Protein AF-A0A957Q6T0-F1 (afdb_monomer)

Solvent-accessible surface area (backbone atoms only — not comparable to full-atom values): 37838 Å² total; per-residue (Å²): 145,84,76,79,82,65,56,66,64,53,52,45,52,48,58,69,71,44,94,64,75,72,87,67,74,42,80,73,71,63,48,45,61,66,48,85,41,65,72,59,92,64,85,48,26,36,54,36,38,39,38,40,36,40,40,43,67,51,65,96,83,53,96,71,73,36,28,30,44,35,38,45,32,39,40,33,36,33,31,83,42,92,54,64,48,78,44,50,37,29,34,44,64,51,80,64,89,87,50,63,68,48,80,48,42,22,50,79,82,42,79,54,77,71,48,80,43,93,98,65,28,35,34,36,83,44,80,43,50,42,68,32,74,49,47,38,35,42,37,36,37,37,41,58,57,80,54,68,59,46,34,42,42,43,63,56,42,65,55,68,71,37,39,75,77,36,35,39,36,43,35,42,39,36,37,87,81,48,44,78,88,41,52,74,46,74,37,60,86,76,64,39,85,39,62,40,89,88,75,66,33,44,30,41,36,35,76,44,88,53,80,75,51,81,64,44,36,35,45,28,30,50,29,52,67,63,48,48,52,50,52,57,41,61,74,46,30,92,79,38,60,72,38,19,48,53,50,16,51,52,28,43,52,51,37,55,52,48,53,85,51,87,88,38,51,69,59,43,50,50,27,49,49,51,17,48,50,25,28,52,51,27,49,50,54,37,54,75,69,69,58,82,33,54,72,58,11,47,37,24,42,55,47,14,54,58,26,48,62,51,23,47,47,99,86,56,50,73,35,64,70,31,28,53,52,16,29,52,27,26,51,55,10,60,72,28,41,62,93,85,48,77,62,51,62,57,38,50,50,49,36,51,54,29,45,53,51,52,32,55,49,24,57,75,68,68,36,55,72,60,27,51,53,43,48,52,56,55,65,72,46,63,69,93,81,40,63,61,69,59,46,54,53,49,50,53,51,48,44,44,50,50,20,52,50,28,47,74,71,67,38,50,72,62,16,43,73,66,29,36,74,72,73,62,35,71,90,42,45,67,59,70,92,75,47,70,35,53,48,28,44,41,34,40,35,41,41,36,85,66,36,32,39,39,38,40,36,46,21,12,34,64,95,29,37,71,59,32,42,54,54,49,53,53,46,52,58,32,37,70,72,41,47,52,95,69,45,47,77,50,78,46,71,45,80,73,82,74,82,72,74,78,74,84,92,69,88,73,89,62,80,83,62,86,77,60,62,37,72,48,29,42,39,37,40,38,30,46,31,88,51,78,43,63,49,42,56,72,48,50,74,98,49,77,83,45,37,62,62,43,49,46,48,74,43,63,59,53,49,69,47,76,47,78,55,96,61,36,38,37,38,35,43,36,38,57,51,69,32,54,68,41,39,52,49,36,50,46,54,17,51,53,30,40,55,51,17,52,54,31,39,54,60,23,67,72,42,54,74,86,42,72,69,38,35,50,51,23,49,50,27,45,50,26,18,52,40,21,40,51,42,16,49,46,36,50,41,30,45,78,58,20,40,34,39,40,31,45,40,32,61,32,55,96,48,72,48,69,52,75,48,81,44,39,34,79,41,72,73,42,77,50,72,50,76,18,51,28,62,44,64,67,59,54,49,50,49,51,52,52,50,51,53,49,50,52,49,49,51,51,54,51,60,73,74,105

Nearest PDB structures (foldseek):
  4g2a-assembly1_A  TM=6.061E-01  e=4.536E-10  Legionella pneumophila subsp. pneumophila str. Philadelphia 1
  8yzi-assembly1_D  TM=2.760E-01  e=2.007E-05  Canis lupus familiaris
  7vpq-assembly3_E  TM=2.753E-01  e=5.739E-05  Homo sapiens
  6sgw-assembly1_E  TM=2.897E-01  e=4.725E+00  Mycolicibacterium smegmatis MC2 155

Foldseek 3Di:
DPQPPPLVVVLLVLLVVAPFDDQDFADPDAFEDKDKFFPDQDPKAWAAKEKEKEWDFPDPPDPQRKIKIKIKMKTKIWDQAQAKDKTKIFIADTPDDPWDKDKWKAKVNHTFDWDQDPPGGTIGIDIAGHGGIIMMIIIMMTMRPPQQKHKYWAQQLSVVSGDDWYWYKYKYFYDPPFDPVFWQDWDDPAWDWDQDPVPRTTMIMHTDDGHTDRGITITIGGSNVLVVVLVVLVVCCVPDLLSLQVNLVSLVVVLSSDGQDPVRPVVNVVSLVRSLCSLVVSLVVCVVVVDAADSNLVSLLSQLVSLSNVQAHNVRDGDLVSLVSSLVSLVSSLVRYDPPDPCNVVSLSSNLSSLVSVLSVCVSVLVLVSNLVSLVVLVVGDCVNDPVVVSVVVNLLSLLVVLLVCLVVVNNLVSCVRNVVLLPPPVLAPDPLLFQQFLAWEWEWEDEQWKIKIKIKTWGQPVSLVVVLVLVVLLLVLCVVQPDPQKDKDWFFDDDDDPPPPDDDDPPPPRPDSPPTHIGTMIMMMGTLQDQCPSSLVSHDPGLNCLVVNQCSHQSRWDWDWDDDDQKTKTKTKGKHALLVSVVSLLVSLVVLQVQLVVLQVVLVPFDCVDPVSVVSSSSSSSSSSNSNVSSVSSVSHQVRYKYKYKYWYDAAVDIDIDIDIDGSPRHIDMDMDMHMYGDPVVVVVVVVVVVVVVVVVVVVVVVVD

Secondary structure (DSSP, 8-state):
---SSSHHHHHHHHHHHS-PPPPP------EEPP-EEESS--S-EEEEEEEEEEEEEPPTT-TT--EEEEEEEEEEEEE-SSS-EEEEEEEPPPS-SSS-EEEEEEETTEEE--EEETTTEEEEEEEE-TTEEEEEEEEEEE-----SS-EEEE-GGGGGGSSS--EEEEEEE--TT--GGGEEEEESS--EEEE-TTT--EEEEEEESSSPPSSPEEEEE--HHHHHHHHHHHHHGGG-THHHHHHHHHHHHHHHHS-SSGGGHHHHHHHHHHHHHHHHHHHHHHHHTT--SHHHHHHHHHHHHHHHTTSB-TT--B-HHHHHHHHHHHHHHHHHS-TT-THHHHHHHHHHHHHHHHHHHHHHTT-HHHHHHHHHHHHTS-TTTS-HHHHHHHHHHHHHHHHHHHHHTT-HHHHHHHHHHHHT-GGGSPPGGG--SEEEEEEEEEE-SSEEEEEEEEEE-GGGHHHHHHHHHHHHHHHHHH--TT-EEEEEEPPP-------TT--------TT--EE-EEEEEEEETT---HHHHHTS-SSGGGHHHHHHHHH---EEEEEEETTEEEEEEEEEE--HHHHHHHHHHHHHHHHHHHHHHHHHHTS-TTSHHHHHHHHHHHHHHHHHHHHHHHHHHHHHH-EEEEEEEEEETTEEEEEEEEE-TTSPPEEEEEEEEEE-HHHHHHHHHHHHHHHHHHHHHHHHH-

Structure (mmCIF, N/CA/C/O backbone):
data_AF-A0A957Q6T0-F1
#
_entry.id   AF-A0A957Q6T0-F1
#
loop_
_atom_site.group_PDB
_atom_site.id
_atom_site.type_symbol
_atom_site.label_atom_id
_atom_site.label_alt_id
_atom_site.label_comp_id
_atom_site.label_asym_id
_atom_site.label_entity_id
_atom_site.label_seq_id
_atom_site.pdbx_PDB_ins_code
_atom_site.Cartn_x
_atom_site.Cartn_y
_atom_site.Cartn_z
_atom_site.occupancy
_atom_site.B_iso_or_equiv
_atom_site.auth_seq_id
_atom_site.auth_comp_id
_atom_site.auth_asym_id
_atom_site.auth_atom_id
_atom_site.pdbx_PDB_model_num
ATOM 1 N N . MET A 1 1 ? 5.491 -5.184 17.466 1.00 26.38 1 MET A N 1
ATOM 2 C CA . MET A 1 1 ? 6.507 -4.845 16.439 1.00 26.38 1 MET A CA 1
ATOM 3 C C . MET A 1 1 ? 6.734 -6.014 15.455 1.00 26.38 1 MET A C 1
ATOM 5 O O . MET A 1 1 ? 7.866 -6.348 15.142 1.00 26.38 1 MET A O 1
ATOM 9 N N . ALA A 1 2 ? 5.658 -6.638 14.948 1.00 25.42 2 ALA A N 1
ATOM 10 C CA . ALA A 1 2 ? 5.712 -7.833 14.086 1.00 25.42 2 ALA A CA 1
ATOM 11 C C . ALA A 1 2 ? 4.666 -7.784 12.947 1.00 25.42 2 ALA A C 1
ATOM 13 O O . ALA A 1 2 ? 4.073 -8.793 12.589 1.00 25.42 2 ALA A O 1
ATOM 14 N N . THR A 1 3 ? 4.401 -6.597 12.393 1.00 27.42 3 THR A N 1
ATOM 15 C CA . THR A 1 3 ? 3.358 -6.372 11.370 1.00 27.42 3 THR A CA 1
ATOM 16 C C . THR A 1 3 ? 3.897 -6.200 9.944 1.00 27.42 3 THR A C 1
ATOM 18 O O . THR A 1 3 ? 3.119 -6.149 9.001 1.00 27.42 3 THR A O 1
ATOM 21 N N . LEU A 1 4 ? 5.220 -6.178 9.743 1.00 26.17 4 LEU A N 1
ATOM 22 C CA . LEU A 1 4 ? 5.822 -5.851 8.439 1.00 26.17 4 LEU A CA 1
ATOM 23 C C . LEU A 1 4 ? 6.010 -7.042 7.476 1.00 26.17 4 LEU A C 1
ATOM 25 O O . LEU A 1 4 ? 6.301 -6.820 6.306 1.00 26.17 4 LEU A O 1
ATOM 29 N N . SER A 1 5 ? 5.821 -8.296 7.909 1.00 27.41 5 SER A N 1
ATOM 30 C CA . SER A 1 5 ? 6.189 -9.471 7.088 1.00 27.41 5 SER A CA 1
ATOM 31 C C . SER A 1 5 ? 5.044 -10.097 6.272 1.00 27.41 5 SER A C 1
ATOM 33 O O . SER A 1 5 ? 5.291 -11.018 5.495 1.00 27.41 5 SER A O 1
ATOM 35 N N . VAL A 1 6 ? 3.800 -9.624 6.427 1.00 34.00 6 VAL A N 1
ATOM 36 C CA . VAL A 1 6 ? 2.600 -10.212 5.781 1.00 34.00 6 VAL A CA 1
ATOM 37 C C . VAL A 1 6 ? 2.084 -9.362 4.604 1.00 34.00 6 VAL A C 1
ATOM 39 O O . VAL A 1 6 ? 1.320 -9.842 3.769 1.00 34.00 6 VAL A O 1
ATOM 42 N N . VAL A 1 7 ? 2.561 -8.121 4.466 1.00 38.53 7 VAL A N 1
ATOM 43 C CA . VAL A 1 7 ? 2.068 -7.147 3.470 1.00 38.53 7 VAL A CA 1
ATOM 44 C C . VAL A 1 7 ? 2.551 -7.467 2.045 1.00 38.53 7 VAL A C 1
ATOM 46 O O . VAL A 1 7 ? 1.807 -7.328 1.074 1.00 38.53 7 VAL A O 1
ATOM 49 N N . THR A 1 8 ? 3.777 -7.971 1.895 1.00 33.62 8 THR A N 1
ATOM 50 C CA . THR A 1 8 ? 4.396 -8.269 0.591 1.00 33.62 8 THR A CA 1
ATOM 51 C C . THR A 1 8 ? 3.697 -9.383 -0.214 1.00 33.62 8 THR A C 1
ATOM 53 O O . THR A 1 8 ? 3.491 -9.191 -1.416 1.00 33.62 8 THR A O 1
ATOM 56 N N . PRO A 1 9 ? 3.292 -10.533 0.372 1.00 39.09 9 PRO A N 1
ATOM 57 C CA . PRO A 1 9 ? 2.599 -11.578 -0.386 1.00 39.09 9 PRO A CA 1
ATOM 58 C C . PRO A 1 9 ? 1.158 -11.208 -0.776 1.00 39.09 9 PRO A C 1
ATOM 60 O O . PRO A 1 9 ? 0.706 -11.639 -1.834 1.00 39.09 9 PRO A O 1
ATOM 63 N N . TYR A 1 10 ? 0.451 -10.388 0.017 1.00 38.31 10 TYR A N 1
ATOM 64 C CA . TYR A 1 10 ? -0.908 -9.931 -0.316 1.00 38.31 10 TYR A CA 1
ATOM 65 C C . TYR A 1 10 ? -0.905 -8.943 -1.493 1.00 38.31 10 TYR A C 1
ATOM 67 O O . TYR A 1 10 ? -1.691 -9.103 -2.424 1.00 38.31 10 TYR A O 1
ATOM 75 N N . ARG A 1 11 ? 0.061 -8.010 -1.537 1.00 45.19 11 ARG A N 1
ATOM 76 C CA . ARG A 1 11 ? 0.265 -7.104 -2.686 1.00 45.19 11 ARG A CA 1
ATOM 77 C C . ARG A 1 11 ? 0.539 -7.869 -3.986 1.00 45.19 11 ARG A C 1
ATOM 79 O O . ARG A 1 11 ? -0.074 -7.573 -5.004 1.00 45.19 11 ARG A O 1
ATOM 86 N N . ARG A 1 12 ? 1.385 -8.906 -3.956 1.00 42.25 12 ARG A N 1
ATOM 87 C CA . ARG A 1 12 ? 1.643 -9.753 -5.140 1.00 42.25 12 ARG A CA 1
ATOM 88 C C . ARG A 1 12 ? 0.428 -10.576 -5.581 1.00 42.25 12 ARG A C 1
ATOM 90 O O . ARG A 1 12 ? 0.246 -10.780 -6.776 1.00 42.25 12 ARG A O 1
ATOM 97 N N . ALA A 1 13 ? -0.399 -11.052 -4.648 1.00 45.25 13 ALA A N 1
ATOM 98 C CA . ALA A 1 13 ? -1.620 -11.795 -4.973 1.00 45.25 13 ALA A CA 1
ATOM 99 C C . ALA A 1 13 ? -2.712 -10.892 -5.585 1.00 45.25 13 ALA A C 1
ATOM 101 O O . ALA A 1 13 ? -3.365 -11.295 -6.548 1.00 45.25 13 ALA A O 1
ATOM 102 N N . LEU A 1 14 ? -2.852 -9.654 -5.095 1.00 45.88 14 LEU A N 1
ATOM 103 C CA . LEU A 1 14 ? -3.718 -8.625 -5.688 1.00 45.88 14 LEU A CA 1
ATOM 104 C C . LEU A 1 14 ? -3.220 -8.188 -7.070 1.00 45.88 14 LEU A C 1
ATOM 106 O O . LEU A 1 14 ? -3.989 -8.201 -8.022 1.00 45.88 14 LEU A O 1
ATOM 110 N N . ALA A 1 15 ? -1.922 -7.922 -7.237 1.00 43.06 15 ALA A N 1
ATOM 111 C CA . ALA A 1 15 ? -1.352 -7.592 -8.549 1.00 43.06 15 ALA A CA 1
ATOM 112 C C . ALA A 1 15 ? -1.537 -8.704 -9.602 1.00 43.06 15 ALA A C 1
ATOM 114 O O . ALA A 1 15 ? -1.620 -8.408 -10.788 1.00 43.06 15 ALA A O 1
ATOM 115 N N . ASN A 1 16 ? -1.608 -9.973 -9.178 1.00 43.94 16 ASN A N 1
ATOM 116 C CA . ASN A 1 16 ? -1.847 -11.117 -10.066 1.00 43.94 16 ASN A CA 1
ATOM 117 C C . ASN A 1 16 ? -3.335 -11.382 -10.364 1.00 43.94 16 ASN A C 1
ATOM 119 O O . ASN A 1 16 ? -3.624 -12.098 -11.321 1.00 43.94 16 ASN A O 1
ATOM 123 N N . SER A 1 17 ? -4.259 -10.871 -9.543 1.00 44.78 17 SER A N 1
ATOM 124 C CA . SER A 1 17 ? -5.715 -10.998 -9.746 1.00 44.78 17 SER A CA 1
ATOM 125 C C . SER A 1 17 ? -6.317 -9.786 -10.463 1.00 44.78 17 SER A C 1
ATOM 127 O O . SER A 1 17 ? -7.320 -9.922 -11.162 1.00 44.78 17 SER A O 1
ATOM 129 N N . LEU A 1 18 ? -5.670 -8.624 -10.358 1.00 52.06 18 LEU A N 1
ATOM 130 C CA . LEU A 1 18 ? -5.961 -7.430 -11.146 1.00 52.06 18 LEU A CA 1
ATOM 131 C C . LEU A 1 18 ? -5.399 -7.592 -12.569 1.00 52.06 18 LEU A C 1
ATOM 133 O O . LEU A 1 18 ? -4.298 -8.111 -12.755 1.00 52.06 18 LEU A O 1
ATOM 137 N N . HIS A 1 19 ? -6.135 -7.136 -13.588 1.00 54.34 19 HIS A N 1
ATOM 138 C CA . HIS A 1 19 ? -5.729 -7.212 -15.003 1.00 54.34 19 HIS A CA 1
ATOM 139 C C . HIS A 1 19 ? -4.649 -6.164 -15.344 1.00 54.34 19 HIS A C 1
ATOM 141 O O . HIS A 1 19 ? -4.793 -5.377 -16.283 1.00 54.34 19 HIS A O 1
ATOM 147 N N . LEU A 1 20 ? -3.578 -6.088 -14.553 1.00 52.91 20 LEU A N 1
ATOM 148 C CA . LEU A 1 20 ? -2.481 -5.158 -14.797 1.00 52.91 20 LEU A CA 1
ATOM 149 C C . LEU A 1 20 ? -1.663 -5.624 -16.013 1.00 52.91 20 LEU A C 1
ATOM 151 O O . LEU A 1 20 ? -1.334 -6.812 -16.116 1.00 52.91 20 LEU A O 1
ATOM 155 N N . PRO A 1 21 ? -1.326 -4.716 -16.946 1.00 49.69 21 PRO A N 1
ATOM 156 C CA . PRO A 1 21 ? -0.501 -5.061 -18.090 1.00 49.69 21 PRO A CA 1
ATOM 157 C C . PRO A 1 21 ? 0.880 -5.489 -17.594 1.00 49.69 21 PRO A C 1
ATOM 159 O O . PRO A 1 21 ? 1.574 -4.739 -16.909 1.00 49.69 21 PRO A O 1
ATOM 162 N N . LYS A 1 22 ? 1.286 -6.713 -17.931 1.00 46.41 22 LYS A N 1
ATOM 163 C CA . LYS A 1 22 ? 2.673 -7.139 -17.738 1.00 46.41 22 LYS A CA 1
ATOM 164 C C . LYS A 1 22 ? 3.521 -6.490 -18.830 1.00 46.41 22 LYS A C 1
ATOM 166 O O . LYS A 1 22 ? 3.089 -6.513 -19.985 1.00 46.41 22 LYS A O 1
ATOM 171 N N . PRO A 1 23 ? 4.706 -5.950 -18.505 1.00 43.44 23 PRO A N 1
ATOM 172 C CA . PRO A 1 23 ? 5.589 -5.416 -19.525 1.00 43.44 23 PRO A CA 1
ATOM 173 C C . PRO A 1 23 ? 5.949 -6.537 -20.506 1.00 43.44 23 PRO A C 1
ATOM 175 O O . PRO A 1 23 ? 6.522 -7.556 -20.116 1.00 43.44 23 PRO A O 1
ATOM 178 N N . GLN A 1 24 ? 5.549 -6.377 -21.766 1.00 39.06 24 GLN A N 1
ATOM 179 C CA . GLN A 1 24 ? 5.911 -7.307 -22.826 1.00 39.06 24 GLN A CA 1
ATOM 180 C C . GLN A 1 24 ? 7.368 -7.053 -23.203 1.00 39.06 24 GLN A C 1
ATOM 182 O O . GLN A 1 24 ? 7.771 -5.919 -23.440 1.00 39.06 24 GLN A O 1
ATOM 187 N N . SER A 1 25 ? 8.177 -8.109 -23.222 1.00 39.78 25 SER A N 1
ATOM 188 C CA . SER A 1 25 ? 9.538 -8.026 -23.738 1.00 39.78 25 SER A CA 1
ATOM 189 C C . SER A 1 25 ? 9.473 -8.061 -25.263 1.00 39.78 25 SER A C 1
ATOM 191 O O . SER A 1 25 ? 9.275 -9.125 -25.847 1.00 39.78 25 SER A O 1
ATOM 193 N N . SER A 1 26 ? 9.614 -6.907 -25.910 1.00 42.16 26 SER A N 1
ATOM 194 C CA . SER A 1 26 ? 9.964 -6.850 -27.325 1.00 42.16 26 SER A CA 1
ATOM 195 C C . SER A 1 26 ? 11.428 -7.269 -27.479 1.00 42.16 26 SER A C 1
ATOM 197 O O . SER A 1 26 ? 12.322 -6.779 -26.789 1.00 42.16 26 SER A O 1
ATOM 199 N N . THR A 1 27 ? 11.693 -8.217 -28.372 1.00 40.28 27 THR A N 1
ATOM 200 C CA . THR A 1 27 ? 13.053 -8.539 -28.810 1.00 40.28 27 THR A CA 1
ATOM 201 C C . THR A 1 27 ? 13.363 -7.711 -30.048 1.00 40.28 27 THR A C 1
ATOM 203 O O . THR A 1 27 ? 13.109 -8.153 -31.168 1.00 40.28 27 THR A O 1
ATOM 206 N N . THR A 1 28 ? 13.899 -6.504 -29.874 1.00 48.62 28 THR A N 1
ATOM 207 C CA . THR A 1 28 ? 14.660 -5.838 -30.937 1.00 48.62 28 THR A CA 1
ATOM 208 C C . THR A 1 28 ? 15.938 -6.649 -31.151 1.00 48.62 28 THR A C 1
ATOM 210 O O . THR A 1 28 ? 16.835 -6.658 -30.311 1.00 48.62 28 THR A O 1
ATOM 213 N N . GLY A 1 29 ? 15.982 -7.436 -32.228 1.00 55.09 29 GLY A N 1
ATOM 214 C CA . GLY A 1 29 ? 17.166 -8.223 -32.572 1.00 55.09 29 GLY A CA 1
ATOM 215 C C . GLY A 1 29 ? 18.307 -7.308 -33.041 1.00 55.09 29 GLY A C 1
ATOM 216 O O . GLY A 1 29 ? 18.039 -6.386 -33.813 1.00 55.09 29 GLY A O 1
ATOM 217 N N . PRO A 1 30 ? 19.561 -7.526 -32.601 1.00 62.97 30 PRO A N 1
ATOM 218 C CA . PRO A 1 30 ? 20.702 -6.753 -33.080 1.00 62.97 30 PRO A CA 1
ATOM 219 C C . PRO A 1 30 ? 20.925 -6.972 -34.582 1.00 62.97 30 PRO A C 1
ATOM 221 O O . PRO A 1 30 ? 20.772 -8.084 -35.094 1.00 62.97 30 PRO A O 1
ATOM 224 N N . VAL A 1 31 ? 21.333 -5.917 -35.289 1.00 67.56 31 VAL A N 1
ATOM 225 C CA . VAL A 1 31 ? 21.907 -6.041 -36.632 1.00 67.56 31 VAL A CA 1
ATOM 226 C C . VAL A 1 31 ? 23.387 -6.367 -36.458 1.00 67.56 31 VAL A C 1
ATOM 228 O O . VAL A 1 31 ? 24.222 -5.473 -36.302 1.00 67.56 31 VAL A O 1
ATOM 231 N N . ASP A 1 32 ? 23.701 -7.661 -36.451 1.00 72.56 32 ASP A N 1
ATOM 232 C CA . ASP A 1 32 ? 25.082 -8.138 -36.413 1.00 72.56 32 ASP A CA 1
ATOM 233 C C . ASP A 1 32 ? 25.716 -8.012 -37.799 1.00 72.56 32 ASP A C 1
ATOM 235 O O . ASP A 1 32 ? 25.219 -8.551 -38.792 1.00 72.56 32 ASP A O 1
ATOM 239 N N . VAL A 1 33 ? 26.825 -7.278 -37.869 1.00 81.94 33 VAL A N 1
ATOM 240 C CA . VAL A 1 33 ? 27.497 -6.947 -39.128 1.00 81.94 33 VAL A CA 1
ATOM 241 C C . VAL A 1 33 ? 28.689 -7.888 -39.359 1.00 81.94 33 VAL A C 1
ATOM 243 O O . VAL A 1 33 ? 29.427 -8.167 -38.410 1.00 81.94 33 VAL A O 1
ATOM 246 N N . PRO A 1 34 ? 28.914 -8.387 -40.593 1.00 86.81 34 PRO A N 1
ATOM 247 C CA . PRO A 1 34 ? 29.992 -9.331 -40.865 1.00 86.81 34 PRO A CA 1
ATOM 248 C C . PRO A 1 34 ? 31.395 -8.748 -40.643 1.00 86.81 34 PRO A C 1
ATOM 250 O O . PRO A 1 34 ? 31.665 -7.578 -40.917 1.00 86.81 34 PRO A O 1
ATOM 253 N N . LEU A 1 35 ? 32.310 -9.618 -40.216 1.00 89.75 35 LEU A N 1
ATOM 254 C CA . LEU A 1 35 ? 33.732 -9.359 -39.993 1.00 89.75 35 LEU A CA 1
ATOM 255 C C . LEU A 1 35 ? 34.587 -10.312 -40.828 1.00 89.75 35 LEU A C 1
ATOM 257 O O . LEU A 1 35 ? 34.228 -11.475 -41.006 1.00 89.75 35 LEU A O 1
ATOM 261 N N . LEU A 1 36 ? 35.755 -9.840 -41.271 1.00 92.38 36 LEU A N 1
ATOM 262 C CA . LEU A 1 36 ? 36.761 -10.660 -41.945 1.00 92.38 36 LEU A CA 1
ATOM 263 C C . LEU A 1 36 ? 37.788 -11.215 -40.946 1.00 92.38 36 LEU A C 1
ATOM 265 O O . LEU A 1 36 ? 38.521 -10.462 -40.300 1.00 92.38 36 LEU A O 1
ATOM 269 N N . LEU A 1 37 ? 37.876 -12.538 -40.852 1.00 93.31 37 LEU A N 1
ATOM 270 C CA . LEU A 1 37 ? 38.740 -13.263 -39.920 1.00 93.31 37 LEU A CA 1
ATOM 271 C C . LEU A 1 37 ? 39.568 -14.318 -40.665 1.00 93.31 37 LEU A C 1
ATOM 273 O O . LEU A 1 37 ? 39.127 -14.811 -41.705 1.00 93.31 37 LEU A O 1
ATOM 277 N N . PRO A 1 38 ? 40.741 -14.718 -40.149 1.00 93.62 38 PRO A N 1
ATOM 278 C CA . PRO A 1 38 ? 41.417 -15.896 -40.662 1.00 93.62 38 PRO A CA 1
ATOM 279 C C . PRO A 1 38 ? 40.678 -17.145 -40.152 1.00 93.62 38 PRO A C 1
ATOM 281 O O . PRO A 1 38 ? 40.242 -17.192 -38.995 1.00 93.62 38 PRO A O 1
ATOM 284 N N . LEU A 1 39 ? 40.489 -18.145 -41.016 1.00 90.69 39 LEU A N 1
ATOM 285 C CA . LEU A 1 39 ? 39.828 -19.398 -40.631 1.00 90.69 39 LEU A CA 1
ATOM 286 C C . LEU A 1 39 ? 40.712 -20.233 -39.688 1.00 90.69 39 LEU A C 1
ATOM 288 O O . LEU A 1 39 ? 40.212 -20.844 -38.746 1.00 90.69 39 LEU A O 1
ATOM 292 N N . GLU A 1 40 ? 42.023 -20.208 -39.925 1.00 90.12 40 GLU A N 1
ATOM 293 C CA . GLU A 1 40 ? 43.054 -20.888 -39.139 1.00 90.12 40 GLU A CA 1
ATOM 294 C C . GLU A 1 40 ? 44.072 -19.870 -38.594 1.00 90.12 40 GLU A C 1
ATOM 296 O O . GLU A 1 40 ? 44.204 -18.781 -39.161 1.00 90.12 40 GLU A O 1
ATOM 301 N N . PRO A 1 41 ? 44.810 -20.182 -37.510 1.00 90.88 41 PRO A N 1
ATOM 302 C CA . PRO A 1 41 ? 45.891 -19.325 -37.030 1.00 90.88 41 PRO A CA 1
ATOM 303 C C . PRO A 1 41 ? 46.900 -19.014 -38.142 1.00 90.88 41 PRO A C 1
ATOM 305 O O . PRO A 1 41 ? 47.350 -19.910 -38.852 1.00 90.88 41 PRO A O 1
ATOM 308 N N . THR A 1 42 ? 47.273 -17.743 -38.280 1.00 92.31 42 THR A N 1
ATOM 309 C CA . THR A 1 42 ? 48.159 -17.250 -39.344 1.00 92.31 42 THR A CA 1
ATOM 310 C C . THR A 1 42 ? 49.296 -16.414 -38.762 1.00 92.31 42 THR A C 1
ATOM 312 O O . THR A 1 42 ? 49.200 -15.940 -37.634 1.00 92.31 42 THR A O 1
ATOM 315 N N . THR A 1 43 ? 50.375 -16.237 -39.525 1.00 91.50 43 THR A N 1
ATOM 316 C CA . THR A 1 43 ? 51.474 -15.301 -39.222 1.00 91.50 43 THR A CA 1
ATOM 317 C C . THR A 1 43 ? 51.271 -13.924 -39.855 1.00 91.50 43 THR A C 1
ATOM 319 O O . THR A 1 43 ? 52.093 -13.038 -39.654 1.00 91.50 43 THR A O 1
ATOM 322 N N . VAL A 1 44 ? 50.213 -13.745 -40.651 1.00 94.44 44 VAL A N 1
ATOM 323 C CA . VAL A 1 44 ? 49.878 -12.469 -41.296 1.00 94.44 44 VAL A CA 1
ATOM 324 C C . VAL A 1 44 ? 49.307 -11.509 -40.257 1.00 94.44 44 VAL A C 1
ATOM 326 O O . VAL A 1 44 ? 48.301 -11.823 -39.625 1.00 94.44 44 VAL A O 1
ATOM 329 N N . GLU A 1 45 ? 49.924 -10.341 -40.099 1.00 94.50 45 GLU A N 1
ATOM 330 C CA . GLU A 1 45 ? 49.530 -9.344 -39.101 1.00 94.50 45 GLU A CA 1
ATOM 331 C C . GLU A 1 45 ? 48.492 -8.359 -39.660 1.00 94.50 45 GLU A C 1
ATOM 333 O O . GLU A 1 45 ? 48.550 -7.965 -40.828 1.00 94.50 45 GLU A O 1
ATOM 338 N N . LEU A 1 46 ? 47.552 -7.920 -38.818 1.00 94.25 46 LEU A N 1
ATOM 339 C CA . LEU A 1 46 ? 46.636 -6.820 -39.126 1.00 94.25 46 LEU A CA 1
ATOM 340 C C . LEU A 1 46 ? 47.249 -5.506 -38.627 1.00 94.25 46 LEU A C 1
ATOM 342 O O . LEU A 1 46 ? 47.388 -5.289 -37.425 1.00 94.25 46 LEU A O 1
ATOM 346 N N . LEU A 1 47 ? 47.586 -4.611 -39.558 1.00 92.44 47 LEU A N 1
ATOM 347 C CA . LEU A 1 47 ? 48.216 -3.322 -39.249 1.00 92.44 47 LEU A CA 1
ATOM 348 C C . LEU A 1 47 ? 47.200 -2.222 -38.956 1.00 92.44 47 LEU A C 1
ATOM 350 O O . LEU A 1 47 ? 47.362 -1.430 -38.030 1.00 92.44 47 LEU A O 1
ATOM 354 N N . THR A 1 48 ? 46.166 -2.129 -39.788 1.00 92.62 48 THR A N 1
ATOM 355 C CA . THR A 1 48 ? 45.136 -1.096 -39.661 1.00 92.62 48 THR A CA 1
ATOM 356 C C . THR A 1 48 ? 43.784 -1.654 -40.037 1.00 92.62 48 THR A C 1
ATOM 358 O O . THR A 1 48 ? 43.667 -2.387 -41.024 1.00 92.62 48 THR A O 1
ATOM 361 N N . HIS A 1 49 ? 42.765 -1.230 -39.303 1.00 93.50 49 HIS A N 1
ATOM 362 C CA . HIS A 1 49 ? 41.389 -1.585 -39.580 1.00 93.50 49 HIS A CA 1
ATOM 363 C C . HIS A 1 49 ? 40.482 -0.351 -39.553 1.00 93.50 49 HIS A C 1
ATOM 365 O O . HIS A 1 49 ? 40.490 0.427 -38.597 1.00 93.50 49 HIS A O 1
ATOM 371 N N . THR A 1 50 ? 39.689 -0.166 -40.606 1.00 93.69 50 THR A N 1
ATOM 372 C CA . THR A 1 50 ? 38.650 0.869 -40.639 1.00 93.69 50 THR A CA 1
ATOM 373 C C . THR A 1 50 ? 37.297 0.235 -40.900 1.00 93.69 50 THR A C 1
ATOM 375 O O . THR A 1 50 ? 37.194 -0.607 -41.784 1.00 93.69 50 THR A O 1
ATOM 378 N N . ALA A 1 51 ? 36.268 0.651 -40.171 1.00 93.56 51 ALA A N 1
ATOM 379 C CA . ALA A 1 51 ? 34.880 0.277 -40.414 1.00 93.56 51 ALA A CA 1
ATOM 380 C C . ALA A 1 51 ? 34.050 1.551 -40.570 1.00 93.56 51 ALA A C 1
ATOM 382 O O . ALA A 1 51 ? 33.882 2.309 -39.615 1.00 93.56 51 ALA A O 1
ATOM 383 N N . ASP A 1 52 ? 33.572 1.803 -41.784 1.00 92.81 52 ASP A N 1
ATOM 384 C CA . ASP A 1 52 ? 32.770 2.976 -42.104 1.00 92.81 52 ASP A CA 1
ATOM 385 C C . ASP A 1 52 ? 31.333 2.530 -42.405 1.00 92.81 52 ASP A C 1
ATOM 387 O O . ASP A 1 52 ? 31.062 1.860 -43.405 1.00 92.81 52 ASP A O 1
ATOM 391 N N . PHE A 1 53 ? 30.422 2.878 -41.500 1.00 91.31 53 PHE A N 1
ATOM 392 C CA . PHE A 1 53 ? 28.994 2.614 -41.595 1.00 91.31 53 PHE A CA 1
ATOM 393 C C . PHE A 1 53 ? 28.292 3.828 -42.202 1.00 91.31 53 PHE A C 1
ATOM 395 O O . PHE A 1 53 ? 28.464 4.956 -41.741 1.00 91.31 53 PHE A O 1
ATOM 402 N N . SER A 1 54 ? 27.488 3.600 -43.231 1.00 89.12 54 SER A N 1
ATOM 403 C CA . SER A 1 54 ? 26.625 4.601 -43.853 1.00 89.12 54 SER A CA 1
ATOM 404 C C . SER A 1 54 ? 25.189 4.114 -43.787 1.00 89.12 54 SER A C 1
ATOM 406 O O . SER A 1 54 ? 24.858 3.053 -44.317 1.00 89.12 54 SER A O 1
ATOM 408 N N . LEU A 1 55 ? 24.355 4.877 -43.095 1.00 87.38 55 LEU A N 1
ATOM 409 C CA . LEU A 1 55 ? 22.927 4.638 -42.995 1.00 87.38 55 LEU A CA 1
ATOM 410 C C . LEU A 1 55 ? 22.203 5.472 -44.052 1.00 87.38 55 LEU A C 1
ATOM 412 O O . LEU A 1 55 ? 22.475 6.665 -44.199 1.00 87.38 55 LEU A O 1
ATOM 416 N N . PHE A 1 56 ? 21.262 4.857 -44.759 1.00 82.50 56 PHE A N 1
ATOM 417 C CA . PHE A 1 56 ? 20.440 5.532 -45.757 1.00 82.50 56 PHE A CA 1
ATOM 418 C C . PHE A 1 56 ? 18.968 5.362 -45.415 1.00 82.50 56 PHE A C 1
ATOM 420 O O . PHE A 1 56 ? 18.504 4.253 -45.152 1.00 82.50 56 PHE A O 1
ATOM 427 N N . ALA A 1 57 ? 18.238 6.471 -45.463 1.00 72.69 57 ALA A N 1
ATOM 428 C CA . ALA A 1 57 ? 16.788 6.458 -45.530 1.00 72.69 57 ALA A CA 1
ATOM 429 C C . ALA A 1 57 ? 16.383 6.533 -47.009 1.00 72.69 57 ALA A C 1
ATOM 431 O O . ALA A 1 57 ? 16.953 7.326 -47.762 1.00 72.69 57 ALA A O 1
ATOM 432 N N . GLY A 1 58 ? 15.448 5.686 -47.433 1.00 64.12 58 GLY A N 1
ATOM 433 C CA . GLY A 1 58 ? 14.835 5.753 -48.757 1.00 64.12 58 GLY A CA 1
ATOM 434 C C . GLY A 1 58 ? 14.136 7.094 -48.989 1.00 64.12 58 GLY A C 1
ATOM 435 O O . GLY A 1 58 ? 13.870 7.846 -48.050 1.00 64.12 58 GLY A O 1
ATOM 436 N N . GLU A 1 59 ? 13.849 7.410 -50.253 1.00 56.44 59 GLU A N 1
ATOM 437 C CA . GLU A 1 59 ? 13.144 8.648 -50.592 1.00 56.44 59 GLU A CA 1
ATOM 438 C C . GLU A 1 59 ? 11.766 8.716 -49.903 1.00 56.44 59 GLU A C 1
ATOM 440 O O . GLU A 1 59 ? 11.057 7.706 -49.863 1.00 56.44 59 GLU A O 1
ATOM 445 N N . PRO A 1 60 ? 11.331 9.902 -49.433 1.00 48.41 60 PRO A N 1
ATOM 446 C CA . PRO A 1 60 ? 10.089 10.082 -48.668 1.00 48.41 60 PRO A CA 1
ATOM 447 C C . PRO A 1 60 ? 8.799 9.731 -49.435 1.00 48.41 60 PRO A C 1
ATOM 449 O O . PRO A 1 60 ? 7.720 9.736 -48.853 1.00 48.41 60 PRO A O 1
ATOM 452 N N . LEU A 1 61 ? 8.892 9.439 -50.738 1.00 43.19 61 LEU A N 1
ATOM 453 C CA . LEU A 1 61 ? 7.773 9.082 -51.619 1.00 43.19 61 LEU A CA 1
ATOM 454 C C . LEU A 1 61 ? 7.696 7.581 -51.950 1.00 43.19 61 LEU A C 1
ATOM 456 O O . LEU A 1 61 ? 6.769 7.167 -52.645 1.00 43.19 61 LEU A O 1
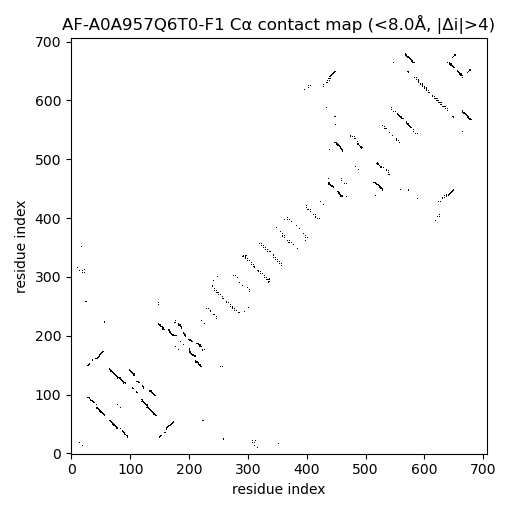ATOM 460 N N . ALA A 1 62 ? 8.648 6.760 -51.498 1.00 46.88 62 ALA A N 1
ATOM 461 C CA . ALA A 1 62 ? 8.576 5.312 -51.668 1.00 46.88 62 ALA A CA 1
ATOM 462 C C . ALA A 1 62 ? 7.752 4.701 -50.523 1.00 46.88 62 ALA A C 1
ATOM 464 O O . ALA A 1 62 ? 8.119 4.833 -49.359 1.00 46.88 62 ALA A O 1
ATOM 465 N N . GLU A 1 63 ? 6.668 3.991 -50.849 1.00 43.88 63 GLU A N 1
ATOM 466 C CA . GLU A 1 63 ? 5.728 3.372 -49.890 1.00 43.88 63 GLU A CA 1
ATOM 467 C C . GLU A 1 63 ? 6.371 2.365 -48.906 1.00 43.88 63 GLU A C 1
ATOM 469 O O . GLU A 1 63 ? 5.716 1.908 -47.974 1.00 43.88 63 GLU A O 1
ATOM 474 N N . ASN A 1 64 ? 7.659 2.042 -49.069 1.00 51.72 64 ASN A N 1
ATOM 475 C CA . ASN A 1 64 ? 8.298 0.886 -48.441 1.00 51.72 64 ASN A CA 1
ATOM 476 C C . ASN A 1 64 ? 9.209 1.208 -47.241 1.00 51.72 64 ASN A C 1
ATOM 478 O O . ASN A 1 64 ? 9.890 0.305 -46.774 1.00 51.72 64 ASN A O 1
ATOM 482 N N . ASN A 1 65 ? 9.256 2.452 -46.740 1.00 56.12 65 ASN A N 1
ATOM 483 C CA . ASN A 1 65 ? 10.003 2.825 -45.521 1.00 56.12 65 ASN A CA 1
ATOM 484 C C . ASN A 1 65 ? 11.429 2.217 -45.447 1.00 56.12 65 ASN A C 1
ATOM 486 O O . ASN A 1 65 ? 11.843 1.670 -44.426 1.00 56.12 65 ASN A O 1
ATOM 490 N N . GLN A 1 66 ? 12.163 2.256 -46.565 1.00 69.81 66 GLN A N 1
ATOM 491 C CA . GLN A 1 66 ? 13.404 1.495 -46.711 1.00 69.81 66 GLN A CA 1
ATOM 492 C C . GLN A 1 66 ? 14.540 2.153 -45.927 1.00 69.81 66 GLN A C 1
ATOM 494 O O . GLN A 1 66 ? 15.091 3.170 -46.347 1.00 69.81 66 GLN A O 1
ATOM 499 N N . PHE A 1 67 ? 14.916 1.570 -44.796 1.00 79.38 67 PHE A N 1
ATOM 500 C CA . PHE A 1 67 ? 16.133 1.924 -44.077 1.00 79.38 67 PHE A CA 1
ATOM 501 C C . PHE A 1 67 ? 17.210 0.888 -44.383 1.00 79.38 67 PHE A C 1
ATOM 503 O O . PHE A 1 67 ? 16.994 -0.310 -44.218 1.00 79.38 67 PHE A O 1
ATOM 510 N N . SER A 1 68 ? 18.363 1.341 -44.871 1.00 85.12 68 SER A N 1
ATOM 511 C CA . SER A 1 68 ? 19.465 0.457 -45.253 1.00 85.12 68 SER A CA 1
ATOM 512 C C . SER A 1 68 ? 20.764 0.851 -44.565 1.00 85.12 68 SER A C 1
ATOM 514 O O . SER A 1 68 ? 21.025 2.022 -44.280 1.00 85.12 68 SER A O 1
ATOM 516 N N . LEU A 1 69 ? 21.588 -0.156 -44.299 1.00 87.75 69 LEU A N 1
ATOM 517 C CA . LEU A 1 69 ? 22.916 -0.022 -43.721 1.00 87.75 69 LEU A CA 1
ATOM 518 C C . LEU A 1 69 ? 23.938 -0.528 -44.731 1.00 87.75 69 LEU A C 1
ATOM 520 O O . LEU A 1 69 ? 23.874 -1.672 -45.178 1.00 87.75 69 LEU A O 1
ATOM 524 N N . GLN A 1 70 ? 24.931 0.302 -45.021 1.00 90.50 70 GLN A N 1
ATOM 525 C CA . GLN A 1 70 ? 26.122 -0.080 -45.763 1.00 90.50 70 GLN A CA 1
ATOM 526 C C . GLN A 1 70 ? 27.340 -0.025 -44.843 1.00 90.50 70 GLN A C 1
ATOM 528 O O . GLN A 1 70 ? 27.628 1.007 -44.244 1.00 90.50 70 GLN A O 1
ATOM 533 N N . LEU A 1 71 ? 28.089 -1.119 -44.766 1.00 92.00 71 LEU A N 1
ATOM 534 C CA . LEU A 1 71 ? 29.415 -1.175 -44.165 1.00 92.00 71 LEU A CA 1
ATOM 535 C C . LEU A 1 71 ? 30.463 -1.242 -45.277 1.00 92.00 71 LEU A C 1
ATOM 537 O O . LEU A 1 71 ? 30.390 -2.082 -46.174 1.00 92.00 71 LEU A O 1
ATOM 541 N N . THR A 1 72 ? 31.492 -0.409 -45.153 1.00 95.19 72 THR A N 1
ATOM 542 C CA . THR A 1 72 ? 32.777 -0.604 -45.826 1.00 95.19 72 THR A CA 1
ATOM 543 C C . THR A 1 72 ? 33.855 -0.814 -44.769 1.00 95.19 72 THR A C 1
ATOM 545 O O . THR A 1 72 ? 34.242 0.120 -44.068 1.00 95.19 72 THR A O 1
ATOM 548 N N . ALA A 1 73 ? 34.332 -2.050 -44.640 1.00 95.38 73 ALA A N 1
ATOM 549 C CA . ALA A 1 73 ? 35.410 -2.418 -43.733 1.00 95.38 73 ALA A CA 1
ATOM 550 C C . ALA A 1 73 ? 36.710 -2.658 -44.512 1.00 95.38 73 ALA A C 1
ATOM 552 O O . ALA A 1 73 ? 36.734 -3.461 -45.438 1.00 95.38 73 ALA A O 1
ATOM 553 N N . SER A 1 74 ? 37.800 -1.991 -44.137 1.00 96.38 74 SER A N 1
ATOM 554 C CA . SER A 1 74 ? 39.125 -2.160 -44.742 1.00 96.38 74 SER A CA 1
ATOM 555 C C . SER A 1 74 ? 40.092 -2.808 -43.755 1.00 96.38 74 SER A C 1
ATOM 557 O O . SER A 1 74 ? 40.144 -2.437 -42.579 1.00 96.38 74 SER A O 1
ATOM 559 N N . TYR A 1 75 ? 40.857 -3.779 -44.240 1.00 96.19 75 TYR A N 1
ATOM 560 C CA . TYR A 1 75 ? 41.837 -4.564 -43.500 1.00 96.19 75 TYR A CA 1
ATOM 561 C C . TYR A 1 75 ? 43.177 -4.455 -44.217 1.00 96.19 75 TYR A C 1
ATOM 563 O O . TYR A 1 75 ? 43.324 -4.929 -45.344 1.00 96.19 75 TYR A O 1
ATOM 571 N N . ARG A 1 76 ? 44.166 -3.833 -43.572 1.00 95.69 76 ARG A N 1
ATOM 572 C CA . ARG A 1 76 ? 45.535 -3.787 -44.093 1.00 95.69 76 ARG A CA 1
ATOM 573 C C . ARG A 1 76 ? 46.352 -4.896 -43.455 1.00 95.69 76 ARG A C 1
ATOM 575 O O . ARG A 1 76 ? 46.671 -4.816 -42.270 1.00 95.69 76 ARG A O 1
ATOM 582 N N . LEU A 1 77 ? 46.672 -5.902 -44.252 1.00 96.06 77 LEU A N 1
ATOM 583 C CA . LEU A 1 77 ? 47.377 -7.108 -43.842 1.00 96.06 77 LEU A CA 1
ATOM 584 C C . LEU A 1 77 ? 48.849 -7.032 -44.266 1.00 96.06 77 LEU A C 1
ATOM 586 O O . LEU A 1 77 ? 49.155 -6.515 -45.343 1.00 96.06 77 LEU A O 1
ATOM 590 N N . GLU A 1 78 ? 49.752 -7.550 -43.438 1.00 95.75 78 GLU A N 1
ATOM 591 C CA . GLU A 1 78 ? 51.187 -7.655 -43.726 1.00 95.75 78 GLU A CA 1
ATOM 592 C C . GLU A 1 78 ? 51.669 -9.094 -43.543 1.00 95.75 78 GLU A C 1
ATOM 594 O O . GLU A 1 78 ? 51.480 -9.707 -42.493 1.00 95.75 78 GLU A O 1
ATOM 599 N N . ASN A 1 79 ? 52.314 -9.633 -44.576 1.00 95.38 79 ASN A N 1
ATOM 600 C CA . ASN A 1 79 ? 53.103 -10.849 -44.457 1.00 95.38 79 ASN A CA 1
ATOM 601 C C . ASN A 1 79 ? 54.559 -10.455 -44.198 1.00 95.38 79 ASN A C 1
ATOM 603 O O . ASN A 1 79 ? 55.267 -10.114 -45.139 1.00 95.38 79 ASN A O 1
ATOM 607 N N . GLY A 1 80 ? 55.001 -10.518 -42.941 1.00 90.44 80 GLY A N 1
ATOM 608 C CA . GLY A 1 80 ? 56.392 -10.242 -42.556 1.00 90.44 80 GLY A CA 1
ATOM 609 C C . GLY A 1 80 ? 57.359 -11.412 -42.768 1.00 90.44 80 GLY A C 1
ATOM 610 O O . GLY A 1 80 ? 58.465 -11.391 -42.230 1.00 90.44 80 GLY A O 1
ATOM 611 N N . SER A 1 81 ? 56.932 -12.476 -43.457 1.00 90.50 81 SER A N 1
ATOM 612 C CA . SER A 1 81 ? 57.793 -13.614 -43.772 1.00 90.50 81 SER A CA 1
ATOM 613 C C . SER A 1 81 ? 58.421 -13.482 -45.161 1.00 90.50 81 SER A C 1
ATOM 615 O O . SER A 1 81 ? 57.821 -12.946 -46.095 1.00 90.50 81 SER A O 1
ATOM 617 N N . ALA A 1 82 ? 59.617 -14.058 -45.306 1.00 90.25 82 ALA A N 1
ATOM 618 C CA . ALA A 1 82 ? 60.361 -14.098 -46.564 1.00 90.25 82 ALA A CA 1
ATOM 619 C C . ALA A 1 82 ? 59.770 -15.073 -47.608 1.00 90.25 82 ALA A C 1
ATOM 621 O O . ALA A 1 82 ? 60.308 -15.196 -48.709 1.00 90.25 82 ALA A O 1
ATOM 622 N N . GLU A 1 83 ? 58.676 -15.768 -47.284 1.00 93.12 83 GLU A N 1
ATOM 623 C CA . GLU A 1 83 ? 57.978 -16.701 -48.170 1.00 93.12 83 GLU A CA 1
ATOM 624 C C . GLU A 1 83 ? 56.532 -16.236 -48.417 1.00 93.12 83 GLU A C 1
ATOM 626 O O . GLU A 1 83 ? 55.927 -15.577 -47.569 1.00 93.12 83 GLU A O 1
ATOM 631 N N . PRO A 1 84 ? 55.941 -16.538 -49.585 1.00 92.69 84 PRO A N 1
ATOM 632 C CA . PRO A 1 84 ? 54.537 -16.241 -49.833 1.00 92.69 84 PRO A CA 1
ATOM 633 C C . PRO A 1 84 ? 53.622 -17.113 -48.956 1.00 92.69 84 PRO A C 1
ATOM 635 O O . PRO A 1 84 ? 53.837 -18.316 -48.828 1.00 92.69 84 PRO A O 1
ATOM 638 N N . VAL A 1 85 ? 52.556 -16.523 -48.410 1.00 94.75 85 VAL A N 1
ATOM 639 C CA . VAL A 1 85 ? 51.608 -17.195 -47.503 1.00 94.75 85 VAL A CA 1
ATOM 640 C C . VAL A 1 85 ? 50.212 -17.223 -48.122 1.00 94.75 85 VAL A C 1
ATOM 642 O O . VAL A 1 85 ? 49.720 -16.208 -48.617 1.00 94.75 85 VAL A O 1
ATOM 645 N N . ALA A 1 86 ? 49.566 -18.389 -48.079 1.00 93.12 86 ALA A N 1
ATOM 646 C CA . ALA A 1 86 ? 48.156 -18.550 -48.418 1.00 93.12 86 ALA A CA 1
ATOM 647 C C . ALA A 1 86 ? 47.319 -18.537 -47.131 1.00 93.12 86 ALA A C 1
ATOM 649 O O . ALA A 1 86 ? 47.562 -19.342 -46.235 1.00 93.12 86 ALA A O 1
ATOM 650 N N . VAL A 1 87 ? 46.327 -17.652 -47.042 1.00 93.31 87 VAL A N 1
ATOM 651 C CA . VAL A 1 87 ? 45.399 -17.567 -45.905 1.00 93.31 87 VAL A CA 1
ATOM 652 C C . VAL A 1 87 ? 43.980 -17.808 -46.398 1.00 93.31 87 VAL A C 1
ATOM 654 O O . VAL A 1 87 ? 43.546 -17.205 -47.378 1.00 93.31 87 VAL A O 1
ATOM 657 N N . ILE A 1 88 ? 43.237 -18.666 -45.702 1.00 93.19 88 ILE A N 1
ATOM 658 C CA . ILE A 1 88 ? 41.798 -18.806 -45.923 1.00 93.19 88 ILE A CA 1
ATOM 659 C C . ILE A 1 88 ? 41.096 -17.756 -45.065 1.00 93.19 88 ILE A C 1
ATOM 661 O O . ILE A 1 88 ? 41.135 -17.802 -43.834 1.00 93.19 88 ILE A O 1
ATOM 665 N N . LEU A 1 89 ? 40.475 -16.796 -45.735 1.00 93.44 89 LEU A N 1
ATOM 666 C CA . LEU A 1 89 ? 39.644 -15.774 -45.127 1.00 93.44 89 LEU A CA 1
ATOM 667 C C . LEU A 1 89 ? 38.241 -16.323 -44.899 1.00 93.44 89 LEU A C 1
ATOM 669 O O . LEU A 1 89 ? 37.702 -17.047 -45.735 1.00 93.44 89 LEU A O 1
ATOM 673 N N . HIS A 1 90 ? 37.649 -15.930 -43.784 1.00 91.50 90 HIS A N 1
ATOM 674 C CA . HIS A 1 90 ? 36.302 -16.269 -43.370 1.00 91.50 90 HIS A CA 1
ATOM 675 C C . HIS A 1 90 ? 35.547 -14.979 -43.026 1.00 91.50 90 HIS A C 1
ATOM 677 O O . HIS A 1 90 ? 36.000 -14.182 -42.204 1.00 91.50 90 HIS A O 1
ATOM 683 N N . VAL A 1 91 ? 34.403 -14.776 -43.675 1.00 89.31 91 VAL A N 1
ATOM 684 C CA . VAL A 1 91 ? 33.449 -13.709 -43.376 1.00 89.31 91 VAL A CA 1
ATOM 685 C C . VAL A 1 91 ? 32.337 -14.296 -42.516 1.00 89.31 91 VAL A C 1
ATOM 687 O O . VAL A 1 91 ? 31.623 -15.196 -42.967 1.00 89.31 91 VAL A O 1
ATOM 690 N N . THR A 1 92 ? 32.193 -13.777 -41.297 1.00 83.19 92 THR A N 1
ATOM 691 C CA . THR A 1 92 ? 31.181 -14.244 -40.338 1.00 83.19 92 THR A CA 1
ATOM 692 C C . THR A 1 92 ? 29.772 -14.074 -40.903 1.00 83.19 92 THR A C 1
ATOM 694 O O . THR A 1 92 ? 29.468 -13.026 -41.475 1.00 83.19 92 THR A O 1
ATOM 697 N N . GLU A 1 93 ? 28.894 -15.065 -40.725 1.00 71.75 93 GLU A N 1
ATOM 698 C CA . GLU A 1 93 ? 27.487 -14.905 -41.113 1.00 71.75 93 GLU A CA 1
ATOM 699 C C . GLU A 1 93 ? 26.806 -13.831 -40.244 1.00 71.75 93 GLU A C 1
ATOM 701 O O . GLU A 1 93 ? 26.953 -13.863 -39.019 1.00 71.75 93 GLU A O 1
ATOM 706 N N . PRO A 1 94 ? 26.069 -12.878 -40.843 1.00 65.62 94 PRO A N 1
ATOM 707 C CA . PRO A 1 94 ? 25.203 -11.987 -40.079 1.00 65.62 94 PRO A CA 1
ATOM 708 C C . PRO A 1 94 ? 24.074 -12.801 -39.427 1.00 65.62 94 PRO A C 1
ATOM 710 O O . PRO A 1 94 ? 23.539 -13.731 -40.032 1.00 65.62 94 PRO A O 1
ATOM 713 N N . ALA A 1 95 ? 23.703 -12.462 -38.192 1.00 56.84 95 ALA A N 1
ATOM 714 C CA . ALA A 1 95 ? 22.728 -13.228 -37.408 1.00 56.84 95 ALA A CA 1
ATOM 715 C C . ALA A 1 95 ? 21.264 -13.065 -37.876 1.00 56.84 95 ALA A C 1
ATOM 717 O O . ALA A 1 95 ? 20.386 -13.807 -37.429 1.00 56.84 95 ALA A O 1
ATOM 718 N N . THR A 1 96 ? 20.968 -12.106 -38.759 1.00 55.91 96 THR A N 1
ATOM 719 C CA . THR A 1 96 ? 19.595 -11.748 -39.144 1.00 55.91 96 THR A CA 1
ATOM 720 C C . THR A 1 96 ? 19.106 -12.491 -40.393 1.00 55.91 96 THR A C 1
ATOM 722 O O . THR A 1 96 ? 19.790 -12.582 -41.407 1.00 55.91 96 THR A O 1
ATOM 725 N N . THR A 1 97 ? 17.881 -13.025 -40.314 1.00 49.12 97 THR A N 1
ATOM 726 C CA . THR A 1 97 ? 17.260 -13.908 -41.324 1.00 49.12 97 THR A CA 1
ATOM 727 C C . THR A 1 97 ? 16.128 -13.256 -42.130 1.00 49.12 97 THR A C 1
ATOM 729 O O . THR A 1 97 ? 15.599 -13.897 -43.035 1.00 49.12 97 THR A O 1
ATOM 732 N N . SER A 1 98 ? 15.775 -11.994 -41.849 1.00 49.84 98 SER A N 1
ATOM 733 C CA . SER A 1 98 ? 14.612 -11.322 -42.463 1.00 49.84 98 SER A CA 1
ATOM 734 C C . SER A 1 98 ? 14.949 -10.270 -43.529 1.00 49.84 98 SER A C 1
ATOM 736 O O . SER A 1 98 ? 14.052 -9.863 -44.256 1.00 49.84 98 SER A O 1
ATOM 738 N N . ALA A 1 99 ? 16.208 -9.833 -43.637 1.00 60.78 99 ALA A N 1
ATOM 739 C CA . ALA A 1 99 ? 16.612 -8.722 -44.503 1.00 60.78 99 ALA A CA 1
ATOM 740 C C . ALA A 1 99 ? 17.445 -9.192 -45.706 1.00 60.78 99 ALA A C 1
ATOM 742 O O . ALA A 1 99 ? 18.246 -10.127 -45.603 1.00 60.78 99 ALA A O 1
ATOM 743 N N . THR A 1 100 ? 17.289 -8.527 -46.852 1.00 67.94 100 THR A N 1
ATOM 744 C CA . THR A 1 100 ? 18.098 -8.789 -48.049 1.00 67.94 100 THR A CA 1
ATOM 745 C C . THR A 1 100 ? 19.499 -8.222 -47.849 1.00 67.94 100 THR A C 1
ATOM 747 O O . THR A 1 100 ? 19.689 -7.008 -47.797 1.00 67.94 100 THR A O 1
ATOM 750 N N . ALA A 1 101 ? 20.489 -9.107 -47.725 1.00 77.88 101 ALA A N 1
ATOM 751 C CA . ALA A 1 101 ? 21.873 -8.729 -47.478 1.00 77.88 101 ALA A CA 1
ATOM 752 C C . ALA A 1 101 ? 22.787 -9.088 -48.658 1.00 77.88 101 ALA A C 1
ATOM 754 O O . ALA A 1 101 ? 22.724 -10.190 -49.204 1.00 77.88 101 ALA A O 1
ATOM 755 N N . THR A 1 102 ? 23.677 -8.168 -49.024 1.00 85.06 102 THR A N 1
ATOM 756 C CA . THR A 1 102 ? 24.715 -8.353 -50.045 1.00 85.06 102 THR A CA 1
ATOM 757 C C . THR A 1 102 ? 26.091 -8.244 -49.400 1.00 85.06 102 THR A C 1
ATOM 759 O O . THR A 1 102 ? 26.364 -7.286 -48.679 1.00 85.06 102 THR A O 1
ATOM 762 N N . VAL A 1 103 ? 26.972 -9.206 -49.681 1.00 88.12 103 VAL A N 1
ATOM 763 C CA . VAL A 1 103 ? 28.363 -9.241 -49.202 1.00 88.12 103 VAL A CA 1
ATOM 764 C C . VAL A 1 103 ? 29.295 -9.291 -50.413 1.00 88.12 103 VAL A C 1
ATOM 766 O O . VAL A 1 103 ? 29.096 -10.110 -51.309 1.00 88.12 103 VAL A O 1
ATOM 769 N N . GLN A 1 104 ? 30.318 -8.441 -50.442 1.00 91.81 104 GLN A N 1
ATOM 770 C CA . GLN A 1 104 ? 31.372 -8.445 -51.457 1.00 91.81 104 GLN A CA 1
ATOM 771 C C . GLN A 1 104 ? 32.743 -8.289 -50.801 1.00 91.81 104 GLN A C 1
ATOM 773 O O . GLN A 1 104 ? 32.911 -7.511 -49.862 1.00 91.81 104 GLN A O 1
ATOM 778 N N . LEU A 1 105 ? 33.734 -9.014 -51.315 1.00 93.50 105 LEU A N 1
ATOM 779 C CA . LEU A 1 105 ? 35.120 -8.933 -50.867 1.00 93.50 105 LEU A CA 1
ATOM 780 C C . LEU A 1 105 ? 35.988 -8.429 -52.018 1.00 93.50 105 LEU A C 1
ATOM 782 O O . LEU A 1 105 ? 35.920 -8.963 -53.122 1.00 93.50 105 LEU A O 1
ATOM 786 N N . LEU A 1 106 ? 36.809 -7.417 -51.761 1.00 95.06 106 LEU A N 1
ATOM 787 C CA . LEU A 1 106 ? 37.751 -6.861 -52.723 1.00 95.06 106 LEU A CA 1
ATOM 788 C C . LEU A 1 106 ? 39.171 -6.967 -52.172 1.00 95.06 106 LEU A C 1
ATOM 790 O O . LEU A 1 106 ? 39.418 -6.618 -51.022 1.00 95.06 106 LEU A O 1
ATOM 794 N N . VAL A 1 107 ? 40.115 -7.399 -52.998 1.00 94.38 107 VAL A N 1
ATOM 795 C CA . VAL A 1 107 ? 41.549 -7.423 -52.676 1.00 94.38 107 VAL A CA 1
ATOM 796 C C . VAL A 1 107 ? 42.240 -6.462 -53.628 1.00 94.38 107 VAL A C 1
ATOM 798 O O . VAL A 1 107 ? 42.130 -6.626 -54.840 1.00 94.38 107 VAL A O 1
ATOM 801 N N . GLU A 1 108 ? 42.877 -5.418 -53.095 1.00 92.38 108 GLU A N 1
ATOM 802 C CA . GLU A 1 108 ? 43.438 -4.311 -53.894 1.00 92.38 108 GLU A CA 1
ATOM 803 C C . GLU A 1 108 ? 42.422 -3.716 -54.896 1.00 92.38 108 GLU A C 1
ATOM 805 O O . GLU A 1 108 ? 42.751 -3.350 -56.022 1.00 92.38 108 GLU A O 1
ATOM 810 N N . GLY A 1 109 ? 41.146 -3.659 -54.493 1.00 90.31 109 GLY A N 1
ATOM 811 C CA . GLY A 1 109 ? 40.042 -3.161 -55.322 1.00 90.31 109 GLY A CA 1
ATOM 812 C C . GLY A 1 109 ? 39.495 -4.155 -56.355 1.00 90.31 109 GLY A C 1
ATOM 813 O O . GLY A 1 109 ? 38.565 -3.811 -57.081 1.00 90.31 109 GLY A O 1
ATOM 814 N N . ILE A 1 110 ? 40.017 -5.383 -56.415 1.00 93.25 110 ILE A N 1
ATOM 815 C CA . ILE A 1 110 ? 39.561 -6.428 -57.341 1.00 93.25 110 ILE A CA 1
ATOM 816 C C . ILE A 1 110 ? 38.596 -7.378 -56.611 1.00 93.25 110 ILE A C 1
ATOM 818 O O . ILE A 1 110 ? 39.006 -7.975 -55.608 1.00 93.25 110 ILE A O 1
ATOM 822 N N . PRO A 1 111 ? 37.347 -7.557 -57.092 1.00 92.94 111 PRO A N 1
ATOM 823 C CA . PRO A 1 111 ? 36.392 -8.494 -56.502 1.00 92.94 111 PRO A CA 1
ATOM 824 C C . PRO A 1 111 ? 36.943 -9.922 -56.432 1.00 92.94 111 PRO A C 1
ATOM 826 O O . PRO A 1 111 ? 37.521 -10.415 -57.400 1.00 92.94 111 PRO A O 1
ATOM 829 N N . GLN A 1 112 ? 36.743 -10.581 -55.294 1.00 92.81 112 GLN A N 1
ATOM 830 C CA . GLN A 1 112 ? 37.088 -11.982 -55.065 1.00 92.81 112 GLN A CA 1
ATOM 831 C C . GLN A 1 112 ? 35.830 -12.846 -54.997 1.00 92.81 112 GLN A C 1
ATOM 833 O O . GLN A 1 112 ? 34.778 -12.394 -54.539 1.00 92.81 112 GLN A O 1
ATOM 838 N N . GLU A 1 113 ? 35.943 -14.103 -55.427 1.00 89.94 113 GLU A N 1
ATOM 839 C CA . GLU A 1 113 ? 34.871 -15.080 -55.241 1.00 89.94 113 GLU A CA 1
ATOM 840 C C . GLU A 1 113 ? 34.726 -15.456 -53.764 1.00 89.94 113 GLU A C 1
ATOM 842 O O . GLU A 1 113 ? 35.697 -15.765 -53.074 1.00 89.94 113 GLU A O 1
ATOM 847 N N . LEU A 1 114 ? 33.479 -15.452 -53.294 1.00 88.81 114 LEU A N 1
ATOM 848 C CA . LEU A 1 114 ? 33.101 -15.905 -51.963 1.00 88.81 114 LEU A CA 1
ATOM 849 C C . LEU A 1 114 ? 32.418 -17.268 -52.070 1.00 88.81 114 LEU A C 1
ATOM 851 O O . LEU A 1 114 ? 31.373 -17.407 -52.707 1.00 88.81 114 LEU A O 1
ATOM 855 N N . PHE A 1 115 ? 32.978 -18.270 -51.399 1.00 88.06 115 PHE A N 1
ATOM 856 C CA . PHE A 1 115 ? 32.425 -19.618 -51.336 1.00 88.06 115 PHE A CA 1
ATOM 857 C C . PHE A 1 115 ? 31.600 -19.780 -50.066 1.00 88.06 115 PHE A C 1
ATOM 859 O O . PHE A 1 115 ? 32.104 -19.637 -48.953 1.00 88.06 115 PHE A O 1
ATOM 866 N N . ARG A 1 116 ? 30.312 -20.096 -50.209 1.00 84.31 116 ARG A N 1
ATOM 867 C CA . ARG A 1 116 ? 29.449 -20.346 -49.053 1.00 84.31 116 ARG A CA 1
ATOM 868 C C . ARG A 1 116 ? 29.700 -21.748 -48.492 1.00 84.31 116 ARG A C 1
ATOM 870 O O . ARG A 1 116 ? 29.522 -22.738 -49.196 1.00 84.31 116 ARG A O 1
ATOM 877 N N . THR A 1 117 ? 30.060 -21.826 -47.215 1.00 79.69 117 THR A N 1
ATOM 878 C CA . THR A 1 117 ? 30.329 -23.064 -46.472 1.00 79.69 117 THR A CA 1
ATOM 879 C C . THR A 1 117 ? 29.349 -23.186 -45.305 1.00 79.69 117 THR A C 1
ATOM 881 O O . THR A 1 117 ? 29.278 -22.303 -44.452 1.00 79.69 117 THR A O 1
ATOM 884 N N . ALA A 1 118 ? 28.585 -24.281 -45.249 1.00 74.62 118 ALA A N 1
ATOM 885 C CA . ALA A 1 118 ? 27.553 -24.482 -44.229 1.00 74.62 118 ALA A CA 1
ATOM 886 C C . ALA A 1 118 ? 28.131 -24.448 -42.800 1.00 74.62 118 ALA A C 1
ATOM 888 O O . ALA A 1 118 ? 29.081 -25.168 -42.498 1.00 74.62 118 ALA A O 1
ATOM 889 N N . GLY A 1 119 ? 27.547 -23.620 -41.926 1.00 69.19 119 GLY A N 1
ATOM 890 C CA . GLY A 1 119 ? 27.948 -23.483 -40.519 1.00 69.19 119 GLY A CA 1
ATOM 891 C C . GLY A 1 119 ? 29.233 -22.682 -40.278 1.00 69.19 119 GLY A C 1
ATOM 892 O O . GLY A 1 119 ? 29.618 -22.504 -39.126 1.00 69.19 119 GLY A O 1
ATOM 893 N N . VAL A 1 120 ? 29.887 -22.205 -41.342 1.00 70.94 120 VAL A N 1
ATOM 894 C CA . VAL A 1 120 ? 31.067 -21.334 -41.266 1.00 70.94 120 VAL A CA 1
ATOM 895 C C . VAL A 1 120 ? 30.724 -19.959 -41.829 1.00 70.94 120 VAL A C 1
ATOM 897 O O . VAL A 1 120 ? 30.981 -18.977 -41.163 1.00 70.94 120 VAL A O 1
ATOM 900 N N . GLY A 1 121 ? 30.072 -19.867 -42.988 1.00 80.88 121 GLY A N 1
ATOM 901 C CA . GLY A 1 121 ? 29.740 -18.596 -43.635 1.00 80.88 121 GLY A CA 1
ATOM 902 C C . GLY A 1 121 ? 30.370 -18.488 -45.009 1.00 80.88 121 GLY A C 1
ATOM 903 O O . GLY A 1 121 ? 30.358 -19.464 -45.761 1.00 80.88 121 GLY A O 1
ATOM 904 N N . TYR A 1 122 ? 30.913 -17.325 -45.365 1.00 88.31 122 TYR A N 1
ATOM 905 C CA . TYR A 1 122 ? 31.610 -17.157 -46.644 1.00 88.31 122 TYR A CA 1
ATOM 906 C C . TYR A 1 122 ? 33.118 -17.298 -46.459 1.00 88.31 122 TYR A C 1
ATOM 908 O O . TYR A 1 122 ? 33.683 -16.745 -45.518 1.00 88.31 122 TYR A O 1
ATOM 916 N N . THR A 1 123 ? 33.784 -18.006 -47.365 1.00 91.38 123 THR A N 1
ATOM 917 C CA . THR A 1 123 ? 35.240 -18.165 -47.368 1.00 91.38 123 THR A CA 1
ATOM 918 C C . THR A 1 123 ? 35.855 -17.708 -48.687 1.00 91.38 123 THR A C 1
ATOM 920 O O . THR A 1 123 ? 35.213 -17.745 -49.735 1.00 91.38 123 THR A O 1
ATOM 923 N N . SER A 1 124 ? 37.105 -17.250 -48.641 1.00 93.12 124 SER A N 1
ATOM 924 C CA . SER A 1 124 ? 37.902 -16.877 -49.817 1.00 93.12 124 SER A CA 1
ATOM 925 C C . SER A 1 124 ? 39.371 -17.168 -49.545 1.00 93.12 124 SER A C 1
ATOM 927 O O . SER A 1 124 ? 39.848 -16.954 -48.434 1.00 93.12 124 SER A O 1
ATOM 929 N N . GLN A 1 125 ? 40.118 -17.618 -50.550 1.00 92.81 125 GLN A N 1
ATOM 930 C CA . GLN A 1 125 ? 41.564 -17.797 -50.424 1.00 92.81 125 GLN A CA 1
ATOM 931 C C . GLN A 1 125 ? 42.288 -16.496 -50.791 1.00 92.81 125 GLN A C 1
ATOM 933 O O . GLN A 1 125 ? 41.996 -15.892 -51.819 1.00 92.81 125 GLN A O 1
ATOM 938 N N . LEU A 1 126 ? 43.239 -16.072 -49.960 1.00 93.62 126 LEU A N 1
ATOM 939 C CA . LEU A 1 126 ? 44.104 -14.921 -50.200 1.00 93.62 126 LEU A CA 1
ATOM 940 C C . LEU A 1 126 ? 45.559 -15.382 -50.282 1.00 93.62 126 LEU A C 1
ATOM 942 O O . LEU A 1 126 ? 46.056 -16.031 -49.364 1.00 93.62 126 LEU A O 1
ATOM 946 N N . GLN A 1 127 ? 46.250 -15.008 -51.356 1.00 92.69 127 GLN A N 1
ATOM 947 C CA . GLN A 1 127 ? 47.687 -15.222 -51.497 1.00 92.69 127 GLN A CA 1
ATOM 948 C C . GLN A 1 127 ? 48.425 -13.906 -51.242 1.00 92.69 127 GLN A C 1
ATOM 950 O O . GLN A 1 127 ? 48.222 -12.937 -51.971 1.00 92.69 127 GLN A O 1
ATOM 955 N N . LEU A 1 128 ? 49.302 -13.880 -50.240 1.00 92.75 128 LEU A N 1
ATOM 956 C CA . LEU A 1 128 ? 50.195 -12.755 -49.972 1.00 92.75 128 LEU A CA 1
ATOM 957 C C . LEU A 1 128 ? 51.614 -13.113 -50.422 1.00 92.75 128 LEU A C 1
ATOM 959 O O . LEU A 1 128 ? 52.089 -14.227 -50.193 1.00 92.75 128 LEU A O 1
ATOM 963 N N . GLY A 1 129 ? 52.299 -12.172 -51.069 1.00 92.50 129 GLY A N 1
ATOM 964 C CA . GLY A 1 129 ? 53.718 -12.312 -51.403 1.00 92.50 129 GLY A CA 1
ATOM 965 C C . GLY A 1 129 ? 54.610 -12.231 -50.160 1.00 92.50 129 GLY A C 1
ATOM 966 O O . GLY A 1 129 ? 54.161 -11.790 -49.098 1.00 92.50 129 GLY A O 1
ATOM 967 N N . ALA A 1 130 ? 55.871 -12.635 -50.299 1.00 92.00 130 ALA A N 1
ATOM 968 C CA . ALA A 1 130 ? 56.895 -12.407 -49.278 1.00 92.00 130 ALA A CA 1
ATOM 969 C C . ALA A 1 130 ? 57.068 -10.902 -49.009 1.00 92.00 130 ALA A C 1
ATOM 971 O O . ALA A 1 130 ? 57.055 -10.118 -49.962 1.00 92.00 130 ALA A O 1
ATOM 972 N N . ASP A 1 131 ? 57.200 -10.516 -47.738 1.00 91.88 131 ASP A N 1
ATOM 973 C CA . ASP A 1 131 ? 57.379 -9.126 -47.282 1.00 91.88 131 ASP A CA 1
ATOM 974 C C . ASP A 1 131 ? 56.391 -8.126 -47.918 1.00 91.88 131 ASP A C 1
ATOM 976 O O . ASP A 1 131 ? 56.735 -6.992 -48.267 1.00 91.88 131 ASP A O 1
ATOM 980 N N . SER A 1 132 ? 55.144 -8.562 -48.126 1.00 93.94 132 SER A N 1
ATOM 981 C CA . SER A 1 132 ? 54.133 -7.790 -48.849 1.00 93.94 132 SER A CA 1
ATOM 982 C C . SER A 1 132 ? 53.018 -7.283 -47.941 1.00 93.94 132 SER A C 1
ATOM 984 O O . SER A 1 132 ? 52.688 -7.873 -46.909 1.00 93.94 132 SER A O 1
ATOM 986 N N . ARG A 1 133 ? 52.419 -6.166 -48.360 1.00 95.38 133 ARG A N 1
ATOM 987 C CA . ARG A 1 133 ? 51.241 -5.573 -47.728 1.00 95.38 133 ARG A CA 1
ATOM 988 C C . ARG A 1 133 ? 50.080 -5.618 -48.698 1.00 95.38 133 ARG A C 1
ATOM 990 O O . ARG A 1 133 ? 50.252 -5.278 -49.866 1.00 95.38 133 ARG A O 1
ATOM 997 N N . THR A 1 134 ? 48.912 -5.982 -48.193 1.00 95.19 134 THR A N 1
ATOM 998 C CA . THR A 1 134 ? 47.697 -6.102 -48.995 1.00 95.19 134 THR A CA 1
ATOM 999 C C . THR A 1 134 ? 46.514 -5.487 -48.261 1.00 95.19 134 THR A C 1
ATOM 1001 O O . THR A 1 134 ? 46.358 -5.650 -47.052 1.00 95.19 134 THR A O 1
ATOM 1004 N N . THR A 1 135 ? 45.675 -4.771 -48.995 1.00 96.44 135 THR A N 1
ATOM 1005 C CA . THR A 1 135 ? 44.435 -4.174 -48.514 1.00 96.44 135 THR A CA 1
ATOM 1006 C C . THR A 1 135 ? 43.264 -5.029 -48.968 1.00 96.44 135 THR A C 1
ATOM 1008 O O . THR A 1 135 ? 43.034 -5.216 -50.165 1.00 96.44 135 THR A O 1
ATOM 1011 N N . VAL A 1 136 ? 42.500 -5.524 -48.002 1.00 96.69 136 VAL A N 1
ATOM 1012 C CA . VAL A 1 136 ? 41.274 -6.285 -48.231 1.00 96.69 136 VAL A CA 1
ATOM 1013 C C . VAL A 1 136 ? 40.097 -5.440 -47.771 1.00 96.69 136 VAL A C 1
ATOM 1015 O O . VAL A 1 136 ? 40.084 -4.947 -46.649 1.00 96.69 136 VAL A O 1
ATOM 1018 N N . THR A 1 137 ? 39.112 -5.238 -48.637 1.00 96.94 137 THR A N 1
ATOM 1019 C CA . THR A 1 137 ? 37.902 -4.470 -48.338 1.00 96.94 137 THR A CA 1
ATOM 1020 C C . THR A 1 137 ? 36.694 -5.395 -48.342 1.00 96.94 137 THR A C 1
ATOM 1022 O O . THR A 1 137 ? 36.417 -6.055 -49.338 1.00 96.94 137 THR A O 1
ATOM 1025 N N . LEU A 1 138 ? 35.970 -5.427 -47.230 1.00 94.81 138 LEU A N 1
ATOM 1026 C CA . LEU A 1 138 ? 34.677 -6.076 -47.088 1.00 94.81 138 LEU A CA 1
ATOM 1027 C C . LEU A 1 138 ? 33.588 -5.015 -47.247 1.00 94.81 138 LEU A C 1
ATOM 1029 O O . LEU A 1 138 ? 33.515 -4.064 -46.468 1.00 94.81 138 LEU A O 1
ATOM 1033 N N . GLN A 1 139 ? 32.745 -5.182 -48.256 1.00 93.75 139 GLN A N 1
ATOM 1034 C CA . GLN A 1 139 ? 31.550 -4.377 -48.450 1.00 93.75 139 GLN A CA 1
ATOM 1035 C C . GLN A 1 139 ? 30.332 -5.209 -48.079 1.00 93.75 139 GLN A C 1
ATOM 1037 O O . GLN A 1 139 ? 30.156 -6.330 -48.557 1.00 93.75 139 GLN A O 1
ATOM 1042 N N . TYR A 1 140 ? 29.492 -4.650 -47.223 1.00 90.50 140 TYR A N 1
ATOM 1043 C CA . TYR A 1 140 ? 28.252 -5.270 -46.792 1.00 90.50 140 TYR A CA 1
ATOM 1044 C C . TYR A 1 140 ? 27.120 -4.263 -46.902 1.00 90.50 140 TYR A C 1
ATOM 1046 O O . TYR A 1 140 ? 27.279 -3.107 -46.516 1.00 90.50 140 TYR A O 1
ATOM 1054 N N . ARG A 1 141 ? 25.981 -4.696 -47.425 1.00 88.25 141 ARG A N 1
ATOM 1055 C CA . ARG A 1 141 ? 24.763 -3.897 -47.485 1.00 88.25 141 ARG A CA 1
ATOM 1056 C C . ARG A 1 141 ? 23.598 -4.738 -47.005 1.00 88.25 141 ARG A C 1
ATOM 1058 O O . ARG A 1 141 ? 23.437 -5.858 -47.478 1.00 88.25 141 ARG A O 1
ATOM 1065 N N . VAL A 1 142 ? 22.801 -4.189 -46.103 1.00 85.75 142 VAL A N 1
ATOM 1066 C CA . VAL A 1 142 ? 21.518 -4.750 -45.689 1.00 85.75 142 VAL A CA 1
ATOM 1067 C C . VAL A 1 142 ? 20.437 -3.709 -45.935 1.00 85.75 142 VAL A C 1
ATOM 1069 O O . VAL A 1 142 ? 20.574 -2.559 -45.517 1.00 85.75 142 VAL A O 1
ATOM 1072 N N . ASP A 1 143 ? 19.402 -4.114 -46.657 1.00 82.69 143 ASP A N 1
ATOM 1073 C CA . ASP A 1 143 ? 18.239 -3.289 -46.972 1.00 82.69 143 ASP A CA 1
ATOM 1074 C C . ASP A 1 143 ? 17.037 -3.694 -46.095 1.00 82.69 143 ASP A C 1
ATOM 1076 O O . ASP A 1 143 ? 17.022 -4.785 -45.526 1.00 82.69 143 ASP A O 1
ATOM 1080 N N . ASP A 1 144 ? 16.041 -2.809 -45.993 1.00 75.56 144 ASP A N 1
ATOM 1081 C CA . ASP A 1 144 ? 14.752 -3.035 -45.316 1.00 75.56 144 ASP A CA 1
ATOM 1082 C C . ASP A 1 144 ? 14.853 -3.366 -43.807 1.00 75.56 144 ASP A C 1
ATOM 1084 O O . ASP A 1 144 ? 14.283 -4.328 -43.292 1.00 75.56 144 ASP A O 1
ATOM 1088 N N . LEU A 1 145 ? 15.589 -2.540 -43.059 1.00 77.56 145 LEU A N 1
ATOM 1089 C CA . LEU A 1 145 ? 15.668 -2.608 -41.597 1.00 77.56 145 LEU A CA 1
ATOM 1090 C C . LEU A 1 145 ? 14.385 -2.057 -40.936 1.00 77.56 145 LEU A C 1
ATOM 1092 O O . LEU A 1 145 ? 14.303 -0.875 -40.615 1.00 77.56 145 LEU A O 1
ATOM 1096 N N . GLU A 1 146 ? 13.398 -2.920 -40.681 1.00 73.06 146 GLU A N 1
ATOM 1097 C CA . GLU A 1 146 ? 12.063 -2.528 -40.172 1.00 73.06 146 GLU A CA 1
ATOM 1098 C C . GLU A 1 146 ? 11.977 -2.246 -38.656 1.00 73.06 146 GLU A C 1
ATOM 1100 O O . GLU A 1 146 ? 10.932 -1.837 -38.146 1.00 73.06 146 GLU A O 1
ATOM 1105 N N . THR A 1 147 ? 13.046 -2.472 -37.890 1.00 76.94 147 THR A N 1
ATOM 1106 C CA . THR A 1 147 ? 13.006 -2.296 -36.429 1.00 76.94 147 THR A CA 1
ATOM 1107 C C . THR A 1 147 ? 12.845 -0.818 -36.045 1.00 76.94 147 THR A C 1
ATOM 1109 O O . THR A 1 147 ? 13.606 0.006 -36.552 1.00 76.94 147 THR A O 1
ATOM 1112 N N . PRO A 1 148 ? 11.952 -0.457 -35.099 1.00 79.62 148 PRO A N 1
ATOM 1113 C CA . PRO A 1 148 ? 11.746 0.938 -34.683 1.00 79.62 148 PRO A CA 1
ATOM 1114 C C . PRO A 1 148 ? 12.965 1.548 -33.974 1.00 79.62 148 PRO A C 1
ATOM 1116 O O . PRO A 1 148 ? 13.169 2.762 -34.032 1.00 79.62 148 PRO A O 1
ATOM 1119 N N . LEU A 1 149 ? 13.774 0.702 -33.328 1.00 86.56 149 LEU A N 1
ATOM 1120 C CA . LEU A 1 149 ? 15.008 1.057 -32.626 1.00 86.56 149 LEU A CA 1
ATOM 1121 C C . LEU A 1 149 ? 16.156 0.200 -33.192 1.00 86.56 149 LEU A C 1
ATOM 1123 O O . LEU A 1 149 ? 16.490 -0.840 -32.616 1.00 86.56 149 LEU A O 1
ATOM 1127 N N . PRO A 1 150 ? 16.693 0.531 -34.380 1.00 84.69 150 PRO A N 1
ATOM 1128 C CA . PRO A 1 150 ? 17.782 -0.235 -34.973 1.00 84.69 150 PRO A CA 1
ATOM 1129 C C . PRO A 1 150 ? 19.037 -0.190 -34.091 1.00 84.69 150 PRO A C 1
ATOM 1131 O O . PRO A 1 150 ? 19.548 0.881 -33.759 1.00 84.69 150 PRO A O 1
ATOM 1134 N N . LEU A 1 151 ? 19.550 -1.377 -33.756 1.00 86.06 151 LEU A N 1
ATOM 1135 C CA . LEU A 1 151 ? 20.751 -1.579 -32.947 1.00 86.06 151 LEU A CA 1
ATOM 1136 C C . LEU A 1 151 ? 21.891 -2.105 -33.822 1.00 86.06 151 LEU A C 1
ATOM 1138 O O . LEU A 1 151 ? 21.883 -3.264 -34.241 1.00 86.06 151 LEU A O 1
ATOM 1142 N N . LEU A 1 152 ? 22.892 -1.265 -34.069 1.00 87.25 152 LEU A N 1
ATOM 1143 C CA . LEU A 1 152 ? 24.107 -1.632 -34.789 1.00 87.25 152 LEU A CA 1
ATOM 1144 C C . LEU A 1 152 ? 25.139 -2.171 -33.803 1.00 87.25 152 LEU A C 1
ATOM 1146 O O . LEU A 1 152 ? 25.530 -1.455 -32.878 1.00 87.25 152 LEU A O 1
ATOM 1150 N N . THR A 1 153 ? 25.614 -3.396 -34.027 1.00 88.38 153 THR A N 1
ATOM 1151 C CA . THR A 1 153 ? 26.660 -4.010 -33.199 1.00 88.38 153 THR A CA 1
ATOM 1152 C C . THR A 1 153 ? 27.871 -4.385 -34.048 1.00 88.38 153 THR A C 1
ATOM 1154 O O . THR A 1 153 ? 27.753 -5.077 -35.059 1.00 88.38 153 THR A O 1
ATOM 1157 N N . TYR A 1 154 ? 29.059 -3.944 -33.625 1.00 89.44 154 TYR A N 1
ATOM 1158 C CA . TYR A 1 154 ? 30.330 -4.283 -34.260 1.00 89.44 154 TYR A CA 1
ATOM 1159 C C . TYR A 1 154 ? 31.332 -4.843 -33.232 1.00 89.44 154 TYR A C 1
ATOM 1161 O O . TYR A 1 154 ? 31.970 -4.079 -32.494 1.00 89.44 154 TYR A O 1
ATOM 1169 N N . PRO A 1 155 ? 31.474 -6.181 -33.139 1.00 88.75 155 PRO A N 1
ATOM 1170 C CA . PRO A 1 155 ? 32.282 -6.837 -32.113 1.00 88.75 155 PRO A CA 1
ATOM 1171 C C . PRO A 1 155 ? 33.771 -6.849 -32.485 1.00 88.75 155 PRO A C 1
ATOM 1173 O O . PRO A 1 155 ? 34.349 -7.872 -32.854 1.00 88.75 155 PRO A O 1
ATOM 1176 N N . ALA A 1 156 ? 34.414 -5.686 -32.359 1.00 87.50 156 ALA A N 1
ATOM 1177 C CA . ALA A 1 156 ? 35.814 -5.498 -32.731 1.00 87.50 156 ALA A CA 1
ATOM 1178 C C . ALA A 1 156 ? 36.787 -6.413 -31.972 1.00 87.50 156 ALA A C 1
ATOM 1180 O O . ALA A 1 156 ? 37.816 -6.779 -32.531 1.00 87.50 156 ALA A O 1
ATOM 1181 N N . SER A 1 157 ? 36.463 -6.843 -30.747 1.00 88.38 157 SER A N 1
ATOM 1182 C CA . SER A 1 157 ? 37.305 -7.744 -29.946 1.00 88.38 157 SER A CA 1
ATOM 1183 C C . SER A 1 157 ? 37.651 -9.056 -30.661 1.00 88.38 157 SER A C 1
ATOM 1185 O O . SER A 1 157 ? 38.722 -9.619 -30.432 1.00 88.38 157 SER A O 1
ATOM 1187 N N . ILE A 1 158 ? 36.812 -9.513 -31.597 1.00 88.75 158 ILE A N 1
ATOM 1188 C CA . ILE A 1 158 ? 37.053 -10.723 -32.397 1.00 88.75 158 ILE A CA 1
ATOM 1189 C C . ILE A 1 158 ? 38.228 -10.535 -33.379 1.00 88.75 158 ILE A C 1
ATOM 1191 O O . ILE A 1 158 ? 38.876 -11.512 -33.758 1.00 88.75 158 ILE A O 1
ATOM 1195 N N . LEU A 1 159 ? 38.582 -9.293 -33.733 1.00 89.94 159 LEU A N 1
ATOM 1196 C CA . LEU A 1 159 ? 39.731 -8.986 -34.595 1.00 89.94 159 LEU A CA 1
ATOM 1197 C C . LEU A 1 159 ? 41.077 -9.366 -33.967 1.00 89.94 159 LEU A C 1
ATOM 1199 O O . LEU A 1 159 ? 42.051 -9.497 -34.696 1.00 89.94 159 LEU A O 1
ATOM 1203 N N . THR A 1 160 ? 41.127 -9.634 -32.658 1.00 89.00 160 THR A N 1
ATOM 1204 C CA . THR A 1 160 ? 42.312 -10.195 -31.975 1.00 89.00 160 THR A CA 1
ATOM 1205 C C . THR A 1 160 ? 42.714 -11.590 -32.472 1.00 89.00 160 THR A C 1
ATOM 1207 O O . THR A 1 160 ? 43.790 -12.074 -32.133 1.00 89.00 160 THR A O 1
ATOM 1210 N N . ARG A 1 161 ? 41.879 -12.246 -33.295 1.00 90.69 161 ARG A N 1
ATOM 1211 C CA . ARG A 1 161 ? 42.267 -13.456 -34.039 1.00 90.69 161 ARG A CA 1
ATOM 1212 C C . ARG A 1 161 ? 43.338 -13.186 -35.095 1.00 90.69 161 ARG A C 1
ATOM 1214 O O . ARG A 1 161 ? 44.052 -14.114 -35.465 1.00 90.69 161 ARG A O 1
ATOM 1221 N N . TRP A 1 162 ? 43.436 -11.952 -35.584 1.00 92.50 162 TRP A N 1
ATOM 1222 C CA . TRP A 1 162 ? 44.582 -11.519 -36.367 1.00 92.50 162 TRP A CA 1
ATOM 1223 C C . TRP A 1 162 ? 45.751 -11.198 -35.424 1.00 92.50 162 TRP A C 1
ATOM 1225 O O . TRP A 1 162 ? 45.557 -10.471 -34.447 1.00 92.50 162 TRP A O 1
ATOM 1235 N N . PRO A 1 163 ? 46.964 -11.696 -35.707 1.00 90.81 163 PRO A N 1
ATOM 1236 C CA . PRO A 1 163 ? 48.176 -11.229 -35.045 1.00 90.81 163 PRO A CA 1
ATOM 1237 C C . PRO A 1 163 ? 48.378 -9.710 -35.193 1.00 90.81 163 PRO A C 1
ATOM 1239 O O . PRO A 1 163 ? 47.996 -9.118 -36.204 1.00 90.81 163 PRO A O 1
ATOM 1242 N N . GLY A 1 164 ? 49.029 -9.095 -34.202 1.00 85.88 164 GLY A N 1
ATOM 1243 C CA . GLY A 1 164 ? 49.397 -7.674 -34.209 1.00 85.88 164 GLY A CA 1
ATOM 1244 C C . GLY A 1 164 ? 48.552 -6.790 -33.282 1.00 85.88 164 GLY A C 1
ATOM 1245 O O . GLY A 1 164 ? 47.713 -7.263 -32.514 1.00 85.88 164 GLY A O 1
ATOM 1246 N N . ALA A 1 165 ? 48.809 -5.481 -33.333 1.00 85.06 165 ALA A N 1
ATOM 1247 C CA . ALA A 1 165 ? 48.093 -4.454 -32.573 1.00 85.06 165 ALA A CA 1
ATOM 1248 C C . ALA A 1 165 ? 47.603 -3.356 -33.535 1.00 85.06 165 ALA A C 1
ATOM 1250 O O . ALA A 1 165 ? 48.280 -2.336 -33.694 1.00 85.06 165 ALA A O 1
ATOM 1251 N N . PRO A 1 166 ? 46.469 -3.570 -34.225 1.00 87.75 166 PRO A N 1
ATOM 1252 C CA . PRO A 1 166 ? 46.050 -2.680 -35.295 1.00 87.75 166 PRO A CA 1
ATOM 1253 C C . PRO A 1 166 ? 45.580 -1.324 -34.780 1.00 87.75 166 PRO A C 1
ATOM 1255 O O . PRO A 1 166 ? 44.833 -1.246 -33.804 1.00 87.75 166 PRO A O 1
ATOM 1258 N N . SER A 1 167 ? 45.915 -0.257 -35.507 1.00 89.06 167 SER A N 1
ATOM 1259 C CA . SER A 1 167 ? 45.221 1.026 -35.348 1.00 89.06 167 SER A CA 1
ATOM 1260 C C . SER A 1 167 ? 43.804 0.912 -35.906 1.00 89.06 167 SER A C 1
ATOM 1262 O O . SER A 1 167 ? 43.611 0.366 -37.001 1.00 89.06 167 SER A O 1
ATOM 1264 N N . MET A 1 168 ? 42.813 1.441 -35.183 1.00 89.56 168 MET A N 1
ATOM 1265 C CA . MET A 1 168 ? 41.406 1.251 -35.530 1.00 89.56 168 MET A CA 1
ATOM 1266 C C . MET A 1 168 ? 40.633 2.563 -35.650 1.00 89.56 168 MET A C 1
ATOM 1268 O O . MET A 1 168 ? 40.728 3.460 -34.808 1.00 89.56 168 MET A O 1
ATOM 1272 N N . ARG A 1 169 ? 39.804 2.641 -36.694 1.00 90.88 169 ARG A N 1
ATOM 1273 C CA . ARG A 1 169 ? 38.810 3.699 -36.886 1.00 90.88 169 ARG A CA 1
ATOM 1274 C C . ARG A 1 169 ? 37.440 3.088 -37.117 1.00 90.88 169 ARG A C 1
ATOM 1276 O O . ARG A 1 169 ? 37.278 2.290 -38.033 1.00 90.88 169 ARG A O 1
ATOM 1283 N N . VAL A 1 170 ? 36.451 3.546 -36.366 1.00 91.00 170 VAL A N 1
ATOM 1284 C CA . VAL A 1 170 ? 35.044 3.245 -36.632 1.00 91.00 170 VAL A CA 1
ATOM 1285 C C . VAL A 1 170 ? 34.319 4.557 -36.893 1.00 91.00 170 VAL A C 1
ATOM 1287 O O . VAL A 1 170 ? 34.489 5.513 -36.137 1.00 91.00 170 VAL A O 1
ATOM 1290 N N . SER A 1 171 ? 33.550 4.641 -37.972 1.00 91.31 171 SER A N 1
ATOM 1291 C CA . SER A 1 171 ? 32.727 5.811 -38.271 1.00 91.31 171 SER A CA 1
ATOM 1292 C C . SER A 1 171 ? 31.299 5.408 -38.610 1.00 91.31 171 SER A C 1
ATOM 1294 O O . SER A 1 171 ? 31.079 4.378 -39.237 1.00 91.31 171 SER A O 1
ATOM 1296 N N . VAL A 1 172 ? 30.328 6.206 -38.175 1.00 90.12 172 VAL A N 1
ATOM 1297 C CA . VAL A 1 172 ? 28.909 6.043 -38.507 1.00 90.12 172 VAL A CA 1
ATOM 1298 C C . VAL A 1 172 ? 28.420 7.358 -39.092 1.00 90.12 172 VAL A C 1
ATOM 1300 O O . VAL A 1 172 ? 28.505 8.392 -38.432 1.00 90.12 172 VAL A O 1
ATOM 1303 N N . THR A 1 173 ? 27.928 7.319 -40.326 1.00 88.56 173 THR A N 1
ATOM 1304 C CA . THR A 1 173 ? 27.305 8.450 -41.023 1.00 88.56 173 THR A CA 1
ATOM 1305 C C . THR A 1 173 ? 25.807 8.204 -41.127 1.00 88.56 173 THR A C 1
ATOM 1307 O O . THR A 1 173 ? 25.381 7.110 -41.500 1.00 88.56 173 THR A O 1
ATOM 1310 N N . LEU A 1 174 ? 25.015 9.217 -40.788 1.00 85.19 174 LEU A N 1
ATOM 1311 C CA . LEU A 1 174 ? 23.565 9.121 -40.641 1.00 85.19 174 LEU A CA 1
ATOM 1312 C C . LEU A 1 174 ? 22.832 9.929 -41.717 1.00 85.19 174 LEU A C 1
ATOM 1314 O O . LEU A 1 174 ? 23.324 10.983 -42.123 1.00 85.19 174 LEU A O 1
ATOM 1318 N N . PRO A 1 175 ? 21.633 9.503 -42.149 1.00 82.25 175 PRO A N 1
ATOM 1319 C CA . PRO A 1 175 ? 20.811 10.295 -43.049 1.00 82.25 175 PRO A CA 1
ATOM 1320 C C . PRO A 1 175 ? 20.154 11.451 -42.281 1.00 82.25 175 PRO A C 1
ATOM 1322 O O . PRO A 1 175 ? 19.788 11.301 -41.112 1.00 82.25 175 PRO A O 1
ATOM 1325 N N . ALA A 1 176 ? 19.944 12.597 -42.934 1.00 70.81 176 ALA A N 1
ATOM 1326 C CA . ALA A 1 176 ? 19.053 13.626 -42.396 1.00 70.81 176 ALA A CA 1
ATOM 1327 C C . ALA A 1 176 ? 17.614 13.064 -42.320 1.00 70.81 176 ALA A C 1
ATOM 1329 O O . ALA A 1 176 ? 17.217 12.369 -43.258 1.00 70.81 176 ALA A O 1
ATOM 1330 N N . PRO A 1 177 ? 16.844 13.307 -41.240 1.00 68.88 177 PRO A N 1
ATOM 1331 C CA . PRO A 1 177 ? 17.063 14.257 -40.133 1.00 68.88 177 PRO A CA 1
ATOM 1332 C C . PRO A 1 177 ? 17.708 13.668 -38.850 1.00 68.88 177 PRO A C 1
ATOM 1334 O O . PRO A 1 177 ? 17.514 14.213 -37.767 1.00 68.88 177 PRO A O 1
ATOM 1337 N N . SER A 1 178 ? 18.430 12.546 -38.914 1.00 75.06 178 SER A N 1
ATOM 1338 C CA . SER A 1 178 ? 18.849 11.758 -37.731 1.00 75.06 178 SER A CA 1
ATOM 1339 C C . SER A 1 178 ? 20.006 12.397 -36.932 1.00 75.06 178 SER A C 1
ATOM 1341 O O . SER A 1 178 ? 21.134 11.891 -36.911 1.00 75.06 178 SER A O 1
ATOM 1343 N N . GLY A 1 179 ? 19.749 13.538 -36.289 1.00 74.56 179 GLY A N 1
ATOM 1344 C CA . GLY A 1 179 ? 20.695 14.258 -35.434 1.00 74.56 179 GLY A CA 1
ATOM 1345 C C . GLY A 1 179 ? 20.894 13.615 -34.052 1.00 74.56 179 GLY A C 1
ATOM 1346 O O . GLY A 1 179 ? 20.240 12.615 -33.738 1.00 74.56 179 GLY A O 1
ATOM 1347 N N . PRO A 1 180 ? 21.796 14.166 -33.212 1.00 78.31 180 PRO A N 1
ATOM 1348 C CA . PRO A 1 180 ? 22.141 13.625 -31.891 1.00 78.31 180 PRO A CA 1
ATOM 1349 C C . PRO A 1 180 ? 20.954 13.332 -30.971 1.00 78.31 180 PRO A C 1
ATOM 1351 O O . PRO A 1 180 ? 20.989 12.402 -30.171 1.00 78.31 180 PRO A O 1
ATOM 1354 N N . GLU A 1 181 ? 19.885 14.106 -31.095 1.00 80.94 181 GLU A N 1
ATOM 1355 C CA . GLU A 1 181 ? 18.635 13.949 -30.360 1.00 80.94 181 GLU A CA 1
ATOM 1356 C C . GLU A 1 181 ? 17.898 12.631 -30.656 1.00 80.94 181 GLU A C 1
ATOM 1358 O O . GLU A 1 181 ? 17.190 12.128 -29.781 1.00 80.94 181 GLU A O 1
ATOM 1363 N N . SER A 1 182 ? 18.112 12.037 -31.833 1.00 84.25 182 SER A N 1
ATOM 1364 C CA . SER A 1 182 ? 17.563 10.728 -32.218 1.00 84.25 182 SER A CA 1
ATOM 1365 C C . SER A 1 182 ? 18.394 9.543 -31.708 1.00 84.25 182 SER A C 1
ATOM 1367 O O . SER A 1 182 ? 17.967 8.394 -31.829 1.00 84.25 182 SER A O 1
ATOM 1369 N N . TRP A 1 183 ? 19.582 9.794 -31.147 1.00 87.69 183 TRP A N 1
ATOM 1370 C CA . TRP A 1 183 ? 20.497 8.747 -30.693 1.00 87.69 183 TRP A CA 1
ATOM 1371 C C . TRP A 1 183 ? 20.118 8.284 -29.288 1.00 87.69 183 TRP A C 1
ATOM 1373 O O . TRP A 1 183 ? 19.795 9.088 -28.409 1.00 87.69 183 TRP A O 1
ATOM 1383 N N . LEU A 1 184 ? 20.165 6.972 -29.076 1.00 87.25 184 LEU A N 1
ATOM 1384 C CA . LEU A 1 184 ? 19.751 6.330 -27.828 1.00 87.25 184 LEU A CA 1
ATOM 1385 C C . LEU A 1 184 ? 20.951 5.806 -27.060 1.00 87.25 184 LEU A C 1
ATOM 1387 O O . LEU A 1 184 ? 21.055 6.013 -25.851 1.00 87.25 184 LEU A O 1
ATOM 1391 N N . ARG A 1 185 ? 21.885 5.166 -27.766 1.00 86.25 185 ARG A N 1
ATOM 1392 C CA . ARG A 1 185 ? 23.056 4.559 -27.147 1.00 86.25 185 ARG A CA 1
ATOM 1393 C C . ARG A 1 185 ? 24.252 4.579 -28.079 1.00 86.25 185 ARG A C 1
ATOM 1395 O O . ARG A 1 185 ? 24.149 4.252 -29.256 1.00 86.25 185 ARG A O 1
ATOM 1402 N N . ILE A 1 186 ? 25.404 4.925 -27.511 1.00 86.06 186 ILE A N 1
ATOM 1403 C CA . ILE A 1 186 ? 26.693 4.908 -28.196 1.00 86.06 186 ILE A CA 1
ATOM 1404 C C . ILE A 1 186 ? 27.728 4.316 -27.241 1.00 86.06 186 ILE A C 1
ATOM 1406 O O . ILE A 1 186 ? 27.953 4.850 -26.154 1.00 86.06 186 ILE A O 1
ATOM 1410 N N . ALA A 1 187 ? 28.349 3.209 -27.634 1.00 86.06 187 ALA A N 1
ATOM 1411 C CA . ALA A 1 187 ? 29.395 2.536 -26.868 1.00 86.06 187 ALA A CA 1
ATOM 1412 C C . ALA A 1 187 ? 30.505 2.006 -27.796 1.00 86.06 187 ALA A C 1
ATOM 1414 O O . ALA A 1 187 ? 30.259 1.839 -28.993 1.00 86.06 187 ALA A O 1
ATOM 1415 N N . PRO A 1 188 ? 31.728 1.754 -27.291 1.00 84.56 188 PRO A N 1
ATOM 1416 C CA . PRO A 1 188 ? 32.255 2.179 -25.989 1.00 84.56 188 PRO A CA 1
ATOM 1417 C C . PRO A 1 188 ? 32.393 3.710 -25.918 1.00 84.56 188 PRO A C 1
ATOM 1419 O O . PRO A 1 188 ? 32.072 4.410 -26.872 1.00 84.56 188 PRO A O 1
ATOM 1422 N N . SER A 1 189 ? 32.847 4.270 -24.798 1.00 79.69 189 SER A N 1
ATOM 1423 C CA . SER A 1 189 ? 33.066 5.719 -24.689 1.00 79.69 189 SER A CA 1
ATOM 1424 C C . SER A 1 189 ? 34.208 6.212 -25.604 1.00 79.69 189 SER A C 1
ATOM 1426 O O . SER A 1 189 ? 35.039 5.438 -26.083 1.00 79.69 189 SER A O 1
ATOM 1428 N N . GLY A 1 190 ? 34.254 7.523 -25.873 1.00 78.69 190 GLY A N 1
ATOM 1429 C CA . GLY A 1 190 ? 35.332 8.153 -26.657 1.00 78.69 190 GLY A CA 1
ATOM 1430 C C . GLY A 1 190 ? 34.990 8.505 -28.109 1.00 78.69 190 GLY A C 1
ATOM 1431 O O . GLY A 1 190 ? 35.864 8.971 -28.841 1.00 78.69 190 GLY A O 1
ATOM 1432 N N . TRP A 1 191 ? 33.734 8.333 -28.530 1.00 82.81 191 TRP A N 1
ATOM 1433 C CA . TRP A 1 191 ? 33.264 8.823 -29.828 1.00 82.81 191 TRP A CA 1
ATOM 1434 C C . TRP A 1 191 ? 33.305 10.350 -29.893 1.00 82.81 191 TRP A C 1
ATOM 1436 O O . TRP A 1 191 ? 33.046 11.045 -28.909 1.00 82.81 191 TRP A O 1
ATOM 1446 N N . ARG A 1 192 ? 33.610 10.878 -31.076 1.00 82.81 192 ARG A N 1
ATOM 1447 C CA . ARG A 1 192 ? 33.581 12.308 -31.382 1.00 82.81 192 ARG A CA 1
ATOM 1448 C C . ARG A 1 192 ? 32.513 12.576 -32.428 1.00 82.81 192 ARG A C 1
ATOM 1450 O O . ARG A 1 192 ? 32.438 11.856 -33.422 1.00 82.81 192 ARG A O 1
ATOM 1457 N N . TYR A 1 193 ? 31.723 13.623 -32.207 1.00 77.50 193 TYR A N 1
ATOM 1458 C CA . TYR A 1 193 ? 30.800 14.127 -33.216 1.00 77.50 193 TYR A CA 1
ATOM 1459 C C . TYR A 1 193 ? 31.588 14.614 -34.437 1.00 77.50 193 TYR A C 1
ATOM 1461 O O . TYR A 1 193 ? 32.584 15.327 -34.293 1.00 77.50 193 TYR A O 1
ATOM 1469 N N . GLN A 1 194 ? 31.145 14.228 -35.626 1.00 73.50 194 GLN A N 1
ATOM 1470 C CA . GLN A 1 194 ? 31.717 14.662 -36.890 1.00 73.50 194 GLN A CA 1
ATOM 1471 C C . GLN A 1 194 ? 30.583 14.931 -37.880 1.00 73.50 194 GLN A C 1
ATOM 1473 O O . GLN A 1 194 ? 29.697 14.101 -38.043 1.00 73.50 194 GLN A O 1
ATOM 1478 N N . SER A 1 195 ? 30.623 16.063 -38.581 1.00 67.62 195 SER A N 1
ATOM 1479 C CA . SER A 1 195 ? 29.874 16.207 -39.829 1.00 67.62 195 SER A CA 1
ATOM 1480 C C . SER A 1 195 ? 30.717 15.646 -40.973 1.00 67.62 195 SER A C 1
ATOM 1482 O O . SER A 1 195 ? 31.922 15.899 -41.056 1.00 67.62 195 SER A O 1
ATOM 1484 N N . SER A 1 196 ? 30.107 14.853 -41.851 1.00 63.47 196 SER A N 1
ATOM 1485 C CA . SER A 1 196 ? 30.768 14.379 -43.065 1.00 63.47 196 SER A CA 1
ATOM 1486 C C . SER A 1 196 ? 31.228 15.585 -43.885 1.00 63.47 196 SER A C 1
ATOM 1488 O O . SER A 1 196 ? 30.411 16.406 -44.293 1.00 63.47 196 SER A O 1
ATOM 1490 N N . GLU A 1 197 ? 32.531 15.703 -44.145 1.00 60.09 197 GLU A N 1
ATOM 1491 C CA . GLU A 1 197 ? 33.104 16.843 -44.880 1.00 60.09 197 GLU A CA 1
ATOM 1492 C C . GLU A 1 197 ? 32.572 16.941 -46.319 1.00 60.09 197 GLU A C 1
ATOM 1494 O O . GLU A 1 197 ? 32.560 18.015 -46.913 1.00 60.09 197 GLU A O 1
ATOM 1499 N N . THR A 1 198 ? 32.114 15.816 -46.876 1.00 58.16 198 THR A N 1
ATOM 1500 C CA . THR A 1 198 ? 31.650 15.703 -48.265 1.00 58.16 198 THR A CA 1
ATOM 1501 C C . THR A 1 198 ? 30.142 15.896 -48.407 1.00 58.16 198 THR A C 1
ATOM 1503 O O . THR A 1 198 ? 29.690 16.416 -49.421 1.00 58.16 198 THR A O 1
ATOM 1506 N N . THR A 1 199 ? 29.355 15.475 -47.411 1.00 61.06 199 THR A N 1
ATOM 1507 C CA . THR A 1 199 ? 27.879 15.475 -47.490 1.00 61.06 199 THR A CA 1
ATOM 1508 C C . THR A 1 199 ? 27.208 16.402 -46.476 1.00 61.06 199 THR A C 1
ATOM 1510 O O . THR A 1 199 ? 26.010 16.639 -46.567 1.00 61.06 199 THR A O 1
ATOM 1513 N N . GLY A 1 200 ? 27.952 16.929 -45.498 1.00 68.56 200 GLY A N 1
ATOM 1514 C CA . GLY A 1 200 ? 27.417 17.721 -44.387 1.00 68.56 200 GLY A CA 1
ATOM 1515 C C . GLY A 1 200 ? 26.591 16.918 -43.375 1.00 68.56 200 GLY A C 1
ATOM 1516 O O . GLY A 1 200 ? 26.128 17.491 -42.392 1.00 68.56 200 GLY A O 1
ATOM 1517 N N . LEU A 1 201 ? 26.414 15.611 -43.592 1.00 76.38 201 LEU A N 1
ATOM 1518 C CA . LEU A 1 201 ? 25.565 14.749 -42.773 1.00 76.38 201 LEU A CA 1
ATOM 1519 C C . LEU A 1 201 ? 26.139 14.524 -41.365 1.00 76.38 201 LEU A C 1
ATOM 1521 O O . LEU A 1 201 ? 27.365 14.465 -41.215 1.00 76.38 201 LEU A O 1
ATOM 1525 N N . PRO A 1 202 ? 25.282 14.379 -40.337 1.00 78.25 202 PRO A N 1
ATOM 1526 C CA . PRO A 1 202 ? 25.724 14.081 -38.983 1.00 78.25 202 PRO A CA 1
ATOM 1527 C C . PRO A 1 202 ? 26.348 12.683 -38.900 1.00 78.25 202 PRO A C 1
ATOM 1529 O O . PRO A 1 202 ? 25.968 11.750 -39.611 1.00 78.25 202 PRO A O 1
ATOM 1532 N N . GLY A 1 203 ? 27.305 12.531 -37.995 1.00 81.50 203 GLY A N 1
ATOM 1533 C CA . GLY A 1 203 ? 27.978 11.266 -37.775 1.00 81.50 203 GLY A CA 1
ATOM 1534 C C . GLY A 1 203 ? 28.819 11.252 -36.510 1.00 81.50 203 GLY A C 1
ATOM 1535 O O . GLY A 1 203 ? 29.034 12.265 -35.835 1.00 81.50 203 GLY A O 1
ATOM 1536 N N . VAL A 1 204 ? 29.307 10.064 -36.185 1.00 85.25 204 VAL A N 1
ATOM 1537 C CA . VAL A 1 204 ? 30.221 9.841 -35.071 1.00 85.25 204 VAL A CA 1
ATOM 1538 C C . VAL A 1 204 ? 31.441 9.084 -35.548 1.00 85.25 204 VAL A C 1
ATOM 1540 O O . VAL A 1 204 ? 31.362 8.192 -36.390 1.00 85.25 204 VAL A O 1
ATOM 1543 N N . LYS A 1 205 ? 32.592 9.442 -34.990 1.00 87.94 205 LYS A N 1
ATOM 1544 C CA . LYS A 1 205 ? 33.862 8.789 -35.272 1.00 87.94 205 LYS A CA 1
ATOM 1545 C C . LYS A 1 205 ? 34.550 8.404 -33.980 1.00 87.94 205 LYS A C 1
ATOM 1547 O O . LYS A 1 205 ? 34.745 9.231 -33.089 1.00 87.94 205 LYS A O 1
ATOM 1552 N N . TRP A 1 206 ? 34.975 7.158 -33.923 1.00 87.94 206 TRP A N 1
ATOM 1553 C CA . TRP A 1 206 ? 35.854 6.636 -32.900 1.00 87.94 206 TRP A CA 1
ATOM 1554 C C . TRP A 1 206 ? 37.216 6.342 -33.528 1.00 87.94 206 TRP A C 1
ATOM 1556 O O . TRP A 1 206 ? 37.310 5.715 -34.586 1.00 87.94 206 TRP A O 1
ATOM 1566 N N . LEU A 1 207 ? 38.275 6.856 -32.909 1.00 84.38 207 LEU A N 1
ATOM 1567 C CA . LEU A 1 207 ? 39.653 6.677 -33.356 1.00 84.38 207 LEU A CA 1
ATOM 1568 C C . LEU A 1 207 ? 40.483 6.233 -32.163 1.00 84.38 207 LEU A C 1
ATOM 1570 O O . LEU A 1 207 ? 40.436 6.883 -31.115 1.00 84.38 207 LEU A O 1
ATOM 1574 N N . TYR A 1 208 ? 41.259 5.172 -32.341 1.00 74.19 208 TYR A N 1
ATOM 1575 C CA . TYR A 1 208 ? 42.138 4.683 -31.296 1.00 74.19 208 TYR A CA 1
ATOM 1576 C C . TYR A 1 208 ? 43.415 4.096 -31.874 1.00 74.19 208 TYR A C 1
ATOM 1578 O O . TYR A 1 208 ? 43.394 3.282 -32.800 1.00 74.19 208 TYR A O 1
ATOM 1586 N N . ASP A 1 209 ? 44.522 4.514 -31.271 1.00 64.12 209 ASP A N 1
ATOM 1587 C CA . ASP A 1 209 ? 45.878 4.193 -31.710 1.00 64.12 209 ASP A CA 1
ATOM 1588 C C . ASP A 1 209 ? 46.530 3.098 -30.831 1.00 64.12 209 ASP A C 1
ATOM 1590 O O . ASP A 1 209 ? 47.748 2.940 -30.848 1.00 64.12 209 ASP A O 1
ATOM 1594 N N . ALA A 1 210 ? 45.746 2.342 -30.047 1.00 65.44 210 ALA A N 1
ATOM 1595 C CA . ALA A 1 210 ? 46.225 1.252 -29.180 1.00 65.44 210 ALA A CA 1
ATOM 1596 C C . ALA A 1 210 ? 45.256 0.035 -29.147 1.00 65.44 210 ALA A C 1
ATOM 1598 O O . ALA A 1 210 ? 44.437 -0.130 -30.044 1.00 65.44 210 ALA A O 1
ATOM 1599 N N . GLN A 1 211 ? 45.361 -0.840 -28.133 1.00 71.69 211 GLN A N 1
ATOM 1600 C CA . GLN A 1 211 ? 44.657 -2.133 -28.001 1.00 71.69 211 GLN A CA 1
ATOM 1601 C C . GLN A 1 211 ? 43.141 -2.106 -28.313 1.00 71.69 211 GLN A C 1
ATOM 1603 O O . GLN A 1 211 ? 42.402 -1.249 -27.835 1.00 71.69 211 GLN A O 1
ATOM 1608 N N . ILE A 1 212 ? 42.671 -3.096 -29.080 1.00 80.75 212 ILE A N 1
ATOM 1609 C CA . ILE A 1 212 ? 41.260 -3.266 -29.464 1.00 80.75 212 ILE A CA 1
ATOM 1610 C C . ILE A 1 212 ? 40.361 -3.326 -28.204 1.00 80.75 212 ILE A C 1
ATOM 1612 O O . ILE A 1 212 ? 40.671 -4.103 -27.295 1.00 80.75 212 ILE A O 1
ATOM 1616 N N . PRO A 1 213 ? 39.247 -2.566 -28.134 1.00 82.06 213 PRO A N 1
ATOM 1617 C CA . PRO A 1 213 ? 38.300 -2.641 -27.022 1.00 82.06 213 PRO A CA 1
ATOM 1618 C C . PRO A 1 213 ? 37.737 -4.052 -26.822 1.00 82.06 213 PRO A C 1
ATOM 1620 O O . PRO A 1 213 ? 37.444 -4.760 -27.787 1.00 82.06 213 PRO A O 1
ATOM 1623 N N . SER A 1 214 ? 37.553 -4.449 -25.560 1.00 83.12 214 SER A N 1
ATOM 1624 C CA . SER A 1 214 ? 36.889 -5.711 -25.209 1.00 83.12 214 SER A CA 1
ATOM 1625 C C . SER A 1 214 ? 35.394 -5.679 -25.519 1.00 83.12 214 SER A C 1
ATOM 1627 O O . SER A 1 214 ? 34.833 -6.690 -25.942 1.00 83.12 214 SER A O 1
ATOM 1629 N N . ASP A 1 215 ? 34.775 -4.514 -25.324 1.00 85.06 215 ASP A N 1
ATOM 1630 C CA . ASP A 1 215 ? 33.348 -4.301 -25.533 1.00 85.06 215 ASP A CA 1
ATOM 1631 C C . ASP A 1 215 ? 33.054 -4.021 -27.015 1.00 85.06 215 ASP A C 1
ATOM 1633 O O . ASP A 1 215 ? 33.848 -3.349 -27.686 1.00 85.06 215 ASP A O 1
ATOM 1637 N N . PRO A 1 216 ? 31.922 -4.508 -27.553 1.00 87.81 216 PRO A N 1
ATOM 1638 C CA . PRO A 1 216 ? 31.531 -4.215 -28.923 1.00 87.81 216 PRO A CA 1
ATOM 1639 C C . PRO A 1 216 ? 31.220 -2.726 -29.098 1.00 87.81 216 PRO A C 1
ATOM 1641 O O . PRO A 1 216 ? 30.720 -2.059 -28.187 1.00 87.81 216 PRO A O 1
ATOM 1644 N N . PHE A 1 217 ? 31.451 -2.216 -30.306 1.00 88.75 217 PHE A N 1
ATOM 1645 C CA . PHE A 1 217 ? 30.878 -0.934 -30.693 1.00 88.75 217 PHE A CA 1
ATOM 1646 C C . PHE A 1 217 ? 29.377 -1.109 -30.851 1.00 88.75 217 PHE A C 1
ATOM 1648 O O . PHE A 1 217 ? 28.926 -2.025 -31.540 1.00 88.75 217 PHE A O 1
ATOM 1655 N N . VAL A 1 218 ? 28.621 -0.231 -30.209 1.00 89.25 218 VAL A N 1
ATOM 1656 C CA . VAL A 1 218 ? 27.164 -0.235 -30.249 1.00 89.25 218 VAL A CA 1
ATOM 1657 C C . VAL A 1 218 ? 26.698 1.153 -30.637 1.00 89.25 218 VAL A C 1
ATOM 1659 O O . VAL A 1 218 ? 27.125 2.136 -30.028 1.00 89.25 218 VAL A O 1
ATOM 1662 N N . PHE A 1 219 ? 25.823 1.223 -31.632 1.00 88.44 219 PHE A N 1
ATOM 1663 C CA . PHE A 1 219 ? 25.146 2.450 -32.019 1.00 88.44 219 PHE A CA 1
ATOM 1664 C C . PHE A 1 219 ? 23.657 2.172 -32.196 1.00 88.44 219 PHE A C 1
ATOM 1666 O O . PHE A 1 219 ? 23.266 1.346 -33.017 1.00 88.44 219 PHE A O 1
ATOM 1673 N N . GLU A 1 220 ? 22.835 2.859 -31.415 1.00 88.31 220 GLU A N 1
ATOM 1674 C CA . GLU A 1 220 ? 21.388 2.689 -31.401 1.00 88.31 220 GLU A CA 1
ATOM 1675 C C . GLU A 1 220 ? 20.698 4.039 -31.540 1.00 88.31 220 GLU A C 1
ATOM 1677 O O . GLU A 1 220 ? 21.101 5.031 -30.921 1.00 88.31 220 GLU A O 1
ATOM 1682 N N . LEU A 1 221 ? 19.646 4.068 -32.347 1.00 89.38 221 LEU A N 1
ATOM 1683 C CA . LEU A 1 221 ? 18.919 5.276 -32.705 1.00 89.38 221 LEU A CA 1
ATOM 1684 C C . LEU A 1 221 ? 17.429 4.990 -32.879 1.00 89.38 221 LEU A C 1
ATOM 1686 O O . LEU A 1 221 ? 17.022 3.842 -33.028 1.00 89.38 221 LEU A O 1
ATOM 1690 N N . ILE A 1 222 ? 16.626 6.048 -32.912 1.00 88.50 222 ILE A N 1
ATOM 1691 C CA . ILE A 1 222 ? 15.247 5.992 -33.403 1.00 88.50 222 ILE A CA 1
ATOM 1692 C C . ILE A 1 222 ? 15.292 5.863 -34.928 1.00 88.50 222 ILE A C 1
ATOM 1694 O O . ILE A 1 222 ? 16.057 6.570 -35.588 1.00 88.50 222 ILE A O 1
ATOM 1698 N N . HIS A 1 223 ? 14.467 4.985 -35.498 1.00 85.81 223 HIS A N 1
ATOM 1699 C CA . HIS A 1 223 ? 14.353 4.837 -36.947 1.00 85.81 223 HIS A CA 1
ATOM 1700 C C . HIS A 1 223 ? 14.127 6.209 -37.632 1.00 85.81 223 HIS A C 1
ATOM 1702 O O . HIS A 1 223 ? 13.201 6.923 -37.235 1.00 85.81 223 HIS A O 1
ATOM 1708 N N . PRO A 1 224 ? 14.895 6.590 -38.679 1.00 84.00 224 PRO A N 1
ATOM 1709 C CA . PRO A 1 224 ? 14.869 7.950 -39.240 1.00 84.00 224 PRO A CA 1
ATOM 1710 C C . PRO A 1 224 ? 13.484 8.445 -39.660 1.00 84.00 224 PRO A C 1
ATOM 1712 O O . PRO A 1 224 ? 13.128 9.588 -39.395 1.00 84.00 224 PRO A O 1
ATOM 1715 N N . HIS A 1 225 ? 12.672 7.575 -40.265 1.00 82.38 225 HIS A N 1
ATOM 1716 C CA . HIS A 1 225 ? 11.296 7.914 -40.631 1.00 82.38 225 HIS A CA 1
ATOM 1717 C C . HIS A 1 225 ? 10.402 8.180 -39.409 1.00 82.38 225 HIS A C 1
ATOM 1719 O O . HIS A 1 225 ? 9.645 9.145 -39.405 1.00 82.38 225 HIS A O 1
ATOM 1725 N N . ALA A 1 226 ? 10.521 7.376 -38.345 1.00 85.00 226 ALA A N 1
ATOM 1726 C CA . ALA A 1 226 ? 9.767 7.598 -37.112 1.00 85.00 226 ALA A CA 1
ATOM 1727 C C . ALA A 1 226 ? 10.200 8.904 -36.427 1.00 85.00 226 ALA A C 1
ATOM 1729 O O . ALA A 1 226 ? 9.369 9.629 -35.885 1.00 85.00 226 ALA A O 1
ATOM 1730 N N . TRP A 1 227 ? 11.494 9.230 -36.500 1.00 87.56 227 TRP A N 1
ATOM 1731 C CA . TRP A 1 227 ? 12.028 10.494 -36.006 1.00 87.56 227 TRP A CA 1
ATOM 1732 C C . TRP A 1 227 ? 11.523 11.701 -36.811 1.00 87.56 227 TRP A C 1
ATOM 1734 O O . TRP A 1 227 ? 11.059 12.668 -36.213 1.00 87.56 227 TRP A O 1
ATOM 1744 N N . GLN A 1 228 ? 11.526 11.632 -38.147 1.00 86.25 228 GLN A N 1
ATOM 1745 C CA . GLN A 1 228 ? 10.971 12.686 -39.007 1.00 86.25 228 GLN A CA 1
ATOM 1746 C C . GLN A 1 228 ? 9.485 12.922 -38.711 1.00 86.25 228 GLN A C 1
ATOM 1748 O O . GLN A 1 228 ? 9.075 14.062 -38.523 1.00 86.25 228 GLN A O 1
ATOM 1753 N N . GLN A 1 229 ? 8.691 11.852 -38.597 1.00 86.88 229 GLN A N 1
ATOM 1754 C CA . GLN A 1 229 ? 7.272 11.957 -38.246 1.00 86.88 229 GLN A CA 1
ATOM 1755 C C . GLN A 1 229 ? 7.062 12.655 -36.898 1.00 86.88 229 GLN A C 1
ATOM 1757 O O . GLN A 1 229 ? 6.195 13.517 -36.786 1.00 86.88 229 GLN A O 1
ATOM 1762 N N . LEU A 1 230 ? 7.864 12.321 -35.883 1.00 89.19 230 LEU A N 1
ATOM 1763 C CA . LEU A 1 230 ? 7.818 12.998 -34.585 1.00 89.19 230 LEU A CA 1
ATOM 1764 C C . LEU A 1 230 ? 8.140 14.492 -34.708 1.00 89.19 230 LEU A C 1
ATOM 1766 O O . LEU A 1 230 ? 7.402 15.310 -34.167 1.00 89.19 230 LEU A O 1
ATOM 1770 N N . GLN A 1 231 ? 9.187 14.856 -35.451 1.00 88.38 231 GLN A N 1
ATOM 1771 C CA . GLN A 1 231 ? 9.554 16.258 -35.671 1.00 88.38 231 GLN A CA 1
ATOM 1772 C C . GLN A 1 231 ? 8.460 17.037 -36.413 1.00 88.38 231 GLN A C 1
ATOM 1774 O O . GLN A 1 231 ? 8.153 18.174 -36.046 1.00 88.38 231 GLN A O 1
ATOM 1779 N N . ASP A 1 232 ? 7.844 16.427 -37.427 1.00 87.69 232 ASP A N 1
ATOM 1780 C CA . ASP A 1 232 ? 6.765 17.044 -38.200 1.00 87.69 232 ASP A CA 1
ATOM 1781 C C . ASP A 1 232 ? 5.519 17.278 -37.338 1.00 87.69 232 ASP A C 1
ATOM 1783 O O . ASP A 1 232 ? 4.897 18.342 -37.431 1.00 87.69 232 ASP A O 1
ATOM 1787 N N . LEU A 1 233 ? 5.174 16.314 -36.476 1.00 89.25 233 LEU A N 1
ATOM 1788 C CA . LEU A 1 233 ? 4.074 16.433 -35.519 1.00 89.25 233 LEU A CA 1
ATOM 1789 C C . LEU A 1 233 ? 4.364 17.512 -34.468 1.00 89.25 233 LEU A C 1
ATOM 1791 O O . LEU A 1 233 ? 3.521 18.377 -34.232 1.00 89.25 233 LEU A O 1
ATOM 1795 N N . GLU A 1 234 ? 5.559 17.515 -33.873 1.00 86.56 234 GLU A N 1
ATOM 1796 C CA . GLU A 1 234 ? 5.973 18.513 -32.877 1.00 86.56 234 GLU A CA 1
ATOM 1797 C C . GLU A 1 234 ? 5.977 19.935 -33.458 1.00 86.56 234 GLU A C 1
ATOM 1799 O O . GLU A 1 234 ? 5.507 20.872 -32.806 1.00 86.56 234 GLU A O 1
ATOM 1804 N N . GLY A 1 235 ? 6.420 20.102 -34.708 1.00 84.38 235 GLY A N 1
ATOM 1805 C CA . GLY A 1 235 ? 6.391 21.385 -35.412 1.00 84.38 235 GLY A CA 1
ATOM 1806 C C . GLY A 1 235 ? 4.976 21.930 -35.642 1.00 84.38 235 GLY A C 1
ATOM 1807 O O . GLY A 1 235 ? 4.783 23.146 -35.710 1.00 84.38 235 GLY A O 1
ATOM 1808 N N . GLN A 1 236 ? 3.974 21.051 -35.718 1.00 84.00 236 GLN A N 1
ATOM 1809 C CA . GLN A 1 236 ? 2.575 21.400 -35.983 1.00 84.00 236 GLN A CA 1
ATOM 1810 C C . GLN A 1 236 ? 1.697 21.413 -34.723 1.00 84.00 236 GLN A C 1
ATOM 1812 O O . GLN A 1 236 ? 0.612 22.001 -34.748 1.00 84.00 236 GLN A O 1
ATOM 1817 N N . ALA A 1 237 ? 2.161 20.837 -33.610 1.00 75.94 237 ALA A N 1
ATOM 1818 C CA . ALA A 1 237 ? 1.385 20.622 -32.385 1.00 75.94 237 ALA A CA 1
ATOM 1819 C C . ALA A 1 237 ? 0.714 21.891 -31.839 1.00 75.94 237 ALA A C 1
ATOM 1821 O O . ALA A 1 237 ? -0.427 21.855 -31.386 1.00 75.94 237 ALA A O 1
ATOM 1822 N N . SER A 1 238 ? 1.381 23.043 -31.965 1.00 69.88 238 SER A N 1
ATOM 1823 C CA . SER A 1 238 ? 0.852 24.342 -31.521 1.00 69.88 238 SER A CA 1
ATOM 1824 C C . SER A 1 238 ? -0.427 24.800 -32.243 1.00 69.88 238 SER A C 1
ATOM 1826 O O . SER A 1 238 ? -1.083 25.736 -31.786 1.00 69.88 238 SER A O 1
ATOM 1828 N N . THR A 1 239 ? -0.792 24.163 -33.361 1.00 70.75 239 THR A N 1
ATOM 1829 C CA . THR A 1 239 ? -1.929 24.563 -34.204 1.00 70.75 239 THR A CA 1
ATOM 1830 C C . THR A 1 239 ? -3.168 23.689 -34.032 1.00 70.75 239 THR A C 1
ATOM 1832 O O . THR A 1 239 ? -4.274 24.170 -34.268 1.00 70.75 239 THR A O 1
ATOM 1835 N N . THR A 1 240 ? -3.005 22.428 -33.619 1.00 78.50 240 THR A N 1
ATOM 1836 C CA . THR A 1 240 ? -4.098 21.447 -33.562 1.00 78.50 240 THR A CA 1
ATOM 1837 C C . THR A 1 240 ? -3.938 20.543 -32.334 1.00 78.50 240 THR A C 1
ATOM 1839 O O . THR A 1 240 ? -3.013 19.731 -32.308 1.00 78.50 240 THR A O 1
ATOM 1842 N N . PRO A 1 241 ? -4.840 20.619 -31.334 1.00 73.94 241 PRO A N 1
ATOM 1843 C CA . PRO A 1 241 ? -4.733 19.837 -30.100 1.00 73.94 241 PRO A CA 1
ATOM 1844 C C . PRO A 1 241 ? -4.669 18.313 -30.293 1.00 73.94 241 PRO A C 1
ATOM 1846 O O . PRO A 1 241 ? -3.959 17.639 -29.550 1.00 73.94 241 PRO A O 1
ATOM 1849 N N . ALA A 1 242 ? -5.330 17.774 -31.325 1.00 79.88 242 ALA A N 1
ATOM 1850 C CA . ALA A 1 242 ? -5.294 16.345 -31.664 1.00 79.88 242 ALA A CA 1
ATOM 1851 C C . ALA A 1 242 ? -3.873 15.813 -31.952 1.00 79.88 242 ALA A C 1
ATOM 1853 O O . ALA A 1 242 ? -3.598 14.632 -31.754 1.00 79.88 242 ALA A O 1
ATOM 1854 N N . LEU A 1 243 ? -2.940 16.680 -32.359 1.00 87.38 243 LEU A N 1
ATOM 1855 C CA . LEU A 1 243 ? -1.553 16.286 -32.620 1.00 87.38 243 LEU A CA 1
ATOM 1856 C C . LEU A 1 243 ? -0.788 15.951 -31.334 1.00 87.38 243 LEU A C 1
ATOM 1858 O O . LEU A 1 243 ? 0.131 15.140 -31.377 1.00 87.38 243 LEU A O 1
ATOM 1862 N N . TYR A 1 244 ? -1.173 16.506 -30.179 1.00 90.25 244 TYR A N 1
ATOM 1863 C CA . TYR A 1 244 ? -0.552 16.144 -28.899 1.00 90.25 244 TYR A CA 1
ATOM 1864 C C . TYR A 1 244 ? -0.834 14.693 -28.511 1.00 90.25 244 TYR A C 1
ATOM 1866 O O . TYR A 1 244 ? 0.042 14.027 -27.959 1.00 90.25 244 TYR A O 1
ATOM 1874 N N . GLN A 1 245 ? -2.033 14.195 -28.828 1.00 91.00 245 GLN A N 1
ATOM 1875 C CA . GLN A 1 245 ? -2.365 12.785 -28.648 1.00 91.00 245 GLN A CA 1
ATOM 1876 C C . GLN A 1 245 ? -1.479 11.914 -29.538 1.00 91.00 245 GLN A C 1
ATOM 1878 O O . GLN A 1 245 ? -0.852 10.986 -29.034 1.00 91.00 245 GLN A O 1
ATOM 1883 N N . GLU A 1 246 ? -1.349 12.259 -30.825 1.00 91.50 246 GLU A N 1
ATOM 1884 C CA . GLU A 1 246 ? -0.504 11.493 -31.744 1.00 91.50 246 GLU A CA 1
ATOM 1885 C C . GLU A 1 246 ? 0.969 11.493 -31.304 1.00 91.50 246 GLU A C 1
ATOM 1887 O O . GLU A 1 246 ? 1.600 10.439 -31.287 1.00 91.50 246 GLU A O 1
ATOM 1892 N N . ILE A 1 247 ? 1.515 12.631 -30.863 1.00 92.88 247 ILE A N 1
ATOM 1893 C CA . ILE A 1 247 ? 2.884 12.708 -30.323 1.00 92.88 247 ILE A CA 1
ATOM 1894 C C . ILE A 1 247 ? 3.041 11.780 -29.112 1.00 92.88 247 ILE A C 1
ATOM 1896 O O . ILE A 1 247 ? 4.007 11.014 -29.035 1.00 92.88 247 ILE A O 1
ATOM 1900 N N . GLY A 1 248 ? 2.087 11.812 -28.179 1.00 92.62 248 GLY A N 1
ATOM 1901 C CA . GLY A 1 248 ? 2.095 10.941 -27.007 1.00 92.62 248 GLY A CA 1
ATOM 1902 C C . GLY A 1 248 ? 2.048 9.455 -27.373 1.00 92.62 248 GLY A C 1
ATOM 1903 O O . GLY A 1 248 ? 2.803 8.659 -26.805 1.00 92.62 248 GLY A O 1
ATOM 1904 N N . ASP A 1 249 ? 1.230 9.083 -28.358 1.00 92.44 249 ASP A N 1
ATOM 1905 C CA . ASP A 1 249 ? 1.102 7.707 -28.844 1.00 92.44 249 ASP A CA 1
ATOM 1906 C C . ASP A 1 249 ? 2.382 7.217 -29.527 1.00 92.44 249 ASP A C 1
ATOM 1908 O O . ASP A 1 249 ? 2.804 6.079 -29.313 1.00 92.44 249 ASP A O 1
ATOM 1912 N N . ARG A 1 250 ? 3.061 8.079 -30.293 1.00 91.88 250 ARG A N 1
ATOM 1913 C CA . ARG A 1 250 ? 4.353 7.758 -30.923 1.00 91.88 250 ARG A CA 1
ATOM 1914 C C . ARG A 1 250 ? 5.445 7.536 -29.878 1.00 91.88 250 ARG A C 1
ATOM 1916 O O . ARG A 1 250 ? 6.160 6.538 -29.958 1.00 91.88 250 ARG A O 1
ATOM 1923 N N . TYR A 1 251 ? 5.552 8.400 -28.865 1.00 93.31 251 TYR A N 1
ATOM 1924 C CA . TYR A 1 251 ? 6.508 8.199 -27.768 1.00 93.31 251 TYR A CA 1
ATOM 1925 C C . TYR A 1 251 ? 6.191 6.959 -26.931 1.00 93.31 251 TYR A C 1
ATOM 1927 O O . TYR A 1 251 ? 7.105 6.251 -26.506 1.00 93.31 251 TYR A O 1
ATOM 1935 N N . ARG A 1 252 ? 4.909 6.641 -26.736 1.00 91.44 252 ARG A N 1
ATOM 1936 C CA . ARG A 1 252 ? 4.490 5.395 -26.091 1.00 91.44 252 ARG A CA 1
ATOM 1937 C C . ARG A 1 252 ? 4.867 4.166 -26.921 1.00 91.44 252 ARG A C 1
ATOM 1939 O O . ARG A 1 252 ? 5.402 3.218 -26.362 1.00 91.44 252 ARG A O 1
ATOM 1946 N N . ALA A 1 253 ? 4.670 4.190 -28.237 1.00 90.19 253 ALA A N 1
ATOM 1947 C CA . ALA A 1 253 ? 5.094 3.097 -29.112 1.00 90.19 253 ALA A CA 1
ATOM 1948 C C . ALA A 1 253 ? 6.617 2.880 -29.063 1.00 90.19 253 ALA A C 1
ATOM 1950 O O . ALA A 1 253 ? 7.078 1.740 -29.046 1.00 90.19 253 ALA A O 1
ATOM 1951 N N . LEU A 1 254 ? 7.405 3.959 -28.970 1.00 90.06 254 LEU A N 1
ATOM 1952 C CA . LEU A 1 254 ? 8.848 3.861 -28.734 1.00 90.06 254 LEU A CA 1
ATOM 1953 C C . LEU A 1 254 ? 9.157 3.265 -27.354 1.00 90.06 254 LEU A C 1
ATOM 1955 O O . LEU A 1 254 ? 10.004 2.385 -27.259 1.00 90.06 254 LEU A O 1
ATOM 1959 N N . LEU A 1 255 ? 8.453 3.676 -26.294 1.00 89.75 255 LEU A N 1
ATOM 1960 C CA . LEU A 1 255 ? 8.591 3.093 -24.953 1.00 89.75 255 LEU A CA 1
ATOM 1961 C C . LEU A 1 255 ? 8.296 1.583 -24.932 1.00 89.75 255 LEU A C 1
ATOM 1963 O O . LEU A 1 255 ? 8.994 0.834 -24.243 1.00 89.75 255 LEU A O 1
ATOM 1967 N N . ASP A 1 256 ? 7.281 1.143 -25.672 1.00 86.50 256 ASP A N 1
ATOM 1968 C CA . ASP A 1 256 ? 6.900 -0.267 -25.799 1.00 86.50 256 ASP A CA 1
ATOM 1969 C C . ASP A 1 256 ? 7.908 -1.056 -26.652 1.00 86.50 256 ASP A C 1
ATOM 1971 O O . ASP A 1 256 ? 8.103 -2.250 -26.433 1.00 86.50 256 ASP A O 1
ATOM 1975 N N . ALA A 1 257 ? 8.599 -0.393 -27.585 1.00 84.75 257 ALA A N 1
ATOM 1976 C CA . ALA A 1 257 ? 9.666 -0.993 -28.378 1.00 84.75 257 ALA A CA 1
ATOM 1977 C C . ALA A 1 257 ? 10.978 -1.183 -27.597 1.00 84.75 257 ALA A C 1
ATOM 1979 O O . ALA A 1 257 ? 11.750 -2.078 -27.946 1.00 84.75 257 ALA A O 1
ATOM 1980 N N . VAL A 1 258 ? 11.235 -0.380 -26.556 1.00 85.06 258 VAL A N 1
ATOM 1981 C CA . VAL A 1 258 ? 12.458 -0.475 -25.741 1.00 85.06 258 VAL A CA 1
ATOM 1982 C C . VAL A 1 258 ? 12.433 -1.730 -24.856 1.00 85.06 258 VAL A C 1
ATOM 1984 O O . VAL A 1 258 ? 11.497 -1.888 -24.062 1.00 85.06 258 VAL A O 1
ATOM 1987 N N . PRO A 1 259 ? 13.488 -2.568 -24.883 1.00 80.00 259 PRO A N 1
ATOM 1988 C CA . PRO A 1 259 ? 13.606 -3.729 -24.010 1.00 80.00 259 PRO A CA 1
ATOM 1989 C C . PRO A 1 259 ? 13.424 -3.410 -22.519 1.00 80.00 259 PRO A C 1
ATOM 1991 O O . PRO A 1 259 ? 13.753 -2.335 -22.013 1.00 80.00 259 PRO A O 1
ATOM 1994 N N . VAL A 1 260 ? 12.868 -4.376 -21.785 1.00 75.44 260 VAL A N 1
ATOM 1995 C CA . VAL A 1 260 ? 12.545 -4.248 -20.354 1.00 75.44 260 VAL A CA 1
ATOM 1996 C C . VAL A 1 260 ? 13.655 -4.879 -19.500 1.00 75.44 260 VAL A C 1
ATOM 1998 O O . VAL A 1 260 ? 13.403 -5.638 -18.569 1.00 75.44 260 VAL A O 1
ATOM 2001 N N . ASP A 1 261 ? 14.906 -4.562 -19.808 1.00 71.88 261 ASP A N 1
ATOM 2002 C CA . ASP A 1 261 ? 16.104 -4.881 -19.028 1.00 71.88 261 ASP A CA 1
ATOM 2003 C C . ASP A 1 261 ? 16.680 -3.594 -18.407 1.00 71.88 261 ASP A C 1
ATOM 2005 O O . ASP A 1 261 ? 16.406 -2.481 -18.857 1.00 71.88 261 ASP A O 1
ATOM 2009 N N . GLY A 1 262 ? 17.418 -3.714 -17.298 1.00 71.31 262 GLY A N 1
ATOM 2010 C CA . GLY A 1 262 ? 17.938 -2.555 -16.544 1.00 71.31 262 GLY A CA 1
ATOM 2011 C C . GLY A 1 262 ? 18.900 -1.660 -17.336 1.00 71.31 262 GLY A C 1
ATOM 2012 O O . GLY A 1 262 ? 19.238 -0.568 -16.897 1.00 71.31 262 GLY A O 1
ATOM 2013 N N . THR A 1 263 ? 19.337 -2.108 -18.512 1.00 76.44 263 THR A N 1
ATOM 2014 C CA . THR A 1 263 ? 20.252 -1.390 -19.403 1.00 76.44 263 THR A CA 1
ATOM 2015 C C . THR A 1 263 ? 19.612 -0.163 -20.063 1.00 76.44 263 THR A C 1
ATOM 2017 O O . THR A 1 263 ? 20.337 0.759 -20.428 1.00 76.44 263 THR A O 1
ATOM 2020 N N . TYR A 1 264 ? 18.280 -0.114 -20.178 1.00 81.69 264 TYR A N 1
ATOM 2021 C CA . TYR A 1 264 ? 17.558 0.939 -20.907 1.00 81.69 264 TYR A CA 1
ATOM 2022 C C . TYR A 1 264 ? 16.712 1.850 -20.009 1.00 81.69 264 TYR A C 1
ATOM 2024 O O . TYR A 1 264 ? 15.833 2.556 -20.503 1.00 81.69 264 TYR A O 1
ATOM 2032 N N . ASP A 1 265 ? 16.946 1.861 -18.696 1.00 83.56 265 ASP A N 1
ATOM 2033 C CA . ASP A 1 265 ? 16.105 2.611 -17.751 1.00 83.56 265 ASP A CA 1
ATOM 2034 C C . ASP A 1 265 ? 16.062 4.117 -18.057 1.00 83.56 265 ASP A C 1
ATOM 2036 O O . ASP A 1 265 ? 14.986 4.720 -18.015 1.00 83.56 265 ASP A O 1
ATOM 2040 N N . ASP A 1 266 ? 17.184 4.706 -18.479 1.00 84.69 266 ASP A N 1
ATOM 2041 C CA . ASP A 1 266 ? 17.251 6.116 -18.883 1.00 84.69 266 ASP A CA 1
ATOM 2042 C C . ASP A 1 266 ? 16.432 6.391 -20.156 1.00 84.69 266 ASP A C 1
ATOM 2044 O O . ASP A 1 266 ? 15.683 7.367 -20.224 1.00 84.69 266 ASP A O 1
ATOM 2048 N N . VAL A 1 267 ? 16.513 5.500 -21.153 1.00 86.94 267 VAL A N 1
ATOM 2049 C CA . VAL A 1 267 ? 15.773 5.620 -22.423 1.00 86.94 267 VAL A CA 1
ATOM 2050 C C . VAL A 1 267 ? 14.270 5.456 -22.189 1.00 86.94 267 VAL A C 1
ATOM 2052 O O . VAL A 1 267 ? 13.472 6.258 -22.676 1.00 86.94 267 VAL A O 1
ATOM 2055 N N . ARG A 1 268 ? 13.869 4.469 -21.380 1.00 88.31 268 ARG A N 1
ATOM 2056 C CA . ARG A 1 268 ? 12.465 4.267 -20.990 1.00 88.31 268 ARG A CA 1
ATOM 2057 C C . ARG A 1 268 ? 11.925 5.472 -20.224 1.00 88.31 268 ARG A C 1
ATOM 2059 O O . ARG A 1 268 ? 10.827 5.937 -20.515 1.00 88.31 268 ARG A O 1
ATOM 2066 N N . THR A 1 269 ? 12.699 6.014 -19.285 1.00 90.06 269 THR A N 1
ATOM 2067 C CA . THR A 1 269 ? 12.321 7.216 -18.522 1.00 90.06 269 THR A CA 1
ATOM 2068 C C . THR A 1 269 ? 12.161 8.428 -19.437 1.00 90.06 269 THR A C 1
ATOM 2070 O O . THR A 1 269 ? 11.205 9.197 -19.297 1.00 90.06 269 THR A O 1
ATOM 2073 N N . ARG A 1 270 ? 13.047 8.579 -20.428 1.00 89.06 270 ARG A N 1
ATOM 2074 C CA . ARG A 1 270 ? 12.949 9.628 -21.445 1.00 89.06 270 ARG A CA 1
ATOM 2075 C C . ARG A 1 270 ? 11.659 9.500 -22.257 1.00 89.06 270 ARG A C 1
ATOM 2077 O O . ARG A 1 270 ? 10.874 10.441 -22.254 1.00 89.06 270 ARG A O 1
ATOM 2084 N N . PHE A 1 271 ? 11.389 8.356 -22.885 1.00 92.06 271 PHE A N 1
ATOM 2085 C CA . PHE A 1 271 ? 10.180 8.193 -23.706 1.00 92.06 271 PHE A CA 1
ATOM 2086 C C . PHE A 1 271 ? 8.891 8.290 -22.891 1.00 92.06 271 PHE A C 1
ATOM 2088 O O . PHE A 1 271 ? 7.930 8.913 -23.335 1.00 92.06 271 PHE A O 1
ATOM 2095 N N . TYR A 1 272 ? 8.884 7.764 -21.664 1.00 93.00 272 TYR A N 1
ATOM 2096 C CA . TYR A 1 272 ? 7.760 7.935 -20.749 1.00 93.00 272 TYR A CA 1
ATOM 2097 C C . TYR A 1 272 ? 7.503 9.412 -20.424 1.00 93.00 272 TYR A C 1
ATOM 2099 O O . TYR A 1 272 ? 6.361 9.864 -20.479 1.00 93.00 272 TYR A O 1
ATOM 2107 N N . SER A 1 273 ? 8.552 10.180 -20.110 1.00 92.19 273 SER A N 1
ATOM 2108 C CA . SER A 1 273 ? 8.401 11.603 -19.785 1.00 92.19 273 SER A CA 1
ATOM 2109 C C . SER A 1 273 ? 7.974 12.440 -20.992 1.00 92.19 273 SER A C 1
ATOM 2111 O O . SER A 1 273 ? 7.166 13.350 -20.830 1.00 92.19 273 SER A O 1
ATOM 2113 N N . GLN A 1 274 ? 8.430 12.097 -22.200 1.00 93.56 274 GLN A N 1
ATOM 2114 C CA . GLN A 1 274 ? 7.988 12.736 -23.442 1.00 93.56 274 GLN A CA 1
ATOM 2115 C C . GLN A 1 274 ? 6.522 12.417 -23.770 1.00 93.56 274 GLN A C 1
ATOM 2117 O O . GLN A 1 274 ? 5.762 13.334 -24.077 1.00 93.56 274 GLN A O 1
ATOM 2122 N N . ALA A 1 275 ? 6.090 11.159 -23.622 1.00 95.19 275 ALA A N 1
ATOM 2123 C CA . ALA A 1 275 ? 4.684 10.785 -23.785 1.00 95.19 275 ALA A CA 1
ATOM 2124 C C . ALA A 1 275 ? 3.788 11.504 -22.765 1.00 95.19 275 ALA A C 1
ATOM 2126 O O . ALA A 1 275 ? 2.762 12.078 -23.127 1.00 95.19 275 ALA A O 1
ATOM 2127 N N . LEU A 1 276 ? 4.208 11.531 -21.495 1.00 96.06 276 LEU A N 1
ATOM 2128 C CA . LEU A 1 276 ? 3.506 12.245 -20.432 1.00 96.06 276 LEU A CA 1
ATOM 2129 C C . LEU A 1 276 ? 3.376 13.736 -20.761 1.00 96.06 276 LEU A C 1
ATOM 2131 O O . LEU A 1 276 ? 2.271 14.267 -20.707 1.00 96.06 276 LEU A O 1
ATOM 2135 N N . ALA A 1 277 ? 4.481 14.384 -21.138 1.00 93.69 277 ALA A N 1
ATOM 2136 C CA . ALA A 1 277 ? 4.503 15.801 -21.479 1.00 93.69 277 ALA A CA 1
ATOM 2137 C C . ALA A 1 277 ? 3.589 16.125 -22.667 1.00 93.69 277 ALA A C 1
ATOM 2139 O O . ALA A 1 277 ? 2.916 17.156 -22.643 1.00 93.69 277 ALA A O 1
ATOM 2140 N N . ALA A 1 278 ? 3.530 15.256 -23.680 1.00 93.50 278 ALA A N 1
ATOM 2141 C CA . ALA A 1 278 ? 2.645 15.428 -24.826 1.00 93.50 278 ALA A CA 1
ATOM 2142 C C . ALA A 1 278 ? 1.169 15.404 -24.401 1.00 93.50 278 ALA A C 1
ATOM 2144 O O . ALA A 1 278 ? 0.445 16.363 -24.672 1.00 93.50 278 ALA A O 1
ATOM 2145 N N . TYR A 1 279 ? 0.742 14.380 -23.653 1.00 94.81 279 TYR A N 1
ATOM 2146 C CA . TYR A 1 279 ? -0.643 14.287 -23.182 1.00 94.81 279 TYR A CA 1
ATOM 2147 C C . TYR A 1 279 ? -1.025 15.442 -22.253 1.00 94.81 279 TYR A C 1
ATOM 2149 O O . TYR A 1 279 ? -2.080 16.048 -22.440 1.00 94.81 279 TYR A O 1
ATOM 2157 N N . THR A 1 280 ? -0.177 15.790 -21.278 1.00 94.19 280 THR A N 1
ATOM 2158 C CA . THR A 1 280 ? -0.474 16.890 -20.347 1.00 94.19 280 THR A CA 1
ATOM 2159 C C . THR A 1 280 ? -0.506 18.238 -21.055 1.00 94.19 280 THR A C 1
ATOM 2161 O O . THR A 1 280 ? -1.395 19.034 -20.780 1.00 94.19 280 THR A O 1
ATOM 2164 N N . SER A 1 281 ? 0.390 18.477 -22.019 1.00 91.75 281 SER A N 1
ATOM 2165 C CA . SER A 1 281 ? 0.370 19.715 -22.810 1.00 91.75 281 SER A CA 1
ATOM 2166 C C . SER A 1 281 ? -0.901 19.826 -23.654 1.00 91.75 281 SER A C 1
ATOM 2168 O O . SER A 1 281 ? -1.504 20.894 -23.701 1.00 91.75 281 SER A O 1
ATOM 2170 N N . GLY A 1 282 ? -1.352 18.729 -24.274 1.00 90.62 282 GLY A N 1
ATOM 2171 C CA . GLY A 1 282 ? -2.623 18.701 -25.004 1.00 90.62 282 GLY A CA 1
ATOM 2172 C C . GLY A 1 282 ? -3.823 19.016 -24.105 1.00 90.62 282 GLY A C 1
ATOM 2173 O O . GLY A 1 282 ? -4.678 19.823 -24.470 1.00 90.62 282 GLY A O 1
ATOM 2174 N N . ILE A 1 283 ? -3.849 18.438 -22.899 1.00 92.38 283 ILE A N 1
ATOM 2175 C CA . ILE A 1 283 ? -4.868 18.709 -21.874 1.00 92.38 283 ILE A CA 1
ATOM 2176 C C . ILE A 1 283 ? -4.847 20.186 -21.462 1.00 92.38 283 ILE A C 1
ATOM 2178 O O . ILE A 1 283 ? -5.899 20.821 -21.419 1.00 92.38 283 ILE A O 1
ATOM 2182 N N . ASP A 1 284 ? -3.669 20.750 -21.195 1.00 91.25 284 ASP A N 1
ATOM 2183 C CA . ASP A 1 284 ? -3.517 22.150 -20.791 1.00 91.25 284 ASP A CA 1
ATOM 2184 C C . ASP A 1 284 ? -3.985 23.113 -21.888 1.00 91.25 284 ASP A C 1
ATOM 2186 O O . ASP A 1 284 ? -4.687 24.084 -21.598 1.00 91.25 284 ASP A O 1
ATOM 2190 N N . VAL A 1 285 ? -3.664 22.826 -23.154 1.00 89.31 285 VAL A N 1
ATOM 2191 C CA . VAL A 1 285 ? -4.112 23.618 -24.310 1.00 89.31 285 VAL A CA 1
ATOM 2192 C C . VAL A 1 285 ? -5.638 23.585 -24.447 1.00 89.31 285 VAL A C 1
ATOM 2194 O O . VAL A 1 285 ? -6.258 24.641 -24.594 1.00 89.31 285 VAL A O 1
ATOM 2197 N N . LEU A 1 286 ? -6.264 22.407 -24.358 1.00 89.38 286 LEU A N 1
ATOM 2198 C CA . LEU A 1 286 ? -7.724 22.277 -24.443 1.00 89.38 286 LEU A CA 1
ATOM 2199 C C . LEU A 1 286 ? -8.440 22.926 -23.252 1.00 89.38 286 LEU A C 1
ATOM 2201 O O . LEU A 1 286 ? -9.435 23.629 -23.443 1.00 89.38 286 LEU A O 1
ATOM 2205 N N . ASN A 1 287 ? -7.907 22.759 -22.039 1.00 89.88 287 ASN A N 1
ATOM 2206 C CA . ASN A 1 287 ? -8.435 23.392 -20.831 1.00 89.88 287 ASN A CA 1
ATOM 2207 C C . ASN A 1 287 ? -8.327 24.921 -20.902 1.00 89.88 287 ASN A C 1
ATOM 2209 O O . ASN A 1 287 ? -9.287 25.618 -20.571 1.00 89.88 287 ASN A O 1
ATOM 2213 N N . ALA A 1 288 ? -7.198 25.458 -21.375 1.00 87.62 288 ALA A N 1
ATOM 2214 C CA . ALA A 1 288 ? -7.014 26.896 -21.572 1.00 87.62 288 ALA A CA 1
ATOM 2215 C C . ALA A 1 288 ? -7.973 27.465 -22.632 1.00 87.62 288 ALA A C 1
ATOM 2217 O O . ALA A 1 288 ? -8.431 28.601 -22.505 1.00 87.62 288 ALA A O 1
ATOM 2218 N N . ALA A 1 289 ? -8.318 26.668 -23.645 1.00 86.50 289 ALA A N 1
ATOM 2219 C CA . ALA A 1 289 ? -9.333 27.002 -24.640 1.00 86.50 289 ALA A CA 1
ATOM 2220 C C . ALA A 1 289 ? -10.781 26.816 -24.135 1.00 86.50 289 ALA A C 1
ATOM 2222 O O . ALA A 1 289 ? -11.722 27.129 -24.865 1.00 86.50 289 ALA A O 1
ATOM 2223 N N . GLY A 1 290 ? -10.978 26.317 -22.907 1.00 83.75 290 GLY A N 1
ATOM 2224 C CA . GLY A 1 290 ? -12.293 26.042 -22.323 1.00 83.75 290 GLY A CA 1
ATOM 2225 C C . GLY A 1 290 ? -13.069 24.936 -23.043 1.00 83.75 290 GLY A C 1
ATOM 2226 O O . GLY A 1 290 ? -14.297 24.898 -22.951 1.00 83.75 290 GLY A O 1
ATOM 2227 N N . GLN A 1 291 ? -12.381 24.071 -23.792 1.00 81.75 291 GLN A N 1
ATOM 2228 C CA . GLN A 1 291 ? -13.020 22.986 -24.525 1.00 81.75 291 GLN A CA 1
ATOM 2229 C C . GLN A 1 291 ? -13.369 21.826 -23.592 1.00 81.75 291 GLN A C 1
ATOM 2231 O O . GLN A 1 291 ? -12.593 21.444 -22.721 1.00 81.75 291 GLN A O 1
ATOM 2236 N N . THR A 1 292 ? -14.553 21.256 -23.795 1.00 81.50 292 THR A N 1
ATOM 2237 C CA . THR A 1 292 ? -15.027 20.045 -23.118 1.00 81.50 292 THR A CA 1
ATOM 2238 C C . THR A 1 292 ? -15.536 19.058 -24.162 1.00 81.50 292 THR A C 1
ATOM 2240 O O . THR A 1 292 ? -15.932 19.457 -25.260 1.00 81.50 292 THR A O 1
ATOM 2243 N N . GLY A 1 293 ? -15.521 17.764 -23.840 1.00 84.06 293 GLY A N 1
ATOM 2244 C CA . GLY A 1 293 ? -16.003 16.709 -24.733 1.00 84.06 293 GLY A CA 1
ATOM 2245 C C . GLY A 1 293 ? -14.947 15.678 -25.128 1.00 84.06 293 GLY A C 1
ATOM 2246 O O . GLY A 1 293 ? -13.963 15.463 -24.422 1.00 84.06 293 GLY A O 1
ATOM 2247 N N . ASN A 1 294 ? -15.191 15.000 -26.253 1.00 85.81 294 ASN A N 1
ATOM 2248 C CA . ASN A 1 294 ? -14.536 13.733 -26.582 1.00 85.81 294 ASN A CA 1
ATOM 2249 C C . ASN A 1 294 ? -13.005 13.834 -26.704 1.00 85.81 294 ASN A C 1
ATOM 2251 O O . ASN A 1 294 ? -12.323 12.989 -26.145 1.00 85.81 294 ASN A O 1
ATOM 2255 N N . GLU A 1 295 ? -12.467 14.880 -27.338 1.00 86.88 295 GLU A N 1
ATOM 2256 C CA . GLU A 1 295 ? -11.011 15.058 -27.518 1.00 86.88 295 GLU A CA 1
ATOM 2257 C C . GLU A 1 295 ? -10.262 15.174 -26.179 1.00 86.88 295 GLU A C 1
ATOM 2259 O O . GLU A 1 295 ? -9.227 14.543 -25.967 1.00 86.88 295 GLU A O 1
ATOM 2264 N N . LEU A 1 296 ? -10.824 15.925 -25.224 1.00 89.94 296 LEU A N 1
ATOM 2265 C CA . LEU A 1 296 ? -10.267 16.022 -23.875 1.00 89.94 296 LEU A CA 1
ATOM 2266 C C . LEU A 1 296 ? -10.391 14.683 -23.127 1.00 89.94 296 LEU A C 1
ATOM 2268 O O . LEU A 1 296 ? -9.476 14.276 -22.411 1.00 89.94 296 LEU A O 1
ATOM 2272 N N . GLY A 1 297 ? -11.512 13.978 -23.313 1.00 90.38 297 GLY A N 1
ATOM 2273 C CA . GLY A 1 297 ? -11.726 12.639 -22.760 1.00 90.38 297 GLY A CA 1
ATOM 2274 C C . GLY A 1 297 ? -10.746 11.592 -23.297 1.00 90.38 297 GLY A C 1
ATOM 2275 O O . GLY A 1 297 ? -10.255 10.767 -22.524 1.00 90.38 297 GLY A O 1
ATOM 2276 N N . GLU A 1 298 ? -10.415 11.642 -24.587 1.00 91.25 298 GLU A N 1
ATOM 2277 C CA . GLU A 1 298 ? -9.425 10.770 -25.226 1.00 91.25 298 GLU A CA 1
ATOM 2278 C C . GLU A 1 298 ? -8.024 11.034 -24.662 1.00 91.25 298 GLU A C 1
ATOM 2280 O O . GLU A 1 298 ? -7.383 10.103 -24.178 1.00 91.25 298 GLU A O 1
ATOM 2285 N N . LEU A 1 299 ? -7.583 12.290 -24.556 1.00 92.31 299 LEU A N 1
ATOM 2286 C CA . LEU A 1 299 ? -6.290 12.608 -23.934 1.00 92.31 299 LEU A CA 1
ATOM 2287 C C . LEU A 1 299 ? -6.175 12.092 -22.490 1.00 92.31 299 LEU A C 1
ATOM 2289 O O . LEU A 1 299 ? -5.162 11.490 -22.126 1.00 92.31 299 LEU A O 1
ATOM 2293 N N . TYR A 1 300 ? -7.221 12.252 -21.672 1.00 95.00 300 TYR A N 1
ATOM 2294 C CA . TYR A 1 300 ? -7.245 11.679 -20.322 1.00 95.00 300 TYR A CA 1
ATOM 2295 C C . TYR A 1 300 ? -7.242 10.142 -20.323 1.00 95.00 300 TYR A C 1
ATOM 2297 O O . TYR A 1 300 ? -6.643 9.534 -19.435 1.00 95.00 300 TYR A O 1
ATOM 2305 N N . THR A 1 301 ? -7.856 9.501 -21.321 1.00 93.94 301 THR A N 1
ATOM 2306 C CA . THR A 1 301 ? -7.843 8.037 -21.494 1.00 93.94 301 THR A CA 1
ATOM 2307 C C . THR A 1 301 ? -6.430 7.536 -21.784 1.00 93.94 301 THR A C 1
ATOM 2309 O O . THR A 1 301 ? -5.952 6.599 -21.136 1.00 93.94 301 THR A O 1
ATOM 2312 N N . HIS A 1 302 ? -5.726 8.190 -22.709 1.00 93.50 302 HIS A N 1
ATOM 2313 C CA . HIS A 1 302 ? -4.346 7.856 -23.053 1.00 93.50 302 HIS A CA 1
ATOM 2314 C C . HIS A 1 302 ? -3.392 8.118 -21.877 1.00 93.50 302 HIS A C 1
ATOM 2316 O O . HIS A 1 302 ? -2.539 7.278 -21.579 1.00 93.50 302 HIS A O 1
ATOM 2322 N N . LEU A 1 303 ? -3.601 9.209 -21.132 1.00 95.44 303 LEU A N 1
ATOM 2323 C CA . LEU A 1 303 ? -2.862 9.506 -19.906 1.00 95.44 303 LEU A CA 1
ATOM 2324 C C . LEU A 1 303 ? -3.092 8.446 -18.813 1.00 95.44 303 LEU A C 1
ATOM 2326 O O . LEU A 1 303 ? -2.133 7.962 -18.212 1.00 95.44 303 LEU A O 1
ATOM 2330 N N . ALA A 1 304 ? -4.342 8.034 -18.581 1.00 94.31 304 ALA A N 1
ATOM 2331 C CA . ALA A 1 304 ? -4.664 6.961 -17.640 1.00 94.31 304 ALA A CA 1
ATOM 2332 C C . ALA A 1 304 ? -3.991 5.644 -18.050 1.00 94.31 304 ALA A C 1
ATOM 2334 O O . ALA A 1 304 ? -3.398 4.958 -17.215 1.00 94.31 304 ALA A O 1
ATOM 2335 N N . SER A 1 305 ? -4.011 5.318 -19.345 1.00 92.75 305 SER A N 1
ATOM 2336 C CA . SER A 1 305 ? -3.328 4.138 -19.868 1.00 92.75 305 SER A CA 1
ATOM 2337 C C . SER A 1 305 ? -1.811 4.211 -19.675 1.00 92.75 305 SER A C 1
ATOM 2339 O O . SER A 1 305 ? -1.215 3.177 -19.383 1.00 92.75 305 SER A O 1
ATOM 2341 N N . LEU A 1 306 ? -1.192 5.388 -19.818 1.00 93.44 306 LEU A N 1
ATOM 2342 C CA . LEU A 1 306 ? 0.238 5.591 -19.575 1.00 93.44 306 LEU A CA 1
ATOM 2343 C C . LEU A 1 306 ? 0.585 5.386 -18.092 1.00 93.44 306 LEU A C 1
ATOM 2345 O O . LEU A 1 306 ? 1.544 4.690 -17.775 1.00 93.44 306 LEU A O 1
ATOM 2349 N N . TYR A 1 307 ? -0.217 5.915 -17.164 1.00 94.00 307 TYR A N 1
ATOM 2350 C CA . TYR A 1 307 ? -0.012 5.656 -15.735 1.00 94.00 307 TYR A CA 1
ATOM 2351 C C . TYR A 1 307 ? -0.192 4.179 -15.379 1.00 94.00 307 TYR A C 1
ATOM 2353 O O . TYR A 1 307 ? 0.583 3.643 -14.585 1.00 94.00 307 TYR A O 1
ATOM 2361 N N . ARG A 1 308 ? -1.153 3.491 -16.012 1.00 90.00 308 ARG A N 1
ATOM 2362 C CA . ARG A 1 308 ? -1.398 2.055 -15.805 1.00 90.00 308 ARG A CA 1
ATOM 2363 C C . ARG A 1 308 ? -0.153 1.207 -16.079 1.00 90.00 308 ARG A C 1
ATOM 2365 O O . ARG A 1 308 ? 0.071 0.240 -15.353 1.00 90.00 308 ARG A O 1
ATOM 2372 N N . THR A 1 309 ? 0.689 1.571 -17.054 1.00 87.88 309 THR A N 1
ATOM 2373 C CA . THR A 1 309 ? 1.930 0.823 -17.346 1.00 87.88 309 THR A CA 1
ATOM 2374 C C . THR A 1 309 ? 2.997 0.958 -16.255 1.00 87.88 309 THR A C 1
ATOM 2376 O O . THR A 1 309 ? 3.961 0.200 -16.271 1.00 87.88 309 THR A O 1
ATOM 2379 N N . GLN A 1 310 ? 2.850 1.906 -15.322 1.00 87.62 310 GLN A N 1
ATOM 2380 C CA . GLN A 1 310 ? 3.783 2.152 -14.213 1.00 87.62 310 GLN A CA 1
ATOM 2381 C C . GLN A 1 310 ? 3.224 1.749 -12.837 1.00 87.62 310 GLN A C 1
ATOM 2383 O O . GLN A 1 310 ? 3.915 1.888 -11.827 1.00 87.62 310 GLN A O 1
ATOM 2388 N N . VAL A 1 311 ? 1.983 1.247 -12.765 1.00 87.19 311 VAL A N 1
ATOM 2389 C CA . VAL A 1 311 ? 1.360 0.818 -11.497 1.00 87.19 311 VAL A CA 1
ATOM 2390 C C . VAL A 1 311 ? 2.122 -0.345 -10.863 1.00 87.19 311 VAL A C 1
ATOM 2392 O O . VAL A 1 311 ? 2.213 -0.414 -9.640 1.00 87.19 311 VAL A O 1
ATOM 2395 N N . ALA A 1 312 ? 2.689 -1.241 -11.669 1.00 82.44 312 ALA A N 1
ATOM 2396 C CA . ALA A 1 312 ? 3.546 -2.323 -11.203 1.00 82.44 312 ALA A CA 1
ATOM 2397 C C . ALA A 1 312 ? 4.924 -2.224 -11.864 1.00 82.44 312 ALA A C 1
ATOM 2399 O O . ALA A 1 312 ? 5.027 -2.134 -13.086 1.00 82.44 312 ALA A O 1
ATOM 2400 N N . ASP A 1 313 ? 5.982 -2.260 -11.055 1.00 73.50 313 ASP A N 1
ATOM 2401 C CA . ASP A 1 313 ? 7.352 -2.327 -11.559 1.00 73.50 313 ASP A CA 1
ATOM 2402 C C . ASP A 1 313 ? 7.705 -3.739 -12.078 1.00 73.50 313 ASP A C 1
ATOM 2404 O O . ASP A 1 313 ? 6.932 -4.697 -11.964 1.00 73.50 313 ASP A O 1
ATOM 2408 N N . ARG A 1 314 ? 8.924 -3.898 -12.614 1.00 68.19 314 ARG A N 1
ATOM 2409 C CA . ARG A 1 314 ? 9.433 -5.194 -13.108 1.00 68.19 314 ARG A CA 1
ATOM 2410 C C . ARG A 1 314 ? 9.442 -6.301 -12.039 1.00 68.19 314 ARG A C 1
ATOM 2412 O O . ARG A 1 314 ? 9.361 -7.477 -12.383 1.00 68.19 314 ARG A O 1
ATOM 2419 N N . ALA A 1 315 ? 9.557 -5.952 -10.758 1.00 68.56 315 ALA A N 1
ATOM 2420 C CA . ALA A 1 315 ? 9.564 -6.889 -9.634 1.00 68.56 315 ALA A CA 1
ATOM 2421 C C . ALA A 1 315 ? 8.146 -7.219 -9.113 1.00 68.56 315 ALA A C 1
ATOM 2423 O O . ALA A 1 315 ? 8.000 -7.992 -8.151 1.00 68.56 315 ALA A O 1
ATOM 2424 N N . GLY A 1 316 ? 7.109 -6.652 -9.743 1.00 68.56 316 GLY A N 1
ATOM 2425 C CA . GLY A 1 316 ? 5.718 -6.728 -9.304 1.00 68.56 316 GLY A CA 1
ATOM 2426 C C . GLY A 1 316 ? 5.446 -5.900 -8.047 1.00 68.56 316 GLY A C 1
ATOM 2427 O O . GLY A 1 316 ? 4.466 -6.156 -7.345 1.00 68.56 316 GLY A O 1
ATOM 2428 N N . THR A 1 317 ? 6.327 -4.955 -7.715 1.00 78.12 317 THR A N 1
ATOM 2429 C CA . THR A 1 317 ? 6.105 -3.970 -6.660 1.00 78.12 317 THR A CA 1
ATOM 2430 C C . THR A 1 317 ? 5.127 -2.933 -7.168 1.00 78.12 317 THR A C 1
ATOM 2432 O O . THR A 1 317 ? 5.279 -2.375 -8.252 1.00 78.12 317 THR A O 1
ATOM 2435 N N . ILE A 1 318 ? 4.120 -2.670 -6.355 1.00 81.06 318 ILE A N 1
ATOM 2436 C CA . ILE A 1 318 ? 3.052 -1.750 -6.701 1.00 81.06 318 ILE A CA 1
ATOM 2437 C C . ILE A 1 318 ? 3.459 -0.328 -6.326 1.00 81.06 318 ILE A C 1
ATOM 2439 O O . ILE A 1 318 ? 3.848 -0.079 -5.182 1.00 81.06 318 ILE A O 1
ATOM 2443 N N . ASN A 1 319 ? 3.311 0.603 -7.265 1.00 86.50 319 ASN A N 1
ATOM 2444 C CA . ASN A 1 319 ? 3.467 2.031 -7.045 1.00 86.50 319 ASN A CA 1
ATOM 2445 C C . ASN A 1 319 ? 2.091 2.707 -6.934 1.00 86.50 319 ASN A C 1
ATOM 2447 O O . ASN A 1 319 ? 1.410 2.965 -7.928 1.00 86.50 319 ASN A O 1
ATOM 2451 N N . ILE A 1 320 ? 1.697 3.008 -5.695 1.00 86.31 320 ILE A N 1
ATOM 2452 C CA . ILE A 1 320 ? 0.389 3.596 -5.375 1.00 86.31 320 ILE A CA 1
ATOM 2453 C C . ILE A 1 320 ? 0.217 4.986 -5.996 1.00 86.31 320 ILE A C 1
ATOM 2455 O O . ILE A 1 320 ? -0.876 5.296 -6.458 1.00 86.31 320 ILE A O 1
ATOM 2459 N N . ALA A 1 321 ? 1.283 5.782 -6.114 1.00 89.31 321 ALA A N 1
ATOM 2460 C CA . ALA A 1 321 ? 1.192 7.117 -6.707 1.00 89.31 321 ALA A CA 1
ATOM 2461 C C . ALA A 1 321 ? 0.758 7.063 -8.183 1.00 89.31 321 ALA A C 1
ATOM 2463 O O . ALA A 1 321 ? -0.059 7.870 -8.623 1.00 89.31 321 ALA A O 1
ATOM 2464 N N . TYR A 1 322 ? 1.244 6.075 -8.943 1.00 90.00 322 TYR A N 1
ATOM 2465 C CA . TYR A 1 322 ? 0.785 5.863 -10.319 1.00 90.00 322 TYR A CA 1
ATOM 2466 C C . TYR A 1 322 ? -0.633 5.293 -10.386 1.00 90.00 322 TYR A C 1
ATOM 2468 O O . TYR A 1 322 ? -1.373 5.638 -11.303 1.00 90.00 322 TYR A O 1
ATOM 2476 N N . SER A 1 323 ? -1.047 4.484 -9.406 1.00 89.94 323 SER A N 1
ATOM 2477 C CA . SER A 1 323 ? -2.439 4.030 -9.294 1.00 89.94 323 SER A CA 1
ATOM 2478 C C . SER A 1 323 ? -3.396 5.200 -9.047 1.00 89.94 323 SER A C 1
ATOM 2480 O O . SER A 1 323 ? -4.426 5.300 -9.707 1.00 89.94 323 SER A O 1
ATOM 2482 N N . GLU A 1 324 ? -3.052 6.121 -8.148 1.00 90.88 324 GLU A N 1
ATOM 2483 C CA . GLU A 1 324 ? -3.841 7.330 -7.879 1.00 90.88 324 GLU A CA 1
ATOM 2484 C C . GLU A 1 324 ? -3.902 8.251 -9.103 1.00 90.88 324 GLU A C 1
ATOM 2486 O O . GLU A 1 324 ? -4.982 8.709 -9.480 1.00 90.88 324 GLU A O 1
ATOM 2491 N N . ALA A 1 325 ? -2.764 8.475 -9.771 1.00 93.12 325 ALA A N 1
ATOM 2492 C CA . ALA A 1 325 ? -2.705 9.263 -11.000 1.00 93.12 325 ALA A CA 1
ATOM 2493 C C . ALA A 1 325 ? -3.547 8.636 -12.128 1.00 93.12 325 ALA A C 1
ATOM 2495 O O . ALA A 1 325 ? -4.282 9.346 -12.816 1.00 93.12 325 ALA A O 1
ATOM 2496 N N . MET A 1 326 ? -3.505 7.304 -12.271 1.00 95.00 326 MET A N 1
ATOM 2497 C CA . MET A 1 326 ? -4.344 6.545 -13.202 1.00 95.00 326 MET A CA 1
ATOM 2498 C C . MET A 1 326 ? -5.833 6.720 -12.887 1.00 95.00 326 MET A C 1
ATOM 2500 O O . MET A 1 326 ? -6.600 7.035 -13.794 1.00 95.00 326 MET A O 1
ATOM 2504 N N . VAL A 1 327 ? -6.250 6.532 -11.628 1.00 93.88 327 VAL A N 1
ATOM 2505 C CA . VAL A 1 327 ? -7.657 6.679 -11.207 1.00 93.88 327 VAL A CA 1
ATOM 2506 C C . VAL A 1 327 ? -8.156 8.092 -11.491 1.00 93.88 327 VAL A C 1
ATOM 2508 O O . VAL A 1 327 ? -9.234 8.252 -12.058 1.00 93.88 327 VAL A O 1
ATOM 2511 N N . ASN A 1 328 ? -7.364 9.112 -11.155 1.00 94.25 328 ASN A N 1
ATOM 2512 C CA . ASN A 1 328 ? -7.740 10.505 -11.375 1.00 94.25 328 ASN A CA 1
ATOM 2513 C C . ASN A 1 328 ? -7.891 10.805 -12.876 1.00 94.25 328 ASN A C 1
ATOM 2515 O O . ASN A 1 328 ? -8.932 11.300 -13.302 1.00 94.25 328 ASN A O 1
ATOM 2519 N N . ALA A 1 329 ? -6.919 10.410 -13.706 1.00 94.56 329 ALA A N 1
ATOM 2520 C CA . ALA A 1 329 ? -7.014 10.562 -15.159 1.00 94.56 329 ALA A CA 1
ATOM 2521 C C . ALA A 1 329 ? -8.215 9.795 -15.751 1.00 94.56 329 ALA A C 1
ATOM 2523 O O . ALA A 1 329 ? -8.952 10.345 -16.566 1.00 94.56 329 ALA A O 1
ATOM 2524 N N . ALA A 1 330 ? -8.482 8.567 -15.297 1.00 94.44 330 ALA A N 1
ATOM 2525 C CA . ALA A 1 330 ? -9.624 7.777 -15.757 1.00 94.44 330 ALA A CA 1
ATOM 2526 C C . ALA A 1 330 ? -10.972 8.408 -15.363 1.00 94.44 330 ALA A C 1
ATOM 2528 O O . ALA A 1 330 ? -11.902 8.421 -16.166 1.00 94.44 330 ALA A O 1
ATOM 2529 N N . GLN A 1 331 ? -11.086 8.984 -14.163 1.00 93.44 331 GLN A N 1
ATOM 2530 C CA . GLN A 1 331 ? -12.280 9.722 -13.740 1.00 93.44 331 GLN A CA 1
ATOM 2531 C C . GLN A 1 331 ? -12.497 10.989 -14.578 1.00 93.44 331 GLN A C 1
ATOM 2533 O O . GLN A 1 331 ? -13.628 11.254 -14.989 1.00 93.44 331 GLN A O 1
ATOM 2538 N N . GLN A 1 332 ? -11.429 11.734 -14.890 1.00 94.19 332 GLN A N 1
ATOM 2539 C CA . GLN A 1 332 ? -11.510 12.887 -15.795 1.00 94.19 332 GLN A CA 1
ATOM 2540 C C . GLN A 1 332 ? -11.950 12.462 -17.203 1.00 94.19 332 GLN A C 1
ATOM 2542 O O . GLN A 1 332 ? -12.843 13.084 -17.776 1.00 94.19 332 GLN A O 1
ATOM 2547 N N . ALA A 1 333 ? -11.420 11.353 -17.732 1.00 92.88 333 ALA A N 1
ATOM 2548 C CA . ALA A 1 333 ? -11.867 10.789 -19.007 1.00 92.88 333 ALA A CA 1
ATOM 2549 C C . ALA A 1 333 ? -13.363 10.424 -18.978 1.00 92.88 333 ALA A C 1
ATOM 2551 O O . ALA A 1 333 ? -14.131 10.829 -19.852 1.00 92.88 333 ALA A O 1
ATOM 2552 N N . LEU A 1 334 ? -13.815 9.718 -17.936 1.00 91.75 334 LEU A N 1
ATOM 2553 C CA . LEU A 1 334 ? -15.218 9.325 -17.760 1.00 91.75 334 LEU A CA 1
ATOM 2554 C C . LEU A 1 334 ? -16.176 10.519 -17.626 1.00 91.75 334 LEU A C 1
ATOM 2556 O O . LEU A 1 334 ? -17.357 10.377 -17.951 1.00 91.75 334 LEU A O 1
ATOM 2560 N N . ALA A 1 335 ? -15.713 11.681 -17.167 1.00 90.81 335 ALA A N 1
ATOM 2561 C CA . ALA A 1 335 ? -16.529 12.892 -17.113 1.00 90.81 335 ALA A CA 1
ATOM 2562 C C . ALA A 1 335 ? -16.747 13.528 -18.499 1.00 90.81 335 ALA A C 1
ATOM 2564 O O . ALA A 1 335 ? -17.769 14.175 -18.715 1.00 90.81 335 ALA A O 1
ATOM 2565 N N . GLN A 1 336 ? -15.811 13.328 -19.433 1.00 90.44 336 GLN A N 1
ATOM 2566 C CA . GLN A 1 336 ? -15.792 13.986 -20.746 1.00 90.44 336 GLN A CA 1
ATOM 2567 C C . GLN A 1 336 ? -16.292 13.089 -21.893 1.00 90.44 336 GLN A C 1
ATOM 2569 O O . GLN A 1 336 ? -16.838 13.588 -22.878 1.00 90.44 336 GLN A O 1
ATOM 2574 N N . LEU A 1 337 ? -16.123 11.766 -21.781 1.00 89.19 337 LEU A N 1
ATOM 2575 C CA . LEU A 1 337 ? -16.485 10.811 -22.834 1.00 89.19 337 LEU A CA 1
ATOM 2576 C C . LEU A 1 337 ? -18.013 10.630 -22.986 1.00 89.19 337 LEU A C 1
ATOM 2578 O O . LEU A 1 337 ? -18.728 10.562 -21.982 1.00 89.19 337 LEU A O 1
ATOM 2582 N N . PRO A 1 338 ? -18.539 10.418 -24.208 1.00 87.50 338 PRO A N 1
ATOM 2583 C CA . PRO A 1 338 ? -19.952 10.096 -24.430 1.00 87.50 338 PRO A CA 1
ATOM 2584 C C . PRO A 1 338 ? -20.379 8.801 -23.729 1.00 87.50 338 PRO A C 1
ATOM 2586 O O . PRO A 1 338 ? -19.643 7.815 -23.743 1.00 87.50 338 PRO A O 1
ATOM 2589 N N . THR A 1 339 ? -21.598 8.750 -23.184 1.00 81.25 339 THR A N 1
ATOM 2590 C CA . THR A 1 339 ? -22.131 7.582 -22.445 1.00 81.25 339 THR A CA 1
ATOM 2591 C C . THR A 1 339 ? -22.191 6.285 -23.259 1.00 81.25 339 THR A C 1
ATOM 2593 O O . THR A 1 339 ? -22.243 5.209 -22.673 1.00 81.25 339 THR A O 1
ATOM 2596 N N . THR A 1 340 ? -22.151 6.367 -24.591 1.00 78.12 340 THR A N 1
ATOM 2597 C CA . THR A 1 340 ? -22.167 5.226 -25.520 1.00 78.12 340 THR A CA 1
ATOM 2598 C C . THR A 1 340 ? -20.779 4.675 -25.866 1.00 78.12 340 THR A C 1
ATOM 2600 O O . THR A 1 340 ? -20.695 3.716 -26.629 1.00 78.12 340 THR A O 1
ATOM 2603 N N . SER A 1 341 ? -19.688 5.276 -25.372 1.00 81.38 341 SER A N 1
ATOM 2604 C CA . SER A 1 341 ? -18.325 4.824 -25.684 1.00 81.38 341 SER A CA 1
ATOM 2605 C C . SER A 1 341 ? -18.003 3.487 -25.006 1.00 81.38 341 SER A C 1
ATOM 2607 O O . SER A 1 341 ? -18.169 3.339 -23.793 1.00 81.38 341 SER A O 1
ATOM 2609 N N . SER A 1 342 ? -17.480 2.529 -25.778 1.00 80.44 342 SER A N 1
ATOM 2610 C CA . SER A 1 342 ? -17.039 1.218 -25.281 1.00 80.44 342 SER A CA 1
ATOM 2611 C C . SER A 1 342 ? -15.867 1.312 -24.300 1.00 80.44 342 SER A C 1
ATOM 2613 O O . SER A 1 342 ? -15.729 0.461 -23.426 1.00 80.44 342 SER A O 1
ATOM 2615 N N . GLN A 1 343 ? -15.059 2.374 -24.386 1.00 83.75 343 GLN A N 1
ATOM 2616 C CA . G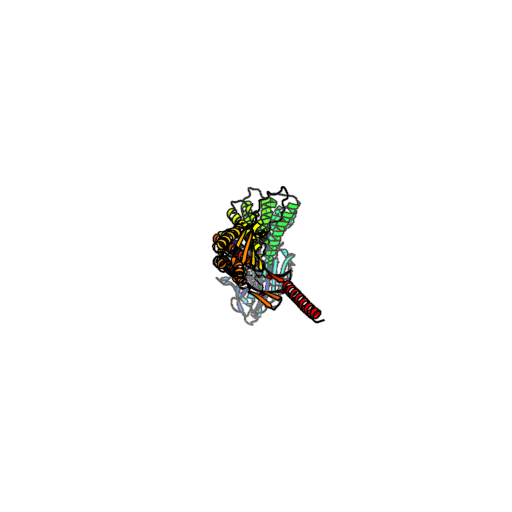LN A 1 343 ? -13.913 2.605 -23.498 1.00 83.75 343 GLN A CA 1
ATOM 2617 C C . GLN A 1 343 ? -14.332 2.923 -22.058 1.00 83.75 343 GLN A C 1
ATOM 2619 O O . GLN A 1 343 ? -13.555 2.722 -21.127 1.00 83.75 343 GLN A O 1
ATOM 2624 N N . ARG A 1 344 ? -15.573 3.386 -21.834 1.00 87.50 344 ARG A N 1
ATOM 2625 C CA . ARG A 1 344 ? -16.047 3.724 -20.484 1.00 87.50 344 ARG A CA 1
ATOM 2626 C C . ARG A 1 344 ? -16.058 2.518 -19.554 1.00 87.50 344 ARG A C 1
ATOM 2628 O O . ARG A 1 344 ? -15.767 2.677 -18.372 1.00 87.50 344 ARG A O 1
ATOM 2635 N N . GLN A 1 345 ? -16.384 1.331 -20.065 1.00 85.19 345 GLN A N 1
ATOM 2636 C CA . GLN A 1 345 ? -16.409 0.117 -19.248 1.00 85.19 345 GLN A CA 1
ATOM 2637 C C . GLN A 1 345 ? -14.998 -0.246 -18.774 1.00 85.19 345 GLN A C 1
ATOM 2639 O O . GLN A 1 345 ? -14.790 -0.496 -17.590 1.00 85.19 345 GLN A O 1
ATOM 2644 N N . GLU A 1 346 ? -14.025 -0.195 -19.683 1.00 88.50 346 GLU A N 1
ATOM 2645 C CA . GLU A 1 346 ? -12.622 -0.460 -19.375 1.00 88.50 346 GLU A CA 1
ATOM 2646 C C . GLU A 1 346 ? -12.052 0.566 -18.383 1.00 88.50 346 GLU A C 1
ATOM 2648 O O . GLU A 1 346 ? -11.481 0.186 -17.363 1.00 88.50 346 GLU A O 1
ATOM 2653 N N . LEU A 1 347 ? -12.297 1.860 -18.602 1.00 90.44 347 LEU A N 1
ATOM 2654 C CA . LEU A 1 347 ? -11.882 2.917 -17.675 1.00 90.44 347 LEU A CA 1
ATOM 2655 C C . LEU A 1 347 ? -12.526 2.776 -16.292 1.00 90.44 347 LEU A C 1
ATOM 2657 O O . LEU A 1 347 ? -11.864 3.001 -15.280 1.00 90.44 347 LEU A O 1
ATOM 2661 N N . THR A 1 348 ? -13.799 2.376 -16.227 1.00 89.50 348 THR A N 1
ATOM 2662 C CA . THR A 1 348 ? -14.472 2.132 -14.942 1.00 89.50 348 THR A CA 1
ATOM 2663 C C . THR A 1 348 ? -13.831 0.949 -14.217 1.00 89.50 348 THR A C 1
ATOM 2665 O O . THR A 1 348 ? -13.586 1.042 -13.016 1.00 89.50 348 THR A O 1
ATOM 2668 N N . GLN A 1 349 ? -13.461 -0.116 -14.937 1.00 88.44 349 GLN A N 1
ATOM 2669 C CA . GLN A 1 349 ? -12.700 -1.223 -14.355 1.00 88.44 349 GLN A CA 1
ATOM 2670 C C . GLN A 1 349 ? -11.340 -0.756 -13.820 1.00 88.44 349 GLN A C 1
ATOM 2672 O O . GLN A 1 349 ? -10.943 -1.151 -12.729 1.00 88.44 349 GLN A O 1
ATOM 2677 N N . TRP A 1 350 ? -10.635 0.125 -14.533 1.00 90.50 350 TRP A N 1
ATOM 2678 C CA . TRP A 1 350 ? -9.355 0.662 -14.059 1.00 90.50 350 TRP A CA 1
ATOM 2679 C C . TRP A 1 350 ? -9.515 1.497 -12.785 1.00 90.50 350 TRP A C 1
ATOM 2681 O O . TRP A 1 350 ? -8.674 1.410 -11.890 1.00 90.50 350 TRP A O 1
ATOM 2691 N N . VAL A 1 351 ? -10.603 2.264 -12.674 1.00 91.50 351 VAL A N 1
ATOM 2692 C CA . VAL A 1 351 ? -10.953 2.992 -11.446 1.00 91.50 351 VAL A CA 1
ATOM 2693 C C . VAL A 1 351 ? -11.201 2.020 -10.289 1.00 91.50 351 VAL A C 1
ATOM 2695 O O . VAL A 1 351 ? -10.664 2.236 -9.205 1.00 91.50 351 VAL A O 1
ATOM 2698 N N . VAL A 1 352 ? -11.944 0.930 -10.514 1.00 89.44 352 VAL A N 1
ATOM 2699 C CA . VAL A 1 352 ? -12.165 -0.121 -9.502 1.00 89.44 352 VAL A CA 1
ATOM 2700 C C . VAL A 1 352 ? -10.839 -0.741 -9.061 1.00 89.44 352 VAL A C 1
ATOM 2702 O O . VAL A 1 352 ? -10.552 -0.756 -7.863 1.00 89.44 352 VAL A O 1
ATOM 2705 N N . ASP A 1 353 ? -10.016 -1.196 -10.010 1.00 87.31 353 ASP A N 1
ATOM 2706 C CA . ASP A 1 353 ? -8.717 -1.826 -9.745 1.00 87.31 353 ASP A CA 1
ATOM 2707 C C . ASP A 1 353 ? -7.828 -0.910 -8.881 1.00 87.31 353 ASP A C 1
ATOM 2709 O O . ASP A 1 353 ? -7.252 -1.337 -7.877 1.00 87.31 353 ASP A O 1
ATOM 2713 N N . GLY A 1 354 ? -7.739 0.373 -9.250 1.00 88.56 354 GLY A N 1
ATOM 2714 C CA . GLY A 1 354 ? -6.904 1.349 -8.554 1.00 88.56 354 GLY A CA 1
ATOM 2715 C C . GLY A 1 354 ? -7.429 1.734 -7.168 1.00 88.56 354 GLY A C 1
ATOM 2716 O O . GLY A 1 354 ? -6.639 1.883 -6.234 1.00 88.56 354 GLY A O 1
ATOM 2717 N N . LEU A 1 355 ? -8.749 1.845 -6.993 1.00 89.75 355 LEU A N 1
ATOM 2718 C CA . LEU A 1 355 ? -9.358 2.120 -5.688 1.00 89.75 355 LEU A CA 1
ATOM 2719 C C . LEU A 1 355 ? -9.250 0.927 -4.732 1.00 89.75 355 LEU A C 1
ATOM 2721 O O . LEU A 1 355 ? -8.981 1.121 -3.547 1.00 89.75 355 LEU A O 1
ATOM 2725 N N . GLN A 1 356 ? -9.397 -0.307 -5.224 1.00 88.69 356 GLN A N 1
ATOM 2726 C CA . GLN A 1 356 ? -9.155 -1.513 -4.423 1.00 88.69 356 GLN A CA 1
ATOM 2727 C C . GLN A 1 356 ? -7.704 -1.580 -3.943 1.00 88.69 356 GLN A C 1
ATOM 2729 O O . GLN A 1 356 ? -7.434 -1.950 -2.797 1.00 88.69 356 GLN A O 1
ATOM 2734 N N . LEU A 1 357 ? -6.771 -1.176 -4.803 1.00 88.19 357 LEU A N 1
ATOM 2735 C CA . LEU A 1 357 ? -5.359 -1.132 -4.472 1.00 88.19 357 LEU A CA 1
ATOM 2736 C C . LEU A 1 357 ? -5.039 -0.078 -3.404 1.00 88.19 357 LEU A C 1
ATOM 2738 O O . LEU A 1 357 ? -4.352 -0.381 -2.426 1.00 88.19 357 LEU A O 1
ATOM 2742 N N . ALA A 1 358 ? -5.591 1.130 -3.545 1.00 88.06 358 ALA A N 1
ATOM 2743 C CA . ALA A 1 358 ? -5.481 2.184 -2.541 1.00 88.06 358 ALA A CA 1
ATOM 2744 C C . ALA A 1 358 ? -6.124 1.769 -1.204 1.00 88.06 358 ALA A C 1
ATOM 2746 O O . ALA A 1 358 ? -5.572 2.041 -0.138 1.00 88.06 358 ALA A O 1
ATOM 2747 N N . LEU A 1 359 ? -7.256 1.055 -1.241 1.00 87.75 359 LEU A N 1
ATOM 2748 C CA . LEU A 1 359 ? -7.931 0.551 -0.044 1.00 87.75 359 LEU A CA 1
ATOM 2749 C C . LEU A 1 359 ? -7.066 -0.468 0.702 1.00 87.75 359 LEU A C 1
ATOM 2751 O O . LEU A 1 359 ? -6.923 -0.379 1.923 1.00 87.75 359 LEU A O 1
ATOM 2755 N N . ALA A 1 360 ? -6.468 -1.417 -0.021 1.00 84.88 360 ALA A N 1
ATOM 2756 C CA . ALA A 1 360 ? -5.557 -2.394 0.565 1.00 84.88 360 ALA A CA 1
ATOM 2757 C C . ALA A 1 360 ? -4.349 -1.710 1.232 1.00 84.88 360 ALA A C 1
ATOM 2759 O O . ALA A 1 360 ? -3.944 -2.105 2.327 1.00 84.88 360 ALA A O 1
ATOM 2760 N N . GLU A 1 361 ? -3.814 -0.652 0.617 1.00 85.31 361 GLU A N 1
ATOM 2761 C CA . GLU A 1 361 ? -2.714 0.134 1.180 1.00 85.31 361 GLU A CA 1
ATOM 2762 C C . GLU A 1 361 ? -3.126 0.911 2.435 1.00 85.31 361 GLU A C 1
ATOM 2764 O O . GLU A 1 361 ? -2.439 0.855 3.459 1.00 85.31 361 GLU A O 1
ATOM 2769 N N . ALA A 1 362 ? -4.268 1.600 2.392 1.00 84.94 362 ALA A N 1
ATOM 2770 C CA . ALA A 1 362 ? -4.787 2.352 3.529 1.00 84.94 362 ALA A CA 1
ATOM 2771 C C . ALA A 1 362 ? -5.049 1.436 4.736 1.00 84.94 362 ALA A C 1
ATOM 2773 O O . ALA A 1 362 ? -4.727 1.796 5.870 1.00 84.94 362 ALA A O 1
ATOM 2774 N N . GLN A 1 363 ? -5.566 0.226 4.502 1.00 85.00 363 GLN A N 1
ATOM 2775 C CA . GLN A 1 363 ? -5.743 -0.784 5.547 1.00 85.00 363 GLN A CA 1
ATOM 2776 C C . GLN A 1 363 ? -4.410 -1.297 6.105 1.00 85.00 363 GLN A C 1
ATOM 2778 O O . GLN A 1 363 ? -4.300 -1.491 7.315 1.00 85.00 363 GLN A O 1
ATOM 2783 N N . ALA A 1 364 ? -3.406 -1.519 5.252 1.00 81.75 364 ALA A N 1
ATOM 2784 C CA . ALA A 1 364 ?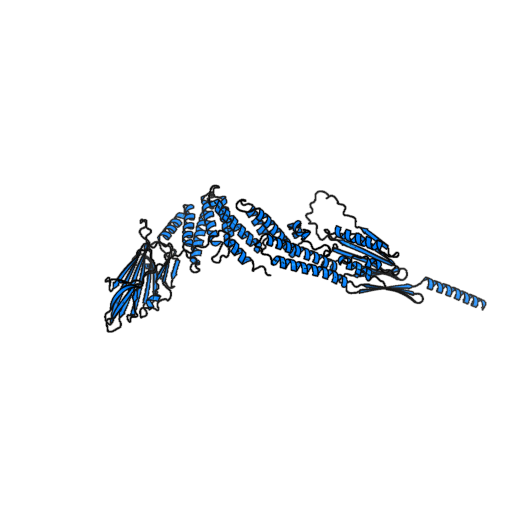 -2.085 -1.979 5.679 1.00 81.75 364 ALA A CA 1
ATOM 2785 C C . ALA A 1 364 ? -1.357 -0.938 6.546 1.00 81.75 364 ALA A C 1
ATOM 2787 O O . ALA A 1 364 ? -0.660 -1.304 7.491 1.00 81.75 364 ALA A O 1
ATOM 2788 N N . ASN A 1 365 ? -1.561 0.349 6.258 1.00 83.12 365 ASN A N 1
ATOM 2789 C CA . ASN A 1 365 ? -0.955 1.470 6.978 1.00 83.12 365 ASN A CA 1
ATOM 2790 C C . ASN A 1 365 ? -1.828 2.012 8.131 1.00 83.12 365 ASN A C 1
ATOM 2792 O O . ASN A 1 365 ? -1.524 3.077 8.668 1.00 83.12 365 ASN A O 1
ATOM 2796 N N . SER A 1 366 ? -2.911 1.317 8.507 1.00 83.94 366 SER A N 1
ATOM 2797 C CA . SER A 1 366 ? -3.872 1.736 9.549 1.00 83.94 366 SER A CA 1
ATOM 2798 C C . SER A 1 366 ? -4.469 3.142 9.340 1.00 83.94 366 SER A C 1
ATOM 2800 O O . SER A 1 366 ? -4.835 3.831 10.291 1.00 83.94 366 SER A O 1
ATOM 2802 N N . GLN A 1 367 ? -4.594 3.591 8.090 1.00 87.25 367 GLN A N 1
ATOM 2803 C CA . GLN A 1 367 ? -5.185 4.882 7.725 1.00 87.25 367 GLN A CA 1
ATOM 2804 C C . GLN A 1 367 ? -6.715 4.760 7.624 1.00 87.25 367 GLN A C 1
ATOM 2806 O O . GLN A 1 367 ? -7.293 4.861 6.542 1.00 87.25 367 GLN A O 1
ATOM 2811 N N . TRP A 1 368 ? -7.390 4.508 8.750 1.00 86.00 368 TRP A N 1
ATOM 2812 C CA . TRP A 1 368 ? -8.810 4.116 8.766 1.00 86.00 368 TRP A CA 1
ATOM 2813 C C . TRP A 1 368 ? -9.765 5.143 8.154 1.00 86.00 368 TRP A C 1
ATOM 2815 O O . TRP A 1 368 ? -10.698 4.757 7.456 1.00 86.00 368 TRP A O 1
ATOM 2825 N N . SER A 1 369 ? -9.526 6.441 8.364 1.00 86.69 369 SER A N 1
ATOM 2826 C CA . SER A 1 369 ? -10.339 7.504 7.755 1.00 86.69 369 SER A CA 1
ATOM 2827 C C . SER A 1 369 ? -10.242 7.494 6.228 1.00 86.69 369 SER A C 1
ATOM 2829 O O . SER A 1 369 ? -11.263 7.580 5.550 1.00 86.69 369 SER A O 1
ATOM 2831 N N . ASN A 1 370 ? -9.030 7.322 5.692 1.00 87.38 370 ASN A N 1
ATOM 2832 C CA . ASN A 1 370 ? -8.792 7.194 4.256 1.00 87.38 370 ASN A CA 1
ATOM 2833 C C . ASN A 1 370 ? -9.430 5.908 3.703 1.00 87.38 370 ASN A C 1
ATOM 2835 O O . ASN A 1 370 ? -10.130 5.937 2.698 1.00 87.38 370 ASN A O 1
ATOM 2839 N N . ALA A 1 371 ? -9.270 4.784 4.410 1.00 87.69 371 ALA A N 1
ATOM 2840 C CA . ALA A 1 371 ? -9.871 3.511 4.022 1.00 87.69 371 ALA A CA 1
ATOM 2841 C C . ALA A 1 371 ? -11.409 3.587 3.950 1.00 87.69 371 ALA A C 1
ATOM 2843 O O . ALA A 1 371 ? -11.997 3.053 3.014 1.00 87.69 371 ALA A O 1
ATOM 2844 N N . LEU A 1 372 ? -12.068 4.276 4.891 1.00 87.88 372 LEU A N 1
ATOM 2845 C CA . LEU A 1 372 ? -13.520 4.494 4.847 1.00 87.88 372 LEU A CA 1
ATOM 2846 C C . LEU A 1 372 ? -13.936 5.368 3.657 1.00 87.88 372 LEU A C 1
ATOM 2848 O O . LEU A 1 372 ? -14.873 5.004 2.951 1.00 87.88 372 LEU A O 1
ATOM 2852 N N . ALA A 1 373 ? -13.213 6.459 3.388 1.00 88.94 373 ALA A N 1
ATOM 2853 C CA . ALA A 1 373 ? -13.478 7.310 2.227 1.00 88.94 373 ALA A CA 1
ATOM 2854 C C . ALA A 1 373 ? -13.330 6.541 0.899 1.00 88.94 373 ALA A C 1
ATOM 2856 O O . ALA A 1 373 ? -14.130 6.720 -0.016 1.00 88.94 373 ALA A O 1
ATOM 2857 N N . LEU A 1 374 ? -12.346 5.641 0.798 1.00 89.12 374 LEU A N 1
ATOM 2858 C CA . LEU A 1 374 ? -12.150 4.781 -0.374 1.00 89.12 374 LEU A CA 1
ATOM 2859 C C . LEU A 1 374 ? -13.273 3.747 -0.539 1.00 89.12 374 LEU A C 1
ATOM 2861 O O . LEU A 1 374 ? -13.699 3.487 -1.663 1.00 89.12 374 LEU A O 1
ATOM 2865 N N . VAL A 1 375 ? -13.796 3.186 0.558 1.00 88.75 375 VAL A N 1
ATOM 2866 C CA . VAL A 1 375 ? -14.977 2.304 0.508 1.00 88.75 375 VAL A CA 1
ATOM 2867 C C . VAL A 1 375 ? -16.211 3.066 0.027 1.00 88.75 375 VAL A C 1
ATOM 2869 O O . VAL A 1 375 ? -16.972 2.531 -0.773 1.00 88.75 375 VAL A O 1
ATOM 2872 N N . GLU A 1 376 ? -16.402 4.314 0.457 1.00 88.44 376 GLU A N 1
ATOM 2873 C CA . GLU A 1 376 ? -17.500 5.159 -0.029 1.00 88.44 376 GLU A CA 1
ATOM 2874 C C . GLU A 1 376 ? -17.362 5.480 -1.523 1.00 88.44 376 GLU A C 1
ATOM 2876 O O . GLU A 1 376 ? -18.350 5.417 -2.254 1.00 88.44 376 GLU A O 1
ATOM 2881 N N . GLN A 1 377 ? -16.142 5.741 -2.005 1.00 87.56 377 GLN A N 1
ATOM 2882 C CA . GLN A 1 377 ? -15.878 5.925 -3.436 1.00 87.56 377 GLN A CA 1
ATOM 2883 C C . GLN A 1 377 ? -16.171 4.656 -4.244 1.00 87.56 377 GLN A C 1
ATOM 2885 O O . GLN A 1 377 ? -16.811 4.739 -5.289 1.00 87.56 377 GLN A O 1
ATOM 2890 N N . LEU A 1 378 ? -15.765 3.480 -3.752 1.00 87.75 378 LEU A N 1
ATOM 2891 C CA . LEU A 1 378 ? -16.102 2.192 -4.370 1.00 87.75 378 LEU A CA 1
ATOM 2892 C C . LEU A 1 378 ? -17.615 1.923 -4.348 1.00 87.75 378 LEU A C 1
ATOM 2894 O O . LEU A 1 378 ? -18.147 1.377 -5.309 1.00 87.75 378 LEU A O 1
ATOM 2898 N N . ALA A 1 379 ? -18.320 2.332 -3.291 1.00 86.69 379 ALA A N 1
ATOM 2899 C CA . ALA A 1 379 ? -19.770 2.172 -3.169 1.00 86.69 379 ALA A CA 1
ATOM 2900 C C . ALA A 1 379 ? -20.570 3.120 -4.079 1.00 86.69 379 ALA A C 1
ATOM 2902 O O . ALA A 1 379 ? -21.746 2.868 -4.327 1.00 86.69 379 ALA A O 1
ATOM 2903 N N . ALA A 1 380 ? -19.957 4.195 -4.579 1.00 86.50 380 ALA A N 1
ATOM 2904 C CA . ALA A 1 380 ? -20.569 5.081 -5.567 1.00 86.50 380 ALA A CA 1
ATOM 2905 C C . ALA A 1 380 ? -20.495 4.525 -7.004 1.00 86.50 380 ALA A C 1
ATOM 2907 O O . ALA A 1 380 ? -21.138 5.072 -7.902 1.00 86.50 380 ALA A O 1
ATOM 2908 N N . LEU A 1 381 ? -19.709 3.465 -7.235 1.00 84.81 381 LEU A N 1
ATOM 2909 C CA . LEU A 1 381 ? -19.576 2.822 -8.541 1.00 84.81 381 LEU A CA 1
ATOM 2910 C C . LEU A 1 381 ? -20.739 1.851 -8.823 1.00 84.81 381 LEU A C 1
ATOM 2912 O O . LEU A 1 381 ? -21.412 1.405 -7.893 1.00 84.81 381 LEU A O 1
ATOM 2916 N N . PRO A 1 382 ? -20.991 1.516 -10.103 1.00 80.44 382 PRO A N 1
ATOM 2917 C CA . PRO A 1 382 ? -22.050 0.589 -10.494 1.00 80.44 382 PRO A CA 1
ATOM 2918 C C . PRO A 1 382 ? -21.937 -0.800 -9.834 1.00 80.44 382 PRO A C 1
ATOM 2920 O O . PRO A 1 382 ? -20.854 -1.385 -9.754 1.00 80.44 382 PRO A O 1
ATOM 2923 N N . SER A 1 383 ? -23.077 -1.346 -9.396 1.00 74.56 383 SER A N 1
ATOM 2924 C CA . SER A 1 383 ? -23.166 -2.608 -8.639 1.00 74.56 383 SER A CA 1
ATOM 2925 C C . SER A 1 383 ? -22.804 -3.865 -9.440 1.00 74.56 383 SER A C 1
ATOM 2927 O O . SER A 1 383 ? -22.647 -4.941 -8.874 1.00 74.56 383 SER A O 1
ATOM 2929 N N . ASP A 1 384 ? -22.743 -3.762 -10.766 1.00 77.00 384 ASP A N 1
ATOM 2930 C CA . ASP A 1 384 ? -22.292 -4.814 -11.681 1.00 77.00 384 ASP A CA 1
ATOM 2931 C C . ASP A 1 384 ? -20.769 -5.006 -11.665 1.00 77.00 384 ASP A C 1
ATOM 2933 O O . ASP A 1 384 ? -20.291 -6.075 -12.040 1.00 77.00 384 ASP A O 1
ATOM 2937 N N . LEU A 1 385 ? -20.014 -4.006 -11.198 1.00 74.38 385 LEU A N 1
ATOM 2938 C CA . LEU A 1 385 ? -18.550 -4.040 -11.128 1.00 74.38 385 LEU A CA 1
ATOM 2939 C C . LEU A 1 385 ? -18.021 -4.224 -9.703 1.00 74.38 385 LEU A C 1
ATOM 2941 O O . LEU A 1 385 ? -16.915 -4.733 -9.518 1.00 74.38 385 LEU A O 1
ATOM 2945 N N . VAL A 1 386 ? -18.792 -3.813 -8.693 1.00 77.00 386 VAL A N 1
ATOM 2946 C CA . VAL A 1 386 ? -18.392 -3.905 -7.286 1.00 77.00 386 VAL A CA 1
ATOM 2947 C C . VAL A 1 386 ? -19.506 -4.523 -6.449 1.00 77.00 386 VAL A C 1
ATOM 2949 O O . VAL A 1 386 ? -20.643 -4.059 -6.452 1.00 77.00 386 VAL A O 1
ATOM 2952 N N . ASP A 1 387 ? -19.161 -5.556 -5.681 1.00 79.62 387 ASP A N 1
ATOM 2953 C CA . ASP A 1 387 ? -20.097 -6.200 -4.764 1.00 79.62 387 ASP A CA 1
ATOM 2954 C C . ASP A 1 387 ? -20.307 -5.338 -3.505 1.00 79.62 387 ASP A C 1
ATOM 2956 O O . ASP A 1 387 ? -19.466 -5.286 -2.599 1.00 79.62 387 ASP A O 1
ATOM 2960 N N . HIS A 1 388 ? -21.457 -4.663 -3.434 1.00 79.56 388 HIS A N 1
ATOM 2961 C CA . HIS A 1 388 ? -21.823 -3.828 -2.289 1.00 79.56 388 HIS A CA 1
ATOM 2962 C C . HIS A 1 388 ? -21.930 -4.607 -0.970 1.00 79.56 388 HIS A C 1
ATOM 2964 O O . HIS A 1 388 ? -21.696 -4.021 0.087 1.00 79.56 388 HIS A O 1
ATOM 2970 N N . ALA A 1 389 ? -22.238 -5.910 -0.991 1.00 77.75 389 ALA A N 1
ATOM 2971 C CA . ALA A 1 389 ? -22.277 -6.708 0.233 1.00 77.75 389 ALA A CA 1
ATOM 2972 C C . ALA A 1 389 ? -20.867 -6.878 0.819 1.00 77.75 389 ALA A C 1
ATOM 2974 O O . ALA A 1 389 ? -20.670 -6.721 2.028 1.00 77.75 389 ALA A O 1
ATOM 2975 N N . ILE A 1 390 ? -19.872 -7.111 -0.044 1.00 79.19 390 ILE A N 1
ATOM 2976 C CA . ILE A 1 390 ? -18.459 -7.173 0.352 1.00 79.19 390 ILE A CA 1
ATOM 2977 C C . ILE A 1 390 ? -17.982 -5.806 0.860 1.00 79.19 390 ILE A C 1
ATOM 2979 O O . ILE A 1 390 ? -17.257 -5.743 1.856 1.00 79.19 390 ILE A O 1
ATOM 2983 N N . LEU A 1 391 ? -18.404 -4.700 0.237 1.00 81.31 391 LEU A N 1
ATOM 2984 C CA . LEU A 1 391 ? -18.053 -3.352 0.703 1.00 81.31 391 LEU A CA 1
ATOM 2985 C C . LEU A 1 391 ? -18.639 -3.025 2.080 1.00 81.31 391 LEU A C 1
ATOM 2987 O O . LEU A 1 391 ? -17.914 -2.503 2.925 1.00 81.31 391 LEU A O 1
ATOM 2991 N N . GLU A 1 392 ? -19.901 -3.365 2.345 1.00 79.38 392 GLU A N 1
ATOM 2992 C CA . GLU A 1 392 ? -20.516 -3.162 3.665 1.00 79.38 392 GLU A CA 1
ATOM 2993 C C . GLU A 1 392 ? -19.824 -4.006 4.745 1.00 79.38 392 GLU A C 1
ATOM 2995 O O . GLU A 1 392 ? -19.520 -3.513 5.837 1.00 79.38 392 GLU A O 1
ATOM 3000 N N . GLN A 1 393 ? -19.465 -5.255 4.429 1.00 78.06 393 GLN A N 1
ATOM 3001 C CA . GLN A 1 393 ? -18.656 -6.084 5.325 1.00 78.06 393 GLN A CA 1
ATOM 3002 C C . GLN A 1 393 ? -17.265 -5.472 5.559 1.00 78.06 393 GLN A C 1
ATOM 3004 O O . GLN A 1 393 ? -16.774 -5.438 6.692 1.00 78.06 393 GLN A O 1
ATOM 3009 N N . THR A 1 394 ? -16.643 -4.933 4.510 1.00 81.00 394 THR A N 1
ATOM 3010 C CA . THR A 1 394 ? -15.334 -4.274 4.587 1.00 81.00 394 THR A CA 1
ATOM 3011 C C . THR A 1 394 ? -15.402 -3.022 5.457 1.00 81.00 394 THR A C 1
ATOM 3013 O O . THR A 1 394 ? -14.574 -2.872 6.359 1.00 81.00 394 THR A O 1
ATOM 3016 N N . LYS A 1 395 ? -16.427 -2.182 5.270 1.00 84.31 395 LYS A N 1
ATOM 3017 C CA . LYS A 1 395 ? -16.720 -0.998 6.088 1.00 84.31 395 LYS A CA 1
ATOM 3018 C C . LYS A 1 395 ? -16.853 -1.367 7.560 1.00 84.31 395 LYS A C 1
ATOM 3020 O O . LYS A 1 395 ? -16.118 -0.828 8.385 1.00 84.31 395 LYS A O 1
ATOM 3025 N N . ARG A 1 396 ? -17.702 -2.353 7.880 1.00 81.75 396 ARG A N 1
ATOM 3026 C CA . ARG A 1 396 ? -17.865 -2.880 9.245 1.00 81.75 396 ARG A CA 1
ATOM 3027 C C . ARG A 1 396 ? -16.526 -3.323 9.830 1.00 81.75 396 ARG A C 1
ATOM 3029 O O . ARG A 1 396 ? -16.195 -2.958 10.955 1.00 81.75 396 ARG A O 1
ATOM 3036 N N . SER A 1 397 ? -15.722 -4.058 9.061 1.00 81.25 397 SER A N 1
ATOM 3037 C CA . SER A 1 397 ? -14.415 -4.535 9.522 1.00 81.25 397 SER A CA 1
ATOM 3038 C C . SER A 1 397 ? -13.430 -3.395 9.822 1.00 81.25 397 SER A C 1
ATOM 3040 O O . SER A 1 397 ? -12.708 -3.469 10.816 1.00 81.25 397 SER A O 1
ATOM 3042 N N . ILE A 1 398 ? -13.416 -2.330 9.009 1.00 83.56 398 ILE A N 1
ATOM 3043 C CA . ILE A 1 398 ? -12.567 -1.147 9.210 1.00 83.56 398 ILE A CA 1
ATOM 3044 C C . ILE A 1 398 ? -13.004 -0.395 10.469 1.00 83.56 398 ILE A C 1
ATOM 3046 O O . ILE A 1 398 ? -12.165 -0.088 11.314 1.00 83.56 398 ILE A O 1
ATOM 3050 N N . THR A 1 399 ? -14.309 -0.164 10.636 1.00 83.06 399 THR A N 1
ATOM 3051 C CA . THR A 1 399 ? -14.889 0.482 11.822 1.00 83.06 399 THR A CA 1
ATOM 3052 C C . THR A 1 399 ? -14.512 -0.272 13.099 1.00 83.06 399 THR A C 1
ATOM 3054 O O . THR A 1 399 ? -14.009 0.322 14.049 1.00 83.06 399 THR A O 1
ATOM 3057 N N . VAL A 1 400 ? -14.651 -1.599 13.125 1.00 82.00 400 VAL A N 1
ATOM 3058 C CA . VAL A 1 400 ? -14.264 -2.391 14.303 1.00 82.00 400 VAL A CA 1
ATOM 3059 C C . VAL A 1 400 ? -12.759 -2.310 14.573 1.00 82.00 400 VAL A C 1
ATOM 3061 O O . VAL A 1 400 ? -12.366 -2.130 15.722 1.00 82.00 400 VAL A O 1
ATOM 3064 N N . ARG A 1 401 ? -11.895 -2.396 13.551 1.00 83.44 401 ARG A N 1
ATOM 3065 C CA . ARG A 1 401 ? -10.436 -2.261 13.743 1.00 83.44 401 ARG A CA 1
ATOM 3066 C C . ARG A 1 401 ? -10.050 -0.886 14.289 1.00 83.44 401 ARG A C 1
ATOM 3068 O O . ARG A 1 401 ? -9.218 -0.816 15.188 1.00 83.44 401 ARG A O 1
ATOM 3075 N N . GLN A 1 402 ? -10.685 0.179 13.806 1.00 85.81 402 GLN A N 1
ATOM 3076 C CA . GLN A 1 402 ? -10.499 1.525 14.345 1.00 85.81 402 GLN A CA 1
ATOM 3077 C C . GLN A 1 402 ? -10.930 1.601 15.816 1.00 85.81 402 GLN A C 1
ATOM 3079 O O . GLN A 1 402 ? -10.214 2.168 16.637 1.00 85.81 402 GLN A O 1
ATOM 3084 N N . ALA A 1 403 ? -12.069 1.001 16.172 1.00 79.50 403 ALA A N 1
ATOM 3085 C CA . ALA A 1 403 ? -12.516 0.942 17.560 1.00 79.50 403 ALA A CA 1
ATOM 3086 C C . ALA A 1 403 ? -11.537 0.158 18.448 1.00 79.50 403 ALA A C 1
ATOM 3088 O O . ALA A 1 403 ? -11.249 0.593 19.558 1.00 79.50 403 ALA A O 1
ATOM 3089 N N . LEU A 1 404 ? -10.982 -0.956 17.961 1.00 81.56 404 LEU A N 1
ATOM 3090 C CA . LEU A 1 404 ? -9.955 -1.718 18.679 1.00 81.56 404 LEU A CA 1
ATOM 3091 C C . LEU A 1 404 ? -8.682 -0.890 18.904 1.00 81.56 404 LEU A C 1
ATOM 3093 O O . LEU A 1 404 ? -8.172 -0.882 20.019 1.00 81.56 404 LEU A O 1
ATOM 3097 N N . GLN A 1 405 ? -8.217 -0.134 17.905 1.00 83.25 405 GLN A N 1
ATOM 3098 C CA . GLN A 1 405 ? -7.084 0.779 18.091 1.00 83.25 405 GLN A CA 1
ATOM 3099 C C . GLN A 1 405 ? -7.391 1.857 19.144 1.00 83.25 405 GLN A C 1
ATOM 3101 O O . GLN A 1 405 ? -6.567 2.126 20.010 1.00 83.25 405 GLN A O 1
ATOM 3106 N N . LEU A 1 406 ? -8.597 2.431 19.133 1.00 79.88 406 LEU A N 1
ATOM 3107 C CA . LEU A 1 406 ? -9.013 3.388 20.164 1.00 79.88 406 LEU A CA 1
ATOM 3108 C C . LEU A 1 406 ? -9.044 2.759 21.569 1.00 79.88 406 LEU A C 1
ATOM 3110 O O . LEU A 1 406 ? -8.790 3.456 22.548 1.00 79.88 406 LEU A O 1
ATOM 3114 N N . LEU A 1 407 ? -9.325 1.455 21.693 1.00 77.25 407 LEU A N 1
ATOM 3115 C CA . LEU A 1 407 ? -9.210 0.735 22.967 1.00 77.25 407 LEU A CA 1
ATOM 3116 C C . LEU A 1 407 ? -7.751 0.557 23.407 1.00 77.25 407 LEU A C 1
ATOM 3118 O O . LEU A 1 407 ? -7.484 0.656 24.605 1.00 77.25 407 LEU A O 1
ATOM 3122 N N . GLU A 1 408 ? -6.830 0.306 22.473 1.00 78.31 408 GLU A N 1
ATOM 3123 C CA . GLU A 1 408 ? -5.383 0.255 22.742 1.00 78.31 408 GLU A CA 1
ATOM 3124 C C . GLU A 1 408 ? -4.842 1.622 23.190 1.00 78.31 408 GLU A C 1
ATOM 3126 O O . GLU A 1 408 ? -4.009 1.688 24.089 1.00 78.31 408 GLU A O 1
ATOM 3131 N N . GLU A 1 409 ? -5.373 2.713 22.634 1.00 78.81 409 GLU A N 1
ATOM 3132 C CA . GLU A 1 409 ? -5.074 4.104 23.016 1.00 78.81 409 GLU A CA 1
ATOM 3133 C C . GLU A 1 409 ? -5.814 4.566 24.294 1.00 78.81 409 GLU A C 1
ATOM 3135 O O . GLU A 1 409 ? -5.832 5.753 24.614 1.00 78.81 409 GLU A O 1
ATOM 3140 N N . GLU A 1 410 ? -6.455 3.645 25.025 1.00 70.69 410 GLU A N 1
ATOM 3141 C CA . GLU A 1 410 ? -7.254 3.889 26.240 1.00 70.69 410 GLU A CA 1
ATOM 3142 C C . GLU A 1 410 ? -8.488 4.803 26.050 1.00 70.69 410 GLU A C 1
ATOM 3144 O O . GLU A 1 410 ? -9.189 5.134 27.011 1.00 70.69 410 GLU A O 1
ATOM 3149 N N . ASN A 1 411 ? -8.858 5.139 24.812 1.00 75.19 411 ASN A N 1
ATOM 3150 C CA . ASN A 1 411 ? -10.019 5.962 24.474 1.00 75.19 411 ASN A CA 1
ATOM 3151 C C . ASN A 1 411 ? -11.299 5.125 24.287 1.00 75.19 411 ASN A C 1
ATOM 3153 O O . ASN A 1 411 ? -11.898 5.039 23.209 1.00 75.19 411 ASN A O 1
ATOM 3157 N N . ARG A 1 412 ? -11.754 4.513 25.383 1.00 69.12 412 ARG A N 1
ATOM 3158 C CA . ARG A 1 412 ? -12.968 3.676 25.398 1.00 69.12 412 ARG A CA 1
ATOM 3159 C C . ARG A 1 412 ? -14.247 4.377 24.954 1.00 69.12 412 ARG A C 1
ATOM 3161 O O . ARG A 1 412 ? -14.986 3.761 24.185 1.00 69.12 412 ARG A O 1
ATOM 3168 N N . PRO A 1 413 ? -14.537 5.623 25.377 1.00 68.88 413 PRO A N 1
ATOM 3169 C CA . PRO A 1 413 ? -15.772 6.284 24.972 1.00 68.88 413 PRO A CA 1
ATOM 3170 C C . PRO A 1 413 ? -15.871 6.433 23.451 1.00 68.88 413 PRO A C 1
ATOM 3172 O O . PRO A 1 413 ? -16.933 6.184 22.883 1.00 68.88 413 PRO A O 1
ATOM 3175 N N . ALA A 1 414 ? -14.762 6.765 22.781 1.00 69.56 414 ALA A N 1
ATOM 3176 C CA . ALA A 1 414 ? -14.726 6.864 21.325 1.00 69.56 414 ALA A CA 1
ATOM 3177 C C . ALA A 1 414 ? -14.870 5.491 20.649 1.00 69.56 414 ALA A C 1
ATOM 3179 O O . ALA A 1 414 ? -15.624 5.365 19.685 1.00 69.56 414 ALA A O 1
ATOM 3180 N N . ALA A 1 415 ? -14.222 4.448 21.180 1.00 72.94 415 ALA A N 1
ATOM 3181 C CA . ALA A 1 415 ? -14.352 3.087 20.660 1.00 72.94 415 ALA A CA 1
ATOM 3182 C C . ALA A 1 415 ? -15.802 2.567 20.721 1.00 72.94 415 ALA A C 1
ATOM 3184 O O . ALA A 1 415 ? -16.318 2.030 19.740 1.00 72.94 415 ALA A O 1
ATOM 3185 N N . PHE A 1 416 ? -16.491 2.772 21.850 1.00 73.38 416 PHE A N 1
ATOM 3186 C CA . PHE A 1 416 ? -17.891 2.369 22.011 1.00 73.38 416 PHE A CA 1
ATOM 3187 C C . PHE A 1 416 ? -18.866 3.239 21.217 1.00 73.38 416 PHE A C 1
ATOM 3189 O O . PHE A 1 416 ? -19.882 2.722 20.757 1.00 73.38 416 PHE A O 1
ATOM 3196 N N . ALA A 1 417 ? -18.575 4.526 21.014 1.00 75.00 417 ALA A N 1
ATOM 3197 C CA . ALA A 1 417 ? -19.371 5.363 20.118 1.00 75.00 417 ALA A CA 1
ATOM 3198 C C . ALA A 1 417 ? -19.305 4.865 18.663 1.00 75.00 417 ALA A C 1
ATOM 3200 O O . ALA A 1 417 ? -20.282 4.983 17.929 1.00 75.00 417 ALA A O 1
ATOM 3201 N N . LEU A 1 418 ? -18.167 4.289 18.266 1.00 77.50 418 LEU A N 1
ATOM 3202 C CA . LEU A 1 418 ? -17.894 3.878 16.893 1.00 77.50 418 LEU A CA 1
ATOM 3203 C C . LEU A 1 418 ? -18.362 2.444 16.579 1.00 77.50 418 LEU A C 1
ATOM 3205 O O . LEU A 1 418 ? -18.914 2.210 15.509 1.00 77.50 418 LEU A O 1
ATOM 3209 N N . ALA A 1 419 ? -18.182 1.491 17.503 1.00 78.44 419 ALA A N 1
ATOM 3210 C CA . ALA A 1 419 ? -18.516 0.074 17.289 1.00 78.44 419 ALA A CA 1
ATOM 3211 C C . ALA A 1 419 ? -19.242 -0.582 18.484 1.00 78.44 419 ALA A C 1
ATOM 3213 O O . ALA A 1 419 ? -19.083 -1.774 18.749 1.00 78.44 419 ALA A O 1
ATOM 3214 N N . GLY A 1 420 ? -20.040 0.183 19.235 1.00 72.25 420 GLY A N 1
ATOM 3215 C CA . GLY A 1 420 ? -20.585 -0.253 20.524 1.00 72.25 420 GLY A CA 1
ATOM 3216 C C . GLY A 1 420 ? -21.428 -1.530 20.499 1.00 72.25 420 GLY A C 1
ATOM 3217 O O . GLY A 1 420 ? -21.335 -2.308 21.444 1.00 72.25 420 GLY A O 1
ATOM 3218 N N . ALA A 1 421 ? -22.200 -1.774 19.436 1.00 75.81 421 ALA A N 1
ATOM 3219 C CA . ALA A 1 421 ? -23.003 -2.994 19.299 1.00 75.81 421 ALA A CA 1
ATOM 3220 C C . ALA A 1 421 ? -22.134 -4.256 19.148 1.00 75.81 421 ALA A C 1
ATOM 3222 O O . ALA A 1 421 ? -22.451 -5.288 19.726 1.00 75.81 421 ALA A O 1
ATOM 3223 N N . GLU A 1 422 ? -21.013 -4.148 18.431 1.00 75.94 422 GLU A N 1
ATOM 3224 C CA . GLU A 1 422 ? -20.072 -5.252 18.198 1.00 75.94 422 GLU A CA 1
ATOM 3225 C C . GLU A 1 422 ? -19.210 -5.532 19.431 1.00 75.94 422 GLU A C 1
ATOM 3227 O O . GLU A 1 422 ? -18.961 -6.679 19.788 1.00 75.94 422 GLU A O 1
ATOM 3232 N N . LEU A 1 423 ? -18.763 -4.475 20.117 1.00 74.50 423 LEU A N 1
ATOM 3233 C CA . LEU A 1 423 ? -17.939 -4.601 21.323 1.00 74.50 423 LEU A CA 1
ATOM 3234 C C . LEU A 1 423 ? -18.737 -5.128 22.525 1.00 74.50 423 LEU A C 1
ATOM 3236 O O . LEU A 1 423 ? -18.164 -5.755 23.415 1.00 74.50 423 LEU A O 1
ATOM 3240 N N . ALA A 1 424 ? -20.045 -4.856 22.567 1.00 72.12 424 ALA A N 1
ATOM 3241 C CA . ALA A 1 424 ? -20.934 -5.248 23.658 1.00 72.12 424 ALA A CA 1
ATOM 3242 C C . ALA A 1 424 ? -21.670 -6.580 23.425 1.00 72.12 424 ALA A C 1
ATOM 3244 O O . ALA A 1 424 ? -22.545 -6.908 24.228 1.00 72.12 424 ALA A O 1
ATOM 3245 N N . ASP A 1 425 ? -21.336 -7.331 22.370 1.00 80.12 425 ASP A N 1
ATOM 3246 C CA . ASP A 1 425 ? -21.907 -8.659 22.131 1.00 80.12 425 ASP A CA 1
ATOM 3247 C C . ASP A 1 425 ? -21.645 -9.575 23.339 1.00 80.12 425 ASP A C 1
ATOM 3249 O O . ASP A 1 425 ? -20.501 -9.790 23.750 1.00 80.12 425 ASP A O 1
ATOM 3253 N N . GLU A 1 426 ? -22.720 -10.115 23.918 1.00 76.69 426 GLU A N 1
ATOM 3254 C CA . GLU A 1 426 ? -22.667 -10.946 25.118 1.00 76.69 426 GLU A CA 1
ATOM 3255 C C . GLU A 1 426 ? -21.839 -12.219 24.903 1.00 76.69 426 GLU A C 1
ATOM 3257 O O . GLU A 1 426 ? -21.162 -12.668 25.830 1.00 76.69 426 GLU A O 1
ATOM 3262 N N . ALA A 1 427 ? -21.801 -12.743 23.673 1.00 82.94 427 ALA A N 1
ATOM 3263 C CA . ALA A 1 427 ? -20.984 -13.900 23.315 1.00 82.94 427 ALA A CA 1
ATOM 3264 C C . ALA A 1 427 ? -19.470 -13.617 23.368 1.00 82.94 427 ALA A C 1
ATOM 3266 O O . ALA A 1 427 ? -18.674 -14.551 23.472 1.00 82.94 427 ALA A O 1
ATOM 3267 N N . LEU A 1 428 ? -19.065 -12.345 23.301 1.00 84.25 428 LEU A N 1
ATOM 3268 C CA . LEU A 1 428 ? -17.665 -11.907 23.279 1.00 84.25 428 LEU A CA 1
ATOM 3269 C C . LEU A 1 428 ? -17.191 -11.351 24.631 1.00 84.25 428 LEU A C 1
ATOM 3271 O O . LEU A 1 428 ? -16.043 -10.916 24.755 1.00 84.25 428 LEU A O 1
ATOM 3275 N N . LEU A 1 429 ? -18.051 -11.332 25.651 1.00 83.50 429 LEU A N 1
ATOM 3276 C CA . LEU A 1 429 ? -17.688 -10.892 26.996 1.00 83.50 429 LEU A CA 1
ATOM 3277 C C . LEU A 1 429 ? -17.130 -12.058 27.832 1.00 83.50 429 LEU A C 1
ATOM 3279 O O . LEU A 1 429 ? -17.496 -13.212 27.610 1.00 83.50 429 LEU A O 1
ATOM 3283 N N . PRO A 1 430 ? -16.290 -11.782 28.849 1.00 85.62 430 PRO A N 1
ATOM 3284 C CA . PRO A 1 430 ? -15.903 -12.805 29.811 1.00 85.62 430 PRO A CA 1
ATOM 3285 C C . PRO A 1 430 ? -17.130 -13.414 30.511 1.00 85.62 430 PRO A C 1
ATOM 3287 O O . PRO A 1 430 ? -18.108 -12.687 30.749 1.00 85.62 430 PRO A O 1
ATOM 3290 N N . PRO A 1 431 ? -17.062 -14.700 30.913 1.00 86.06 431 PRO A N 1
ATOM 3291 C CA . PRO A 1 431 ? -18.060 -15.325 31.774 1.00 86.06 431 PRO A CA 1
ATOM 3292 C C . PRO A 1 431 ? -18.370 -14.463 32.999 1.00 86.06 431 PRO A C 1
ATOM 3294 O O . PRO A 1 431 ? -17.474 -13.821 33.549 1.00 86.06 431 PRO A O 1
ATOM 3297 N N . GLN A 1 432 ? -19.629 -14.474 33.449 1.00 79.62 432 GLN A N 1
ATOM 3298 C CA . GLN A 1 432 ? -20.091 -13.634 34.562 1.00 79.62 432 GLN A CA 1
ATOM 3299 C C . GLN A 1 432 ? -19.224 -13.763 35.821 1.00 79.62 432 GLN A C 1
ATOM 3301 O O . GLN A 1 432 ? -18.915 -12.751 36.436 1.00 79.62 432 GLN A O 1
ATOM 3306 N N . GLU A 1 433 ? -18.763 -14.971 36.138 1.00 80.25 433 GLU A N 1
ATOM 3307 C CA . GLU A 1 433 ? -17.918 -15.282 37.302 1.00 80.25 433 GLU A CA 1
ATOM 3308 C C . GLU A 1 433 ? -16.563 -14.556 37.305 1.00 80.25 433 GLU A C 1
ATOM 3310 O O . GLU A 1 433 ? -15.958 -14.363 38.355 1.00 80.25 433 GLU A O 1
ATOM 3315 N N . LEU A 1 434 ? -16.070 -14.145 36.133 1.00 84.38 434 LEU A N 1
ATOM 3316 C CA . LEU A 1 434 ? -14.806 -13.421 35.998 1.00 84.38 434 LEU A CA 1
ATOM 3317 C C . LEU A 1 434 ? -15.002 -11.900 35.944 1.00 84.38 434 LEU A C 1
ATOM 3319 O O . LEU A 1 434 ? -14.019 -11.159 35.879 1.00 84.38 434 LEU A O 1
ATOM 3323 N N . ARG A 1 435 ? -16.244 -11.404 35.962 1.00 85.44 435 ARG A N 1
ATOM 3324 C CA . ARG A 1 435 ? -16.559 -9.973 35.875 1.00 85.44 435 ARG A CA 1
ATOM 3325 C C . ARG A 1 435 ? -16.966 -9.449 37.246 1.00 85.44 435 ARG A C 1
ATOM 3327 O O . ARG A 1 435 ? -17.971 -9.879 37.795 1.00 85.44 435 ARG A O 1
ATOM 3334 N N . THR A 1 436 ? -16.245 -8.456 37.762 1.00 87.81 436 THR A N 1
ATOM 3335 C CA . THR A 1 436 ? -16.717 -7.728 38.948 1.00 87.81 436 THR A CA 1
ATOM 3336 C C . THR A 1 436 ? -17.896 -6.823 38.571 1.00 87.81 436 THR A C 1
ATOM 3338 O O . THR A 1 436 ? -17.745 -6.054 37.626 1.00 87.81 436 THR A O 1
ATOM 3341 N N . PRO A 1 437 ? -19.038 -6.851 39.291 1.00 88.38 437 PRO A N 1
ATOM 3342 C CA . PRO A 1 437 ? -20.109 -5.860 39.134 1.00 88.38 437 PRO A CA 1
ATOM 3343 C C . PRO A 1 437 ? -19.773 -4.496 39.767 1.00 88.38 437 PRO A C 1
ATOM 3345 O O . PRO A 1 437 ? -20.433 -3.488 39.491 1.00 88.38 437 PRO A O 1
ATOM 3348 N N . PHE A 1 438 ? -18.776 -4.457 40.654 1.00 91.12 438 PHE A N 1
ATOM 3349 C CA . PHE A 1 438 ? -18.448 -3.293 41.470 1.00 91.12 438 PHE A CA 1
ATOM 3350 C C . PHE A 1 438 ? -17.260 -2.527 40.899 1.00 91.12 438 PHE A C 1
ATOM 3352 O O . PHE A 1 438 ? -16.269 -3.112 40.459 1.00 91.12 438 PHE A O 1
ATOM 3359 N N . SER A 1 439 ? -17.350 -1.201 40.964 1.00 89.56 439 SER A N 1
ATOM 3360 C CA . SER A 1 439 ? -16.273 -0.279 40.608 1.00 89.56 439 SER A CA 1
ATOM 3361 C C . SER A 1 439 ? -15.446 0.160 41.813 1.00 89.56 439 SER A C 1
ATOM 3363 O O . SER A 1 439 ? -14.294 0.540 41.640 1.00 89.56 439 SER A O 1
ATOM 3365 N N . ARG A 1 440 ? -16.042 0.171 43.015 1.00 91.88 440 ARG A N 1
ATOM 3366 C CA . ARG A 1 440 ? -15.403 0.591 44.272 1.00 91.88 440 ARG A CA 1
ATOM 3367 C C . ARG A 1 440 ? -16.168 0.044 45.476 1.00 91.88 440 ARG A C 1
ATOM 3369 O O . ARG A 1 440 ? -17.398 0.072 45.486 1.00 91.88 440 ARG A O 1
ATOM 3376 N N . TRP A 1 441 ? -15.431 -0.321 46.522 1.00 93.56 441 TRP A N 1
ATOM 3377 C CA . TRP A 1 441 ? -15.969 -0.532 47.864 1.00 93.56 441 TRP A CA 1
ATOM 3378 C C . TRP A 1 441 ? -15.623 0.631 48.792 1.00 93.56 441 TRP A C 1
ATOM 3380 O O . TRP A 1 441 ? -14.449 0.969 48.952 1.00 93.56 441 TRP A O 1
ATOM 3390 N N . THR A 1 442 ? -16.635 1.205 49.438 1.00 94.31 442 THR A N 1
ATOM 3391 C CA . THR A 1 442 ? -16.458 2.172 50.523 1.00 94.31 442 THR A CA 1
ATOM 3392 C C . THR A 1 442 ? -16.989 1.567 51.813 1.00 94.31 442 THR A C 1
ATOM 3394 O O . THR A 1 442 ? -18.171 1.250 51.916 1.00 94.31 442 THR A O 1
ATOM 3397 N N . ILE A 1 443 ? -16.112 1.368 52.796 1.00 95.50 443 ILE A N 1
ATOM 3398 C CA . ILE A 1 443 ? -16.491 0.791 54.088 1.00 95.50 443 ILE A CA 1
ATOM 3399 C C . ILE A 1 443 ? -16.139 1.768 55.206 1.00 95.50 443 ILE A C 1
ATOM 3401 O O . ILE A 1 443 ? -15.044 2.318 55.240 1.00 95.50 443 ILE A O 1
ATOM 3405 N N . SER A 1 444 ? -17.058 1.983 56.138 1.00 95.06 444 SER A N 1
ATOM 3406 C CA . SER A 1 444 ? -16.836 2.770 57.351 1.00 95.06 444 SER A CA 1
ATOM 3407 C C . SER A 1 444 ? -17.136 1.914 58.570 1.00 95.06 444 SER A C 1
ATOM 3409 O O . SER A 1 444 ? -18.245 1.405 58.703 1.00 95.06 444 SER A O 1
ATOM 3411 N N . THR A 1 445 ? -16.169 1.766 59.469 1.00 94.88 445 THR A N 1
ATOM 3412 C CA . THR A 1 445 ? -16.304 0.942 60.672 1.00 94.88 445 THR A CA 1
ATOM 3413 C C . THR A 1 445 ? -16.039 1.780 61.909 1.00 94.88 445 THR A C 1
ATOM 3415 O O . THR A 1 445 ? -14.944 2.308 62.074 1.00 94.88 445 THR A O 1
ATOM 3418 N N . THR A 1 446 ? -17.006 1.864 62.816 1.00 94.12 446 THR A N 1
ATOM 3419 C CA . THR A 1 446 ? -16.866 2.519 64.117 1.00 94.12 446 THR A CA 1
ATOM 3420 C C . THR A 1 446 ? -16.803 1.469 65.220 1.00 94.12 446 THR A C 1
ATOM 3422 O O . THR A 1 446 ? -17.721 0.669 65.382 1.00 94.12 446 THR A O 1
ATOM 3425 N N . VAL A 1 447 ? -15.728 1.479 66.005 1.00 92.38 447 VAL A N 1
ATOM 3426 C CA . VAL A 1 447 ? -15.503 0.559 67.125 1.00 92.38 447 VAL A CA 1
ATOM 3427 C C . VAL A 1 447 ? -15.483 1.341 68.432 1.00 92.38 447 VAL A C 1
ATOM 3429 O O . VAL A 1 447 ? -14.682 2.257 68.627 1.00 92.38 447 VAL A O 1
ATOM 3432 N N . THR A 1 448 ? -16.345 0.938 69.356 1.00 91.19 448 THR A N 1
ATOM 3433 C CA . THR A 1 448 ? -16.379 1.409 70.743 1.00 91.19 448 THR A CA 1
ATOM 3434 C C . THR A 1 448 ? -16.139 0.228 71.691 1.00 91.19 448 THR A C 1
ATOM 3436 O O . THR A 1 448 ? -16.199 -0.927 71.262 1.00 91.19 448 THR A O 1
ATOM 3439 N N . PRO A 1 449 ? -15.893 0.453 72.995 1.00 87.00 449 PRO A N 1
ATOM 3440 C CA . PRO A 1 449 ? -15.682 -0.644 73.933 1.00 87.00 449 PRO A CA 1
ATOM 3441 C C . PRO A 1 449 ? -16.885 -1.575 74.091 1.00 87.00 449 PRO A C 1
ATOM 3443 O O . PRO A 1 449 ? -16.694 -2.675 74.608 1.00 87.00 449 PRO A O 1
ATOM 3446 N N . ASP A 1 450 ? -18.087 -1.139 73.709 1.00 89.06 450 ASP A N 1
ATOM 3447 C CA . ASP A 1 450 ? -19.342 -1.867 73.926 1.00 89.06 450 ASP A CA 1
ATOM 3448 C C . ASP A 1 450 ? -20.025 -2.285 72.610 1.00 89.06 450 ASP A C 1
ATOM 3450 O O . ASP A 1 450 ? -20.714 -3.302 72.577 1.00 89.06 450 ASP A O 1
ATOM 3454 N N . ALA A 1 451 ? -19.796 -1.561 71.512 1.00 92.50 451 ALA A N 1
ATOM 3455 C CA . ALA A 1 451 ? -20.451 -1.795 70.226 1.00 92.50 451 ALA A CA 1
ATOM 3456 C C . ALA A 1 451 ? -19.526 -1.553 69.023 1.00 92.50 451 ALA A C 1
ATOM 3458 O O . ALA A 1 451 ? -18.592 -0.750 69.082 1.00 92.50 451 ALA A O 1
ATOM 3459 N N . MET A 1 452 ? -19.847 -2.219 67.921 1.00 93.25 452 MET A N 1
ATOM 3460 C CA . MET A 1 452 ? -19.284 -2.054 66.589 1.00 93.25 452 MET A CA 1
ATOM 3461 C C . MET A 1 452 ? -20.404 -1.711 65.609 1.00 93.25 452 MET A C 1
ATOM 3463 O O . MET A 1 452 ? -21.472 -2.327 65.633 1.00 93.25 452 MET A O 1
ATOM 3467 N N . GLU A 1 453 ? -20.138 -0.756 64.727 1.00 95.00 453 GLU A N 1
ATOM 3468 C CA . GLU A 1 453 ? -21.006 -0.394 63.611 1.00 95.00 453 GLU A CA 1
ATOM 3469 C C . GLU A 1 453 ? -20.192 -0.438 62.316 1.00 95.00 453 GLU A C 1
ATOM 3471 O O . GLU A 1 453 ? -19.145 0.196 62.223 1.00 95.00 453 GLU A O 1
ATOM 3476 N N . ILE A 1 454 ? -20.654 -1.197 61.324 1.00 95.56 454 ILE A N 1
ATOM 3477 C CA . ILE A 1 454 ? -20.023 -1.336 60.009 1.00 95.56 454 ILE A CA 1
ATOM 3478 C C . ILE A 1 454 ? -21.023 -0.851 58.967 1.00 95.56 454 ILE A C 1
ATOM 3480 O O . ILE A 1 454 ? -22.125 -1.381 58.861 1.00 95.56 454 ILE A O 1
ATOM 3484 N N . THR A 1 455 ? -20.635 0.143 58.184 1.00 95.50 455 THR A N 1
ATOM 3485 C CA . THR A 1 455 ? -21.373 0.641 57.026 1.00 95.50 455 THR A CA 1
ATOM 3486 C C . THR A 1 455 ? -20.619 0.252 55.758 1.00 95.50 455 THR A C 1
ATOM 3488 O O . THR A 1 455 ? -19.464 0.633 55.601 1.00 95.50 455 THR A O 1
ATOM 3491 N N . VAL A 1 456 ? -21.262 -0.475 54.848 1.00 94.81 456 VAL A N 1
ATOM 3492 C CA . VAL A 1 456 ? -20.726 -0.847 53.532 1.00 94.81 456 VAL A CA 1
ATOM 3493 C C . VAL A 1 456 ? -21.546 -0.152 52.446 1.00 94.81 456 VAL A C 1
ATOM 3495 O O . VAL A 1 456 ? -22.766 -0.309 52.380 1.00 94.81 456 VAL A O 1
ATOM 3498 N N . GLU A 1 457 ? -20.864 0.592 51.583 1.00 93.31 457 GLU A N 1
ATOM 3499 C CA . GLU A 1 457 ? -21.421 1.351 50.462 1.00 93.31 457 GLU A CA 1
ATOM 3500 C C . GLU A 1 457 ? -20.718 0.912 49.163 1.00 93.31 457 GLU A C 1
ATOM 3502 O O . GLU A 1 457 ? -19.638 1.409 48.827 1.00 93.31 457 GLU A O 1
ATOM 3507 N N . PRO A 1 458 ? -21.281 -0.068 48.433 1.00 92.31 458 PRO A N 1
ATOM 3508 C CA . PRO A 1 458 ? -20.754 -0.477 47.141 1.00 92.31 458 PRO A CA 1
ATOM 3509 C C . PRO A 1 458 ? -21.146 0.520 46.049 1.00 92.31 458 PRO A C 1
ATOM 3511 O O . PRO A 1 458 ? -22.305 0.944 45.950 1.00 92.31 458 PRO A O 1
ATOM 3514 N N . LEU A 1 459 ? -20.194 0.826 45.169 1.00 90.69 459 LEU A N 1
ATOM 3515 C CA . LEU A 1 459 ? -20.445 1.515 43.909 1.00 90.69 459 LEU A CA 1
ATOM 3516 C C . LEU A 1 459 ? -20.280 0.534 42.745 1.00 90.69 459 LEU A C 1
ATOM 3518 O O . LEU A 1 459 ? -19.326 -0.245 42.708 1.00 90.69 459 LEU A O 1
ATOM 3522 N N . ALA A 1 460 ? -21.192 0.601 41.782 1.00 88.88 460 ALA A N 1
ATOM 3523 C CA . ALA A 1 460 ? -21.217 -0.237 40.592 1.00 88.88 460 ALA A CA 1
ATOM 3524 C C . ALA A 1 460 ? -20.901 0.557 39.323 1.00 88.88 460 ALA A C 1
ATOM 3526 O O . ALA A 1 460 ? -21.202 1.751 39.218 1.00 88.88 460 ALA A O 1
ATOM 3527 N N . PHE A 1 461 ? -20.361 -0.133 38.318 1.00 82.19 461 PHE A N 1
ATOM 3528 C CA . PHE A 1 461 ? -20.298 0.411 36.963 1.00 82.19 461 PHE A CA 1
ATOM 3529 C C . PHE A 1 461 ? -21.716 0.594 36.404 1.00 82.19 461 PHE A C 1
ATOM 3531 O O . PHE A 1 461 ? -22.582 -0.248 36.636 1.00 82.19 461 PHE A O 1
ATOM 3538 N N . VAL A 1 462 ? -21.961 1.656 35.624 1.00 77.62 462 VAL A N 1
ATOM 3539 C CA . VAL A 1 462 ? -23.307 1.988 35.100 1.00 77.62 462 VAL A CA 1
ATOM 3540 C C . VAL A 1 462 ? -23.961 0.796 34.398 1.00 77.62 462 VAL A C 1
ATOM 3542 O O . VAL A 1 462 ? -25.100 0.454 34.706 1.00 77.62 462 VAL A O 1
ATOM 3545 N N . ARG A 1 463 ? -23.225 0.129 33.499 1.00 75.00 463 ARG A N 1
ATOM 3546 C CA . ARG A 1 463 ? -23.726 -1.023 32.729 1.00 75.00 463 ARG A CA 1
ATOM 3547 C C . ARG A 1 463 ? -23.961 -2.280 33.578 1.00 75.00 463 ARG A C 1
ATOM 3549 O O . ARG A 1 463 ? -24.668 -3.177 33.142 1.00 75.00 463 ARG A O 1
ATOM 3556 N N . GLN A 1 464 ? -23.375 -2.355 34.772 1.00 79.25 464 GLN A N 1
ATOM 3557 C CA . GLN A 1 464 ? -23.442 -3.519 35.662 1.00 79.25 464 GLN A CA 1
ATOM 3558 C C . GLN A 1 464 ? -24.259 -3.238 36.932 1.00 79.25 464 GLN A C 1
ATOM 3560 O O . GLN A 1 464 ? -24.306 -4.081 37.824 1.00 79.25 464 GLN A O 1
ATOM 3565 N N . HIS A 1 465 ? -24.935 -2.084 37.021 1.00 84.62 465 HIS A N 1
ATOM 3566 C CA . HIS A 1 465 ? -25.683 -1.674 38.216 1.00 84.62 465 HIS A CA 1
ATOM 3567 C C . HIS A 1 465 ? -26.763 -2.691 38.606 1.00 84.62 465 HIS A C 1
ATOM 3569 O O . HIS A 1 465 ? -26.801 -3.111 39.755 1.00 84.62 465 HIS A O 1
ATOM 3575 N N . ALA A 1 466 ? -27.542 -3.197 37.644 1.00 84.62 466 ALA A N 1
ATOM 3576 C CA . ALA A 1 466 ? -28.547 -4.235 37.901 1.00 84.62 466 ALA A CA 1
ATOM 3577 C C . ALA A 1 466 ? -27.935 -5.549 38.431 1.00 84.62 466 ALA A C 1
ATOM 3579 O O . ALA A 1 466 ? -28.486 -6.182 39.336 1.00 84.62 466 ALA A O 1
ATOM 3580 N N . MET A 1 467 ? -26.769 -5.937 37.899 1.00 84.56 467 MET A N 1
ATOM 3581 C CA . MET A 1 467 ? -26.020 -7.109 38.362 1.00 84.56 467 MET A CA 1
ATOM 3582 C C . MET A 1 467 ? -25.518 -6.897 39.798 1.00 84.56 467 MET A C 1
ATOM 3584 O O . MET A 1 467 ? -25.680 -7.775 40.641 1.00 84.56 467 MET A O 1
ATOM 3588 N N . ALA A 1 468 ? -24.993 -5.707 40.102 1.00 88.50 468 ALA A N 1
ATOM 3589 C CA . ALA A 1 468 ? -24.528 -5.327 41.434 1.00 88.50 468 ALA A CA 1
ATOM 3590 C C . ALA A 1 468 ? -25.659 -5.297 42.474 1.00 88.50 468 ALA A C 1
ATOM 3592 O O . ALA A 1 468 ? -25.486 -5.803 43.582 1.00 88.50 468 ALA A O 1
ATOM 3593 N N . THR A 1 469 ? -26.824 -4.746 42.120 1.00 89.12 469 THR A N 1
ATOM 3594 C CA . THR A 1 469 ? -28.015 -4.737 42.981 1.00 89.12 469 THR A CA 1
ATOM 3595 C C . THR A 1 469 ? -28.461 -6.156 43.306 1.00 89.12 469 THR A C 1
ATOM 3597 O O . THR A 1 469 ? -28.606 -6.492 44.477 1.00 89.12 469 THR A O 1
ATOM 3600 N N . THR A 1 470 ? -28.571 -7.018 42.291 1.00 89.94 470 THR A N 1
ATOM 3601 C CA . THR A 1 470 ? -28.954 -8.428 42.474 1.00 89.94 470 THR A CA 1
ATOM 3602 C C . THR A 1 470 ? -27.973 -9.164 43.392 1.00 89.94 470 THR A C 1
ATOM 3604 O O . THR A 1 470 ? -28.384 -9.907 44.284 1.00 89.94 470 THR A O 1
ATOM 3607 N N . ALA A 1 471 ? -26.671 -8.926 43.211 1.00 89.94 471 ALA A N 1
ATOM 3608 C CA . ALA A 1 471 ? -25.618 -9.530 44.019 1.00 89.94 471 ALA A CA 1
ATOM 3609 C C . ALA A 1 471 ? -25.692 -9.084 45.496 1.00 89.94 471 ALA A C 1
ATOM 3611 O O . ALA A 1 471 ? -25.604 -9.917 46.401 1.00 89.94 471 ALA A O 1
ATOM 3612 N N . ILE A 1 472 ? -25.917 -7.788 45.755 1.00 91.81 472 ILE A N 1
ATOM 3613 C CA . ILE A 1 472 ? -26.066 -7.251 47.118 1.00 91.81 472 ILE A CA 1
ATOM 3614 C C . ILE A 1 472 ? -27.357 -7.727 47.782 1.00 91.81 472 ILE A C 1
ATOM 3616 O O . ILE A 1 472 ? -27.314 -8.132 48.943 1.00 91.81 472 ILE A O 1
ATOM 3620 N N . ASP A 1 473 ? -28.485 -7.730 47.077 1.00 90.38 473 ASP A N 1
ATOM 3621 C CA . ASP A 1 473 ? -29.755 -8.201 47.637 1.00 90.38 473 ASP A CA 1
ATOM 3622 C C . ASP A 1 473 ? -29.658 -9.678 48.057 1.00 90.38 473 ASP A C 1
ATOM 3624 O O . ASP A 1 473 ? -30.126 -10.055 49.138 1.00 90.38 473 ASP A O 1
ATOM 3628 N N . GLY A 1 474 ? -28.965 -10.500 47.260 1.00 90.38 474 GLY A N 1
ATOM 3629 C CA . GLY A 1 474 ? -28.638 -11.884 47.604 1.00 90.38 474 GLY A CA 1
ATOM 3630 C C . GLY A 1 474 ? -27.793 -12.002 48.877 1.00 90.38 474 GLY A C 1
ATOM 3631 O O . GLY A 1 474 ? -28.129 -12.793 49.766 1.00 90.38 474 GLY A O 1
ATOM 3632 N N . LEU A 1 475 ? -26.743 -11.182 49.009 1.00 92.62 475 LEU A N 1
ATOM 3633 C CA . LEU A 1 475 ? -25.898 -11.138 50.208 1.00 92.62 475 LEU A CA 1
ATOM 3634 C C . LEU A 1 475 ? -26.694 -10.715 51.450 1.00 92.62 475 LEU A C 1
ATOM 3636 O O . LEU A 1 475 ? -26.625 -11.370 52.488 1.00 92.62 475 LEU A O 1
ATOM 3640 N N . VAL A 1 476 ? -27.480 -9.643 51.354 1.00 92.62 476 VAL A N 1
ATOM 3641 C CA . VAL A 1 476 ? -28.296 -9.125 52.463 1.00 92.62 476 VAL A CA 1
ATOM 3642 C C . VAL A 1 476 ? -29.305 -10.173 52.923 1.00 92.62 476 VAL A C 1
ATOM 3644 O O . VAL A 1 476 ? -29.487 -10.372 54.127 1.00 92.62 476 VAL A O 1
ATOM 3647 N N . ALA A 1 477 ? -29.943 -10.878 51.988 1.00 91.88 477 ALA A N 1
ATOM 3648 C CA . ALA A 1 477 ? -30.853 -11.972 52.306 1.00 91.88 477 ALA A CA 1
ATOM 3649 C C . ALA A 1 477 ? -30.136 -13.159 52.972 1.00 91.88 477 ALA A C 1
ATOM 3651 O O . ALA A 1 477 ? -30.732 -13.841 53.808 1.00 91.88 477 ALA A O 1
ATOM 3652 N N . ALA A 1 478 ? -28.877 -13.436 52.620 1.00 91.94 478 ALA A N 1
ATOM 3653 C CA . ALA A 1 478 ? -28.058 -14.439 53.301 1.00 91.94 478 ALA A CA 1
ATOM 3654 C C . ALA A 1 478 ? -27.704 -13.994 54.731 1.00 91.94 478 ALA A C 1
ATOM 3656 O O . ALA A 1 478 ? -27.952 -14.741 55.675 1.00 91.94 478 ALA A O 1
ATOM 3657 N N . PHE A 1 479 ? -27.253 -12.751 54.912 1.00 93.75 479 PHE A N 1
ATOM 3658 C CA . PHE A 1 479 ? -26.897 -12.188 56.219 1.00 93.75 479 PHE A CA 1
ATOM 3659 C C . PHE A 1 479 ? -28.079 -12.125 57.181 1.00 93.75 479 PHE A C 1
ATOM 3661 O O . PHE A 1 479 ? -27.952 -12.530 58.329 1.00 93.75 479 PHE A O 1
ATOM 3668 N N . LYS A 1 480 ? -29.257 -11.688 56.725 1.00 91.00 480 LYS A N 1
ATOM 3669 C CA . LYS A 1 480 ? -30.463 -11.666 57.569 1.00 91.00 480 LYS A CA 1
ATOM 3670 C C . LYS A 1 480 ? -30.903 -13.059 58.027 1.00 91.00 480 LYS A C 1
ATOM 3672 O O . LYS A 1 480 ? -31.559 -13.167 59.056 1.00 91.00 480 LYS A O 1
ATOM 3677 N N . ARG A 1 481 ? -30.569 -14.112 57.271 1.00 90.38 481 ARG A N 1
ATOM 3678 C CA . ARG A 1 481 ? -30.871 -15.506 57.635 1.00 90.38 481 ARG A CA 1
ATOM 3679 C C . ARG A 1 481 ? -29.839 -16.112 58.580 1.00 90.38 481 ARG A C 1
ATOM 3681 O O . ARG A 1 481 ? -30.212 -16.971 59.370 1.00 90.38 481 ARG A O 1
ATOM 3688 N N . SER A 1 482 ? -28.573 -15.714 58.469 1.00 90.06 482 SER A N 1
ATOM 3689 C CA . SER A 1 482 ? -27.475 -16.310 59.236 1.00 90.06 482 SER A CA 1
ATOM 3690 C C . SER A 1 482 ? -27.047 -15.506 60.460 1.00 90.06 482 SER A C 1
ATOM 3692 O O . SER A 1 482 ? -26.342 -16.057 61.297 1.00 90.06 482 SER A O 1
ATOM 3694 N N . ALA A 1 483 ? -27.433 -14.232 60.574 1.00 88.06 483 ALA A N 1
ATOM 3695 C CA . ALA A 1 483 ? -27.014 -13.365 61.669 1.00 88.06 483 ALA A CA 1
ATOM 3696 C C . ALA A 1 483 ? -27.400 -13.938 63.042 1.00 88.06 483 ALA A C 1
ATOM 3698 O O . ALA A 1 483 ? -28.552 -14.305 63.283 1.00 88.06 483 ALA A O 1
ATOM 3699 N N . ASP A 1 484 ? -26.433 -13.953 63.960 1.00 86.62 484 ASP A N 1
ATOM 3700 C CA . ASP A 1 484 ? -26.689 -14.257 65.366 1.00 86.62 484 ASP A CA 1
ATOM 3701 C C . ASP A 1 484 ? -27.633 -13.216 65.979 1.00 86.62 484 ASP A C 1
ATOM 3703 O O . ASP A 1 484 ? -27.648 -12.055 65.572 1.00 86.62 484 ASP A O 1
ATOM 3707 N N . SER A 1 485 ? -28.372 -13.583 67.030 1.00 84.19 485 SER A N 1
ATOM 3708 C CA . SER A 1 485 ? -29.367 -12.696 67.658 1.00 84.19 485 SER A CA 1
ATOM 3709 C C . SER A 1 485 ? -28.795 -11.382 68.213 1.00 84.19 485 SER A C 1
ATOM 3711 O O . SER A 1 485 ? -29.549 -10.456 68.497 1.00 84.19 485 SER A O 1
ATOM 3713 N N . ALA A 1 486 ? -27.475 -11.303 68.406 1.00 86.38 486 ALA A N 1
ATOM 3714 C CA . ALA A 1 486 ? -26.769 -10.103 68.849 1.00 86.38 486 ALA A CA 1
ATOM 3715 C C . ALA A 1 486 ? -26.355 -9.165 67.695 1.00 86.38 486 ALA A C 1
ATOM 3717 O O . ALA A 1 486 ? -25.904 -8.050 67.955 1.00 86.38 486 ALA A O 1
ATOM 3718 N N . ILE A 1 487 ? -26.484 -9.600 66.438 1.00 90.25 487 ILE A N 1
ATOM 3719 C CA . ILE A 1 487 ? -26.066 -8.863 65.243 1.00 90.25 487 ILE A CA 1
ATOM 3720 C C . ILE A 1 487 ? -27.310 -8.359 64.510 1.00 90.25 487 ILE A C 1
ATOM 3722 O O . ILE A 1 487 ? -28.188 -9.127 64.132 1.00 90.25 487 ILE A O 1
ATOM 3726 N N . THR A 1 488 ? -27.380 -7.052 64.276 1.00 92.19 488 THR A N 1
ATOM 3727 C CA . THR A 1 488 ? -28.449 -6.425 63.489 1.00 92.19 488 THR A CA 1
ATOM 3728 C C . THR A 1 488 ? -27.926 -6.062 62.105 1.00 92.19 488 THR A C 1
ATOM 3730 O O . THR A 1 488 ? -26.860 -5.459 61.994 1.00 92.19 488 THR A O 1
ATOM 3733 N N . VAL A 1 489 ? -28.680 -6.413 61.059 1.00 93.38 489 VAL A N 1
ATOM 3734 C CA . VAL A 1 489 ? -28.342 -6.132 59.655 1.00 93.38 489 VAL A CA 1
ATOM 3735 C C . VAL A 1 489 ? -29.469 -5.325 59.006 1.00 93.38 489 VAL A C 1
ATOM 3737 O O . VAL A 1 489 ? -30.585 -5.819 58.829 1.00 93.38 489 VAL A O 1
ATOM 3740 N N . GLU A 1 490 ? -29.168 -4.092 58.612 1.00 92.75 490 GLU A N 1
ATOM 3741 C CA . GLU A 1 490 ? -30.081 -3.162 57.945 1.00 92.75 490 GLU A CA 1
ATOM 3742 C C . GLU A 1 490 ? -29.584 -2.873 56.518 1.00 92.75 490 GLU A C 1
ATOM 3744 O O . GLU A 1 490 ? -28.390 -2.708 56.282 1.00 92.75 490 GLU A O 1
ATOM 3749 N N . TRP A 1 491 ? -30.499 -2.818 55.549 1.00 93.44 491 TRP A N 1
ATOM 3750 C CA . TRP A 1 491 ? -30.189 -2.518 54.147 1.00 93.44 491 TRP A CA 1
ATOM 3751 C C . TRP A 1 491 ? -31.054 -1.358 53.676 1.00 93.44 491 TRP A C 1
ATOM 3753 O O . TRP A 1 491 ? -32.277 -1.411 53.811 1.00 93.44 491 TRP A O 1
ATOM 3763 N N . SER A 1 492 ? -30.409 -0.333 53.125 1.00 92.62 492 SER A N 1
ATOM 3764 C CA . SER A 1 492 ? -31.040 0.842 52.534 1.00 92.62 492 SER A CA 1
ATOM 3765 C C . SER A 1 492 ? -30.621 0.923 51.063 1.00 92.62 492 SER A C 1
ATOM 3767 O O . SER A 1 492 ? -29.530 1.431 50.783 1.00 92.62 492 SER A O 1
ATOM 3769 N N . PRO A 1 493 ? -31.422 0.402 50.115 1.00 88.19 493 PRO A N 1
ATOM 3770 C CA . PRO A 1 493 ? -31.089 0.480 48.696 1.00 88.19 493 PRO A CA 1
ATOM 3771 C C . PRO A 1 493 ? -31.008 1.944 48.251 1.00 88.19 493 PRO A C 1
ATOM 3773 O O . PRO A 1 493 ? -31.747 2.798 48.751 1.00 88.19 493 PRO A O 1
ATOM 3776 N N . ALA A 1 494 ? -30.103 2.252 47.321 1.00 84.81 494 ALA A N 1
ATOM 3777 C CA . ALA A 1 494 ? -30.053 3.586 46.736 1.00 84.81 494 ALA A CA 1
ATOM 3778 C C . ALA A 1 494 ? -31.354 3.844 45.951 1.00 84.81 494 ALA A C 1
ATOM 3780 O O . ALA A 1 494 ? -31.862 2.920 45.306 1.00 84.81 494 ALA A O 1
ATOM 3781 N N . PRO A 1 495 ? -31.915 5.067 45.990 1.00 72.44 495 PRO A N 1
ATOM 3782 C CA . PRO A 1 495 ? -33.095 5.383 45.199 1.00 72.44 495 PRO A CA 1
ATOM 3783 C C . PRO A 1 495 ? -32.802 5.110 43.722 1.00 72.44 495 PRO A C 1
ATOM 3785 O O . PRO A 1 495 ? -31.780 5.549 43.188 1.00 72.44 495 PRO A O 1
ATOM 3788 N N . LEU A 1 496 ? -33.700 4.365 43.072 1.00 61.69 496 LEU A N 1
ATOM 3789 C CA . LEU A 1 496 ? -33.669 4.190 41.624 1.00 61.69 496 LEU A CA 1
ATOM 3790 C C . LEU A 1 496 ? -33.664 5.584 40.983 1.00 61.69 496 LEU A C 1
ATOM 3792 O O . LEU A 1 496 ? -34.411 6.451 41.449 1.00 61.69 496 LEU A O 1
ATOM 3796 N N . PRO A 1 497 ? -32.851 5.830 39.943 1.00 56.22 497 PRO A N 1
ATOM 3797 C CA . PRO A 1 497 ? -32.914 7.096 39.236 1.00 56.22 497 PRO A CA 1
ATOM 3798 C C . PRO A 1 497 ? -34.342 7.273 38.718 1.00 56.22 497 PRO A C 1
ATOM 3800 O O . PRO A 1 497 ? -34.811 6.511 37.874 1.00 56.22 497 PRO A O 1
ATOM 3803 N N . THR A 1 498 ? -35.057 8.262 39.248 1.00 43.38 498 THR A N 1
ATOM 3804 C CA . THR A 1 498 ? -36.252 8.770 38.589 1.00 43.38 498 THR A CA 1
ATOM 3805 C C . THR A 1 498 ? -35.797 9.286 37.237 1.00 43.38 498 THR A C 1
ATOM 3807 O O . THR A 1 498 ? -34.926 10.153 37.181 1.00 43.38 498 THR A O 1
ATOM 3810 N N . ASN A 1 499 ? -36.352 8.732 36.160 1.00 42.47 499 ASN A N 1
ATOM 3811 C CA . ASN A 1 499 ? -36.246 9.323 34.834 1.00 42.47 499 ASN A CA 1
ATOM 3812 C C . ASN A 1 499 ? -36.812 10.747 34.929 1.00 42.47 499 ASN A C 1
ATOM 3814 O O . ASN A 1 499 ? -38.024 10.931 34.823 1.00 42.47 499 ASN A O 1
ATOM 3818 N N . GLU A 1 500 ? -35.972 11.751 35.182 1.00 30.70 500 GLU A N 1
ATOM 3819 C CA . GLU A 1 500 ? -36.338 13.121 34.853 1.00 30.70 500 GLU A CA 1
ATOM 3820 C C . GLU A 1 500 ? -36.516 13.142 33.330 1.00 30.70 500 GLU A C 1
ATOM 3822 O O . GLU A 1 500 ? -35.565 12.821 32.608 1.00 30.70 500 GLU A O 1
ATOM 3827 N N . PRO A 1 501 ? -37.719 13.444 32.806 1.00 35.56 501 PRO A N 1
ATOM 3828 C CA . PRO A 1 501 ? -37.840 13.729 31.390 1.00 35.56 501 PRO A CA 1
ATOM 3829 C C . PRO A 1 501 ? -36.916 14.909 31.100 1.00 35.56 501 PRO A C 1
ATOM 3831 O O . PRO A 1 501 ? -36.906 15.892 31.845 1.00 35.56 501 PRO A O 1
ATOM 3834 N N . ALA A 1 502 ? -36.106 14.767 30.052 1.00 36.50 502 ALA A N 1
ATOM 3835 C CA . ALA A 1 502 ? -35.216 15.808 29.573 1.00 36.50 502 ALA A CA 1
ATOM 3836 C C . ALA A 1 502 ? -35.953 17.153 29.580 1.00 36.50 502 ALA A C 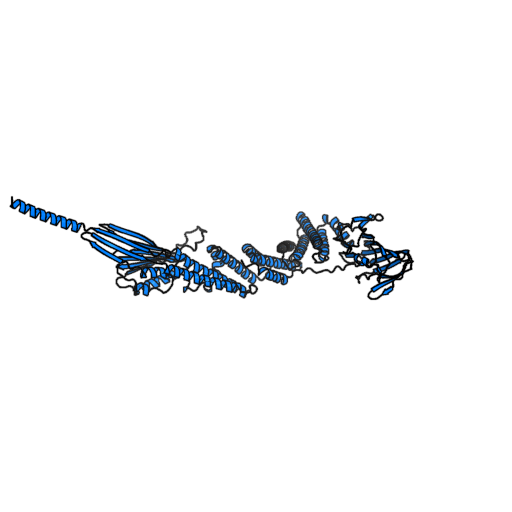1
ATOM 3838 O O . ALA A 1 502 ? -36.962 17.318 28.896 1.00 36.50 502 ALA A O 1
ATOM 3839 N N . ARG A 1 503 ? -35.473 18.100 30.392 1.00 34.19 503 ARG A N 1
ATOM 3840 C CA . ARG A 1 503 ? -35.922 19.487 30.303 1.00 34.19 503 ARG A CA 1
ATOM 3841 C C . ARG A 1 503 ? -35.537 19.986 28.915 1.00 34.19 503 ARG A C 1
ATOM 3843 O O . ARG A 1 503 ? -34.373 19.894 28.532 1.00 34.19 503 ARG A O 1
ATOM 3850 N N . ASP A 1 504 ? -36.542 20.450 28.185 1.00 36.28 504 ASP A N 1
ATOM 3851 C CA . ASP A 1 504 ? -36.471 20.882 26.796 1.00 36.28 504 ASP A CA 1
ATOM 3852 C C . ASP A 1 504 ? -35.196 21.671 26.445 1.00 36.28 504 ASP A C 1
ATOM 3854 O O . ASP A 1 504 ? -34.852 22.666 27.083 1.00 36.28 504 ASP A O 1
ATOM 3858 N N . GLY A 1 505 ? -34.549 21.271 25.347 1.00 36.00 505 GLY A N 1
ATOM 3859 C CA . GLY A 1 505 ? -33.946 22.237 24.425 1.00 36.00 505 GLY A CA 1
ATOM 3860 C C . GLY A 1 505 ? -32.464 22.589 24.565 1.00 36.00 505 GLY A C 1
ATOM 3861 O O . GLY A 1 505 ? -32.014 23.466 23.831 1.00 36.00 505 GLY A O 1
ATOM 3862 N N . GLN A 1 506 ? -31.670 21.920 25.401 1.00 30.50 506 GLN A N 1
ATOM 3863 C CA . GLN A 1 506 ? -30.206 22.016 25.306 1.00 30.50 506 GLN A CA 1
ATOM 3864 C C . GLN A 1 506 ? -29.591 20.632 25.141 1.00 30.50 506 GLN A C 1
ATOM 3866 O O . GLN A 1 506 ? -29.420 19.878 26.096 1.00 30.50 506 GLN A O 1
ATOM 3871 N N . ALA A 1 507 ? -29.243 20.313 23.893 1.00 32.88 507 ALA A N 1
ATOM 3872 C CA . ALA A 1 507 ? -28.317 19.243 23.572 1.00 32.88 507 ALA A CA 1
ATOM 3873 C C . ALA A 1 507 ? -26.950 19.590 24.182 1.00 32.88 507 ALA A C 1
ATOM 3875 O O . ALA A 1 507 ? -26.090 20.183 23.535 1.00 32.88 507 ALA A O 1
ATOM 3876 N N . SER A 1 508 ? -26.764 19.245 25.455 1.00 29.39 508 SER A N 1
ATOM 3877 C CA . SER A 1 508 ? -25.439 19.101 26.042 1.00 29.39 508 SER A CA 1
ATOM 3878 C C . SER A 1 508 ? -24.742 17.970 25.297 1.00 29.39 508 SER A C 1
ATOM 3880 O O . SER A 1 508 ? -24.914 16.796 25.610 1.00 29.39 508 SER A O 1
ATOM 3882 N N . THR A 1 509 ? -23.944 18.331 24.297 1.00 29.23 509 THR A N 1
ATOM 3883 C CA . THR A 1 509 ? -22.965 17.485 23.604 1.00 29.23 509 THR A CA 1
ATOM 3884 C C . THR A 1 509 ? -21.776 17.162 24.512 1.00 29.23 509 THR A C 1
ATOM 3886 O O . THR A 1 509 ? -20.620 17.278 24.113 1.00 29.23 509 THR A O 1
ATOM 3889 N N . VAL A 1 510 ? -22.045 16.782 25.761 1.00 30.20 510 VAL A N 1
ATOM 3890 C CA . VAL A 1 510 ? -21.044 16.180 26.635 1.00 30.20 510 VAL A CA 1
ATOM 3891 C C . VAL A 1 510 ? -21.338 14.684 26.618 1.00 30.20 510 VAL A C 1
ATOM 3893 O O . VAL A 1 510 ? -22.393 14.284 27.116 1.00 30.20 510 VAL A O 1
ATOM 3896 N N . PRO A 1 511 ? -20.478 13.848 26.010 1.00 32.88 511 PRO A N 1
ATOM 3897 C CA . PRO A 1 511 ? -20.681 12.409 26.033 1.00 32.88 511 PRO A CA 1
ATOM 3898 C C . PRO A 1 511 ? -20.755 11.965 27.494 1.00 32.88 511 PRO A C 1
ATOM 3900 O O . PRO A 1 511 ? -19.886 12.299 28.301 1.00 32.88 511 PRO A O 1
ATOM 3903 N N . VAL A 1 512 ? -21.835 11.264 27.841 1.00 36.62 512 VAL A N 1
ATOM 3904 C CA . VAL A 1 512 ? -22.051 10.698 29.173 1.00 36.62 512 VAL A CA 1
ATOM 3905 C C . VAL A 1 512 ? -20.905 9.726 29.441 1.00 36.62 512 VAL A C 1
ATOM 3907 O O . VAL A 1 512 ? -20.873 8.617 28.914 1.00 36.62 512 VAL A O 1
ATOM 3910 N N . LEU A 1 513 ? -19.924 10.197 30.208 1.00 38.34 513 LEU A N 1
ATOM 3911 C CA . LEU A 1 513 ? -18.721 9.470 30.582 1.00 38.34 513 LEU A CA 1
ATOM 3912 C C . LEU A 1 513 ? -19.107 8.143 31.249 1.00 38.34 513 LEU A C 1
ATOM 3914 O O . LEU A 1 513 ? -19.773 8.125 32.285 1.00 38.34 513 LEU A O 1
ATOM 3918 N N . GLU A 1 514 ? -18.612 7.037 30.694 1.00 44.66 514 GLU A N 1
ATOM 3919 C CA . GLU A 1 514 ? -18.674 5.681 31.266 1.00 44.66 514 GLU A CA 1
ATOM 3920 C C . GLU A 1 514 ? -18.077 5.562 32.684 1.00 44.66 514 GLU A C 1
ATOM 3922 O O . GLU A 1 514 ? -18.198 4.521 33.328 1.00 44.66 514 GLU A O 1
ATOM 3927 N N . GLU A 1 515 ? -17.461 6.624 33.204 1.00 49.88 515 GLU A N 1
ATOM 3928 C CA . GLU A 1 515 ? -16.832 6.663 34.523 1.00 49.88 515 GLU A CA 1
ATOM 3929 C C . GLU A 1 515 ? -17.737 7.075 35.690 1.00 49.88 515 GLU A C 1
ATOM 3931 O O . GLU A 1 515 ? -17.271 7.084 36.832 1.00 49.88 515 GLU A O 1
ATOM 3936 N N . GLN A 1 516 ? -19.021 7.375 35.481 1.00 60.91 516 GLN A N 1
ATOM 3937 C CA . GLN A 1 516 ? -19.903 7.666 36.617 1.00 60.91 516 GLN A CA 1
ATOM 3938 C C . GLN A 1 516 ? -20.309 6.384 37.359 1.00 60.91 516 GLN A C 1
ATOM 3940 O O . GLN A 1 516 ? -21.346 5.781 37.093 1.00 60.91 516 GLN A O 1
ATOM 3945 N N . ALA A 1 517 ? -19.483 5.965 38.318 1.00 74.56 517 ALA A N 1
ATOM 3946 C CA . ALA A 1 517 ? -19.819 4.924 39.282 1.00 74.56 517 ALA A CA 1
ATOM 3947 C C . ALA A 1 517 ? -21.114 5.283 40.036 1.00 74.56 517 ALA A C 1
ATOM 3949 O O . ALA A 1 517 ? -21.262 6.403 40.528 1.00 74.56 517 ALA A O 1
ATOM 3950 N N . ARG A 1 518 ? -22.057 4.340 40.131 1.00 83.62 518 ARG A N 1
ATOM 3951 C CA . ARG A 1 518 ? -23.366 4.555 40.767 1.00 83.62 518 ARG A CA 1
ATOM 3952 C C . ARG A 1 518 ? -23.446 3.844 42.116 1.00 83.62 518 ARG A C 1
ATOM 3954 O O . ARG A 1 518 ? -23.071 2.673 42.183 1.00 83.62 518 ARG A O 1
ATOM 3961 N N . PRO A 1 519 ? -23.962 4.491 43.176 1.00 86.50 519 PRO A N 1
ATOM 3962 C CA . PRO A 1 519 ? -24.196 3.811 44.443 1.00 86.50 519 PRO A CA 1
ATOM 3963 C C . PRO A 1 519 ? -25.266 2.724 44.274 1.00 86.50 519 PRO A C 1
ATOM 3965 O O . PRO A 1 519 ? -26.279 2.924 43.599 1.00 86.50 519 PRO A O 1
ATOM 3968 N N . VAL A 1 520 ? -25.037 1.563 44.886 1.00 89.81 520 VAL A N 1
ATOM 3969 C CA . VAL A 1 520 ? -26.010 0.456 44.916 1.00 89.81 520 VAL A CA 1
ATOM 3970 C C . VAL A 1 520 ? -26.946 0.599 46.119 1.00 89.81 520 VAL A C 1
ATOM 3972 O O . VAL A 1 520 ? -28.152 0.391 46.014 1.00 89.81 520 VAL A O 1
ATOM 3975 N N . GLY A 1 521 ? -26.399 1.010 47.261 1.00 90.50 521 GLY A N 1
ATOM 3976 C CA . GLY A 1 521 ? -27.123 1.236 48.507 1.00 90.50 521 GLY A CA 1
ATOM 3977 C C . GLY A 1 521 ? -26.175 1.226 49.700 1.00 90.50 521 GLY A C 1
ATOM 3978 O O . GLY A 1 521 ? -24.957 1.270 49.531 1.00 90.50 521 GLY A O 1
ATOM 3979 N N . ARG A 1 522 ? -26.738 1.170 50.905 1.00 93.69 522 ARG A N 1
ATOM 3980 C CA . ARG A 1 522 ? -26.006 1.186 52.171 1.00 93.69 522 ARG A CA 1
ATOM 3981 C C . ARG A 1 522 ? -26.400 -0.013 53.028 1.00 93.69 522 ARG A C 1
ATOM 3983 O O . ARG A 1 522 ? -27.560 -0.147 53.419 1.00 93.69 522 ARG A O 1
ATOM 3990 N N . LEU A 1 523 ? -25.424 -0.861 53.339 1.00 94.56 523 LEU A N 1
ATOM 3991 C CA . LEU A 1 523 ? -25.551 -1.986 54.266 1.00 94.56 523 LEU A CA 1
ATOM 3992 C C . LEU A 1 523 ? -24.980 -1.584 55.624 1.00 94.56 523 LEU A C 1
ATOM 3994 O O . LEU A 1 523 ? -23.823 -1.185 55.712 1.00 94.56 523 LEU A O 1
ATOM 3998 N N . LEU A 1 524 ? -25.781 -1.702 56.676 1.00 95.31 524 LEU A N 1
ATOM 3999 C CA . LEU A 1 524 ? -25.408 -1.373 58.045 1.00 95.31 524 LEU A CA 1
ATOM 4000 C C . LEU A 1 524 ? -25.449 -2.633 58.914 1.00 95.31 524 LEU A C 1
ATOM 4002 O O . LEU A 1 524 ? -26.477 -3.301 59.002 1.00 95.31 524 LEU A O 1
ATOM 4006 N N . ILE A 1 525 ? -24.336 -2.945 59.571 1.00 94.94 525 ILE A N 1
ATOM 4007 C CA . ILE A 1 525 ? -24.193 -4.074 60.493 1.00 94.94 525 ILE A CA 1
ATOM 4008 C C . ILE A 1 525 ? -23.847 -3.514 61.871 1.00 94.94 525 ILE A C 1
ATOM 4010 O O . ILE A 1 525 ? -22.846 -2.815 62.026 1.00 94.94 525 ILE A O 1
ATOM 4014 N N . ARG A 1 526 ? -24.657 -3.827 62.881 1.00 94.44 526 ARG A N 1
ATOM 4015 C CA . ARG A 1 526 ? -24.421 -3.446 64.281 1.00 94.44 526 ARG A CA 1
ATOM 4016 C C . ARG A 1 526 ? -24.252 -4.686 65.137 1.00 94.44 526 ARG A C 1
ATOM 4018 O O . ARG A 1 526 ? -25.067 -5.601 65.054 1.00 94.44 526 ARG A O 1
ATOM 4025 N N . ALA A 1 527 ? -23.224 -4.708 65.976 1.00 93.25 527 ALA A N 1
ATOM 4026 C CA . ALA A 1 527 ? -22.959 -5.821 66.881 1.00 93.25 527 ALA A CA 1
ATOM 4027 C C . ALA A 1 527 ? -22.266 -5.344 68.168 1.00 93.25 527 ALA A C 1
ATOM 4029 O O . ALA A 1 527 ? -21.537 -4.354 68.135 1.00 93.25 527 ALA A O 1
ATOM 4030 N N . PRO A 1 528 ? -22.424 -6.034 69.308 1.00 91.56 528 PRO A N 1
ATOM 4031 C CA . PRO A 1 528 ? -21.569 -5.830 70.477 1.00 91.56 528 PRO A CA 1
ATOM 4032 C C . PRO A 1 528 ? -20.084 -6.034 70.148 1.00 91.56 528 PRO A C 1
ATOM 4034 O O . PRO A 1 528 ? -19.755 -6.893 69.330 1.00 91.56 528 PRO A O 1
ATOM 4037 N N . SER A 1 529 ? -19.182 -5.320 70.828 1.00 85.38 529 SER A N 1
ATOM 4038 C CA . SER A 1 529 ? -17.723 -5.379 70.588 1.00 85.38 529 SER A CA 1
ATOM 4039 C C . SER A 1 529 ? -17.096 -6.771 70.758 1.00 85.38 529 SER A C 1
ATOM 4041 O O . SER A 1 529 ? -16.079 -7.058 70.138 1.00 85.38 529 SER A O 1
ATOM 4043 N N . ALA A 1 530 ? -17.715 -7.649 71.551 1.00 83.94 530 ALA A N 1
ATOM 4044 C CA . ALA A 1 530 ? -17.269 -9.028 71.768 1.00 83.94 530 ALA A CA 1
ATOM 4045 C C . ALA A 1 530 ? -17.849 -10.047 70.763 1.00 83.94 530 ALA A C 1
ATOM 4047 O O . ALA A 1 530 ? -17.619 -11.247 70.908 1.00 83.94 530 ALA A O 1
ATOM 4048 N N . SER A 1 531 ? -18.643 -9.602 69.785 1.00 87.12 531 SER A N 1
ATOM 4049 C CA . SER A 1 531 ? -19.315 -10.501 68.839 1.00 87.12 531 SER A CA 1
ATOM 4050 C C . SER A 1 531 ? -18.342 -11.057 67.804 1.00 87.12 531 SER A C 1
ATOM 4052 O O . SER A 1 531 ? -17.461 -10.348 67.324 1.00 87.12 531 SER A O 1
ATOM 4054 N N . SER A 1 532 ? -18.548 -12.315 67.416 1.00 86.69 532 SER A N 1
ATOM 4055 C CA . SER A 1 532 ? -17.882 -12.923 66.263 1.00 86.69 532 SER A CA 1
ATOM 4056 C C . SER A 1 532 ? -18.772 -12.794 65.031 1.00 86.69 532 SER A C 1
ATOM 4058 O O . SER A 1 532 ? -19.961 -13.081 65.103 1.00 86.69 532 SER A O 1
ATOM 4060 N N . PHE A 1 533 ? -18.199 -12.423 63.886 1.00 91.06 533 PHE A N 1
ATOM 4061 C CA . PHE A 1 533 ? -18.920 -12.368 62.608 1.00 91.06 533 PHE A CA 1
ATOM 4062 C C . PHE A 1 533 ? -18.825 -13.678 61.802 1.00 91.06 533 PHE A C 1
ATOM 4064 O O . PHE A 1 533 ? -19.094 -13.682 60.602 1.00 91.06 533 PHE A O 1
ATOM 4071 N N . ALA A 1 534 ? -18.446 -14.798 62.433 1.00 89.69 534 ALA A N 1
ATOM 4072 C CA . ALA A 1 534 ? -18.278 -16.093 61.762 1.00 89.69 534 ALA A CA 1
ATOM 4073 C C . ALA A 1 534 ? -19.553 -16.587 61.045 1.00 89.69 534 ALA A C 1
ATOM 4075 O O . ALA A 1 534 ? -19.481 -17.203 59.980 1.00 89.69 534 ALA A O 1
ATOM 4076 N N . SER A 1 535 ? -20.726 -16.292 61.606 1.00 90.19 535 SER A N 1
ATOM 4077 C CA . SER A 1 535 ? -22.034 -16.615 61.027 1.00 90.19 535 SER A CA 1
ATOM 4078 C C . SER A 1 535 ? -22.320 -15.832 59.736 1.00 90.19 535 SER A C 1
ATOM 4080 O O . SER A 1 535 ? -22.888 -16.376 58.785 1.00 90.19 535 SER A O 1
ATOM 4082 N N . LEU A 1 536 ? -21.858 -14.580 59.650 1.00 91.62 536 LEU A N 1
ATOM 4083 C CA . LEU A 1 536 ? -21.940 -13.775 58.429 1.00 91.62 536 LEU A CA 1
ATOM 4084 C C . LEU A 1 536 ? -20.917 -14.230 57.386 1.00 91.62 536 LEU A C 1
ATOM 4086 O O . LEU A 1 536 ? -21.282 -14.417 56.230 1.00 91.62 536 LEU A O 1
ATOM 4090 N N . THR A 1 537 ? -19.660 -14.467 57.778 1.00 91.88 537 THR A N 1
ATOM 4091 C CA . THR A 1 537 ? -18.609 -14.887 56.834 1.00 91.88 537 THR A CA 1
ATOM 4092 C C . THR A 1 537 ? -18.889 -16.254 56.211 1.00 91.88 537 THR A C 1
ATOM 4094 O O . THR A 1 537 ? -18.567 -16.460 55.047 1.00 91.88 537 THR A O 1
ATOM 4097 N N . THR A 1 538 ? -19.545 -17.167 56.935 1.00 90.06 538 THR A N 1
ATOM 4098 C CA . THR A 1 538 ? -19.972 -18.477 56.402 1.00 90.06 538 THR A CA 1
ATOM 4099 C C . THR A 1 538 ? -21.103 -18.353 55.373 1.00 90.06 538 THR A C 1
ATOM 4101 O O . THR A 1 538 ? -21.237 -19.201 54.496 1.00 90.06 538 THR A O 1
ATOM 4104 N N . ALA A 1 539 ? -21.914 -17.296 55.460 1.00 90.56 539 ALA A N 1
ATOM 4105 C CA . ALA A 1 539 ? -23.023 -17.040 54.545 1.00 90.56 539 ALA A CA 1
ATOM 4106 C C . ALA A 1 539 ? -22.628 -16.204 53.312 1.00 90.56 539 ALA A C 1
ATOM 4108 O O . ALA A 1 539 ? -23.476 -15.961 52.452 1.00 90.56 539 ALA A O 1
ATOM 4109 N N . MET A 1 540 ? -21.373 -15.744 53.222 1.00 90.56 540 MET A N 1
ATOM 4110 C CA . MET A 1 540 ? -20.890 -14.970 52.076 1.00 90.56 540 MET A CA 1
ATOM 4111 C C . MET A 1 540 ? -20.678 -15.856 50.838 1.00 90.56 540 MET A C 1
ATOM 4113 O O . MET A 1 540 ? -20.187 -16.979 50.973 1.00 90.56 540 MET A O 1
ATOM 4117 N N . PRO A 1 541 ? -20.984 -15.357 49.625 1.00 87.19 541 PRO A N 1
ATOM 4118 C CA . PRO A 1 541 ? -20.615 -16.037 48.389 1.00 87.19 541 PRO A CA 1
ATOM 4119 C C . PRO A 1 541 ? -19.096 -16.218 48.287 1.00 87.19 541 PRO A C 1
ATOM 4121 O O . PRO A 1 541 ? -18.329 -15.321 48.637 1.00 87.19 541 PRO A O 1
ATOM 4124 N N . ALA A 1 542 ? -18.664 -17.368 47.768 1.00 83.12 542 ALA A N 1
ATOM 4125 C CA . ALA A 1 542 ? -17.254 -17.695 47.560 1.00 83.12 542 ALA A CA 1
ATOM 4126 C C . ALA A 1 542 ? -16.698 -17.078 46.258 1.00 83.12 542 ALA A C 1
ATOM 4128 O O . ALA A 1 542 ? -16.090 -17.777 45.451 1.00 83.12 542 ALA A O 1
ATOM 4129 N N . SER A 1 543 ? -16.947 -15.786 46.029 1.00 86.00 543 SER A N 1
ATOM 4130 C CA . SER A 1 543 ? -16.446 -15.044 44.868 1.00 86.00 543 SER A CA 1
ATOM 4131 C C . SER A 1 543 ? -15.539 -13.888 45.280 1.00 86.00 543 SER A C 1
ATOM 4133 O O . SER A 1 543 ? -15.712 -13.261 46.330 1.00 86.00 543 SER A O 1
ATOM 4135 N N . ALA A 1 544 ? -14.560 -13.604 44.419 1.00 87.38 544 ALA A N 1
ATOM 4136 C CA . ALA A 1 544 ? -13.505 -12.636 44.690 1.00 87.38 544 ALA A CA 1
ATOM 4137 C C . ALA A 1 544 ? -14.035 -11.210 44.880 1.00 87.38 544 ALA A C 1
ATOM 4139 O O . ALA A 1 544 ? -13.394 -10.415 45.566 1.00 87.38 544 ALA A O 1
ATOM 4140 N N . GLU A 1 545 ? -15.206 -10.853 44.335 1.00 88.31 545 GLU A N 1
ATOM 4141 C CA . GLU A 1 545 ? -15.746 -9.499 44.507 1.00 88.31 545 GLU A CA 1
ATOM 4142 C C . GLU A 1 545 ? -16.056 -9.153 45.973 1.00 88.31 545 GLU A C 1
ATOM 4144 O O . GLU A 1 545 ? -16.039 -7.977 46.338 1.00 88.31 545 GLU A O 1
ATOM 4149 N N . TRP A 1 546 ? -16.276 -10.161 46.824 1.00 91.12 546 TRP A N 1
ATOM 4150 C CA . TRP A 1 546 ? -16.626 -9.985 48.233 1.00 91.12 546 TRP A CA 1
ATOM 4151 C C . TRP A 1 546 ? -15.441 -10.079 49.191 1.00 91.12 546 TRP A C 1
ATOM 4153 O O . TRP A 1 546 ? -15.617 -9.873 50.397 1.00 91.12 546 TRP A O 1
ATOM 4163 N N . SER A 1 547 ? -14.242 -10.379 48.690 1.00 91.75 547 SER A N 1
ATOM 4164 C CA . SER A 1 547 ? -13.070 -10.679 49.517 1.00 91.75 547 SER A CA 1
ATOM 4165 C C . SER A 1 547 ? -12.714 -9.549 50.487 1.00 91.75 547 SER A C 1
ATOM 4167 O O . SER A 1 547 ? -12.306 -9.821 51.615 1.00 91.75 547 SER A O 1
ATOM 4169 N N . PHE A 1 548 ? -12.960 -8.285 50.121 1.00 92.81 548 PHE A N 1
ATOM 4170 C CA . PHE A 1 548 ? -12.719 -7.139 51.003 1.00 92.81 548 PHE A CA 1
ATOM 4171 C C . PHE A 1 548 ? -13.659 -7.105 52.216 1.00 92.81 548 PHE A C 1
ATOM 4173 O O . PHE A 1 548 ? -13.208 -6.954 53.353 1.00 92.81 548 PHE A O 1
ATOM 4180 N N . VAL A 1 549 ? -14.959 -7.317 51.993 1.00 92.88 549 VAL A N 1
ATOM 4181 C CA . VAL A 1 549 ? -15.958 -7.393 53.071 1.00 92.88 549 VAL A CA 1
ATOM 4182 C C . VAL A 1 549 ? -15.722 -8.643 53.924 1.00 92.88 549 VAL A C 1
ATOM 4184 O O . VAL A 1 549 ? -15.774 -8.573 55.152 1.00 92.88 549 VAL A O 1
ATOM 4187 N N . TYR A 1 550 ? -15.388 -9.770 53.291 1.00 93.25 550 TYR A N 1
ATOM 4188 C CA . TYR A 1 550 ? -15.080 -11.025 53.975 1.00 93.25 550 TYR A CA 1
ATOM 4189 C C . TYR A 1 550 ? -13.858 -10.890 54.891 1.00 93.25 550 TYR A C 1
ATOM 4191 O O . TYR A 1 550 ? -13.920 -11.255 56.068 1.00 93.25 550 TYR A O 1
ATOM 4199 N N . ALA A 1 551 ? -12.759 -10.330 54.377 1.00 92.00 551 ALA A N 1
ATOM 4200 C CA . ALA A 1 551 ? -11.535 -10.101 55.136 1.00 92.00 551 ALA A CA 1
ATOM 4201 C C . ALA A 1 551 ? -11.787 -9.180 56.334 1.00 92.00 551 ALA A C 1
ATOM 4203 O O . ALA A 1 551 ? -11.336 -9.489 57.438 1.00 92.00 551 ALA A O 1
ATOM 4204 N N . LEU A 1 552 ? -12.566 -8.109 56.146 1.00 93.62 552 LEU A N 1
ATOM 4205 C CA . LEU A 1 552 ? -12.943 -7.210 57.232 1.00 93.62 552 LEU A CA 1
ATOM 4206 C C . LEU A 1 552 ? -13.717 -7.949 58.327 1.00 93.62 552 LEU A C 1
ATOM 4208 O O . LEU A 1 552 ? -13.300 -7.923 59.480 1.00 93.62 552 LEU A O 1
ATOM 4212 N N . LEU A 1 553 ? -14.815 -8.629 57.986 1.00 92.50 553 LEU A N 1
ATOM 4213 C CA . LEU A 1 553 ? -15.652 -9.324 58.972 1.00 92.50 553 LEU A CA 1
ATOM 4214 C C . LEU A 1 553 ? -14.879 -10.422 59.715 1.00 92.50 553 LEU A C 1
ATOM 4216 O O . LEU A 1 553 ? -15.081 -10.625 60.910 1.00 92.50 553 LEU A O 1
ATOM 4220 N N . ARG A 1 554 ? -13.955 -11.107 59.034 1.00 92.31 554 ARG A N 1
ATOM 4221 C CA . ARG A 1 554 ? -13.112 -12.141 59.643 1.00 92.31 554 ARG A CA 1
ATOM 4222 C C . ARG A 1 554 ? -12.096 -11.573 60.640 1.00 92.31 554 ARG A C 1
ATOM 4224 O O . ARG A 1 554 ? -11.797 -12.244 61.625 1.00 92.31 554 ARG A O 1
ATOM 4231 N N . GLN A 1 555 ? -11.558 -10.383 60.380 1.00 90.81 555 GLN A N 1
ATOM 4232 C CA . GLN A 1 555 ? -10.485 -9.775 61.178 1.00 90.81 555 GLN A CA 1
ATOM 4233 C C . GLN A 1 555 ? -10.984 -8.781 62.233 1.00 90.81 555 GLN A C 1
ATOM 4235 O O . GLN A 1 555 ? -10.247 -8.456 63.162 1.00 90.81 555 GLN A O 1
ATOM 4240 N N . LEU A 1 556 ? -12.229 -8.306 62.127 1.00 88.31 556 LEU A N 1
ATOM 4241 C CA . LEU A 1 556 ? -12.806 -7.322 63.040 1.00 88.31 556 LEU A CA 1
ATOM 4242 C C . LEU A 1 556 ? -13.188 -7.951 64.393 1.00 88.31 556 LEU A C 1
ATOM 4244 O O . LEU A 1 556 ? -14.360 -8.131 64.713 1.00 88.31 556 LEU A O 1
ATOM 4248 N N . GLN A 1 557 ? -12.172 -8.274 65.193 1.00 85.69 557 GLN A N 1
ATOM 4249 C CA . GLN A 1 557 ? -12.286 -8.734 66.577 1.00 85.69 557 GLN A CA 1
ATOM 4250 C C . GLN A 1 557 ? -11.486 -7.787 67.479 1.00 85.69 557 GLN A C 1
ATOM 4252 O O . GLN A 1 557 ? -10.287 -7.993 67.684 1.00 85.69 557 GLN A O 1
ATOM 4257 N N . PRO A 1 558 ? -12.097 -6.696 67.974 1.00 87.19 558 PRO A N 1
ATOM 4258 C CA . PRO A 1 558 ? -11.378 -5.725 68.777 1.00 87.19 558 PRO A CA 1
ATOM 4259 C C . PRO A 1 558 ? -10.989 -6.319 70.133 1.00 87.19 558 PRO A C 1
ATOM 4261 O O . PRO A 1 558 ? -11.835 -6.784 70.898 1.00 87.19 558 PRO A O 1
ATOM 4264 N N . THR A 1 559 ? -9.711 -6.220 70.489 1.00 86.69 559 THR A N 1
ATOM 4265 C CA . THR A 1 559 ? -9.255 -6.553 71.841 1.00 86.69 559 THR A CA 1
ATOM 4266 C C . THR A 1 559 ? -9.502 -5.351 72.742 1.00 86.69 559 THR A C 1
ATOM 4268 O O . THR A 1 559 ? -8.859 -4.309 72.592 1.00 86.69 559 THR A O 1
ATOM 4271 N N . VAL A 1 560 ? -10.450 -5.486 73.673 1.00 87.00 560 VAL A N 1
ATOM 4272 C CA . VAL A 1 560 ? -10.811 -4.436 74.635 1.00 87.00 560 VAL A CA 1
ATOM 4273 C C . VAL A 1 560 ? -10.205 -4.756 76.001 1.00 87.00 560 VAL A C 1
ATOM 4275 O O . VAL A 1 560 ? -10.744 -5.548 76.773 1.00 87.00 560 VAL A O 1
ATOM 4278 N N . GLU A 1 561 ? -9.098 -4.101 76.340 1.00 87.62 561 GLU A N 1
ATOM 4279 C CA . GLU A 1 561 ? -8.472 -4.208 77.659 1.00 87.62 561 GLU A CA 1
ATOM 4280 C C . GLU A 1 561 ? -9.023 -3.121 78.587 1.00 87.62 561 GLU A C 1
ATOM 4282 O O . GLU A 1 561 ? -8.910 -1.923 78.319 1.00 87.62 561 GLU A O 1
ATOM 4287 N N . ARG A 1 562 ? -9.623 -3.530 79.708 1.00 85.88 562 ARG A N 1
ATOM 4288 C CA . ARG A 1 562 ? -10.140 -2.625 80.746 1.00 85.88 562 ARG A CA 1
ATOM 4289 C C . ARG A 1 562 ? -9.309 -2.809 82.008 1.00 85.88 562 ARG A C 1
ATOM 4291 O O . ARG A 1 562 ? -9.544 -3.743 82.767 1.00 85.88 562 ARG A O 1
ATOM 4298 N N . ASN A 1 563 ? -8.357 -1.911 82.247 1.00 84.12 563 ASN A N 1
ATOM 4299 C CA . ASN A 1 563 ? -7.538 -1.930 83.455 1.00 84.12 563 ASN A CA 1
ATOM 4300 C C . ASN A 1 563 ? -8.059 -0.903 84.472 1.00 84.12 563 ASN A C 1
ATOM 4302 O O . ASN A 1 563 ? -8.331 0.251 84.128 1.00 84.12 563 ASN A O 1
ATOM 4306 N N . ARG A 1 564 ? -8.220 -1.314 85.732 1.00 76.44 564 ARG A N 1
ATOM 4307 C CA . ARG A 1 564 ? -8.707 -0.461 86.821 1.00 76.44 564 ARG A CA 1
ATOM 4308 C C . ARG A 1 564 ? -7.590 -0.277 87.843 1.00 76.44 564 ARG A C 1
ATOM 4310 O O . ARG A 1 564 ? -7.241 -1.217 88.545 1.00 76.44 564 ARG A O 1
ATOM 4317 N N . ALA A 1 565 ? -7.074 0.944 87.955 1.00 70.12 565 ALA A N 1
ATOM 4318 C CA . ALA A 1 565 ? -6.067 1.313 88.942 1.00 70.12 565 ALA A CA 1
ATOM 4319 C C . ALA A 1 565 ? -6.619 2.425 89.841 1.00 70.12 565 ALA A C 1
ATOM 4321 O O . ALA A 1 565 ? -6.746 3.570 89.408 1.00 70.12 565 ALA A O 1
ATOM 4322 N N . TRP A 1 566 ? -6.946 2.079 91.090 1.00 70.62 566 TRP A N 1
ATOM 4323 C CA . TRP A 1 566 ? -7.429 3.006 92.123 1.00 70.62 566 TRP A CA 1
ATOM 4324 C C . TRP A 1 566 ? -8.637 3.834 91.629 1.00 70.62 566 TRP A C 1
ATOM 4326 O O . TRP A 1 566 ? -9.748 3.305 91.557 1.00 70.62 566 TRP A O 1
ATOM 4336 N N . PHE A 1 567 ? -8.425 5.095 91.229 1.00 68.69 567 PHE A N 1
ATOM 4337 C CA . PHE A 1 567 ? -9.457 6.033 90.751 1.00 68.69 567 PHE A CA 1
ATOM 4338 C C . PHE A 1 567 ? -9.546 6.176 89.228 1.00 68.69 567 PHE A C 1
ATOM 4340 O O . PHE A 1 567 ? -10.431 6.875 88.735 1.00 68.69 567 PHE A O 1
ATOM 4347 N N . ASN A 1 568 ? -8.665 5.507 88.484 1.00 71.12 568 ASN A N 1
ATOM 4348 C CA . ASN A 1 568 ? -8.583 5.592 87.033 1.00 71.12 568 ASN A CA 1
ATOM 4349 C C . ASN A 1 568 ? -8.965 4.261 86.389 1.00 71.12 568 ASN A C 1
ATOM 4351 O O . ASN A 1 568 ? -8.469 3.190 86.750 1.00 71.12 568 ASN A O 1
ATOM 4355 N N . ARG A 1 569 ? -9.835 4.333 85.384 1.00 79.69 569 ARG A N 1
ATOM 4356 C CA . ARG A 1 569 ? -10.100 3.229 84.463 1.00 79.69 569 ARG A CA 1
ATOM 4357 C C . ARG A 1 569 ? -9.432 3.553 83.136 1.00 79.69 569 ARG A C 1
ATOM 4359 O O . ARG A 1 569 ? -9.754 4.562 82.515 1.00 79.69 569 ARG A O 1
ATOM 4366 N N . ARG A 1 570 ? -8.503 2.699 82.720 1.00 85.44 570 ARG A N 1
ATOM 4367 C CA . ARG A 1 570 ? -7.852 2.752 81.415 1.00 85.44 570 ARG A CA 1
ATOM 4368 C C . ARG A 1 570 ? -8.539 1.743 80.505 1.00 85.44 570 ARG A C 1
ATOM 4370 O O . ARG A 1 570 ? -8.634 0.569 80.858 1.00 85.44 570 ARG A O 1
ATOM 4377 N N . THR A 1 571 ? -9.042 2.212 79.373 1.00 87.06 571 THR A N 1
ATOM 4378 C CA . THR A 1 571 ? -9.638 1.362 78.342 1.00 87.06 571 THR A CA 1
ATOM 4379 C C . THR A 1 571 ? -8.770 1.455 77.100 1.00 87.06 571 THR A C 1
ATOM 4381 O O . THR A 1 571 ? -8.596 2.547 76.562 1.00 87.06 571 THR A O 1
ATOM 4384 N N . THR A 1 572 ? -8.221 0.327 76.667 1.00 88.19 572 THR A N 1
ATOM 4385 C CA . THR A 1 572 ? -7.432 0.215 75.440 1.00 88.19 572 THR A CA 1
ATOM 4386 C C . THR A 1 572 ? -8.218 -0.625 74.447 1.00 88.19 572 THR A C 1
ATOM 4388 O O . THR A 1 572 ? -8.672 -1.714 74.795 1.00 88.19 572 THR A O 1
ATOM 4391 N N . VAL A 1 573 ? -8.396 -0.123 73.230 1.00 90.06 573 VAL A N 1
ATOM 4392 C CA . VAL A 1 573 ? -9.010 -0.866 72.125 1.00 90.06 573 VAL A CA 1
ATOM 4393 C C . VAL A 1 573 ? -7.958 -1.058 71.043 1.00 90.06 573 VAL A C 1
ATOM 4395 O O . VAL A 1 573 ? -7.332 -0.083 70.622 1.00 90.06 573 VAL A O 1
ATOM 4398 N N . ARG A 1 574 ? -7.763 -2.309 70.614 1.00 90.50 574 ARG A N 1
ATOM 4399 C CA . ARG A 1 574 ? -6.842 -2.695 69.537 1.00 90.50 574 ARG A CA 1
ATOM 4400 C C . ARG A 1 574 ? -7.581 -3.435 68.432 1.00 90.50 574 ARG A C 1
ATOM 4402 O O . ARG A 1 574 ? -8.354 -4.342 68.727 1.00 90.50 574 ARG A O 1
ATOM 4409 N N . VAL A 1 575 ? -7.298 -3.086 67.182 1.00 90.12 575 VAL A N 1
ATOM 4410 C CA . VAL A 1 575 ? -7.787 -3.782 65.985 1.00 90.12 575 VAL A CA 1
ATOM 4411 C C . VAL A 1 575 ? -6.607 -4.006 65.043 1.00 90.12 575 VAL A C 1
ATOM 4413 O O . VAL A 1 575 ? -5.881 -3.060 64.739 1.00 90.12 575 VAL A O 1
ATOM 4416 N N . LEU A 1 576 ? -6.404 -5.246 64.600 1.00 90.06 576 LEU A N 1
ATOM 4417 C CA . LEU A 1 576 ? -5.392 -5.603 63.605 1.00 90.06 576 LEU A CA 1
ATOM 4418 C C . LEU A 1 576 ? -6.087 -5.843 62.263 1.00 90.06 576 LEU A C 1
ATOM 4420 O O . LEU A 1 576 ? -7.016 -6.645 62.205 1.00 90.06 576 LEU A O 1
ATOM 4424 N N . LEU A 1 577 ? -5.644 -5.153 61.213 1.00 90.94 577 LEU A N 1
ATOM 4425 C CA . LEU A 1 577 ? -6.195 -5.293 59.864 1.00 90.94 577 LEU A CA 1
ATOM 4426 C C . LEU A 1 577 ? -5.076 -5.518 58.844 1.00 90.94 577 LEU A C 1
ATOM 4428 O O . LEU A 1 577 ? -4.091 -4.776 58.820 1.00 90.94 577 LEU A O 1
ATOM 4432 N N . ASP A 1 578 ? -5.264 -6.524 57.995 1.00 91.31 578 ASP A N 1
ATOM 4433 C CA . ASP A 1 578 ? -4.397 -6.899 56.881 1.00 91.31 578 ASP A CA 1
ATOM 4434 C C . ASP A 1 578 ? -5.238 -7.292 55.655 1.00 91.31 578 ASP A C 1
ATOM 4436 O O . ASP A 1 578 ? -5.975 -8.281 55.663 1.00 91.31 578 ASP A O 1
ATOM 4440 N N . PHE A 1 579 ? -5.115 -6.515 54.579 1.00 92.50 579 PHE A N 1
ATOM 4441 C CA . PHE A 1 579 ? -5.844 -6.731 53.329 1.00 92.50 579 PHE A CA 1
ATOM 4442 C C . PHE A 1 579 ? -4.944 -7.189 52.173 1.00 92.50 579 PHE A C 1
ATOM 4444 O O . PHE A 1 579 ? -5.404 -7.239 51.033 1.00 92.50 579 PHE A O 1
ATOM 4451 N N . GLN A 1 580 ? -3.696 -7.602 52.425 1.00 90.00 580 GLN A N 1
ATOM 4452 C CA . GLN A 1 580 ? -2.812 -8.061 51.344 1.00 90.00 580 GLN A CA 1
ATOM 4453 C C . GLN A 1 580 ? -3.368 -9.279 50.595 1.00 90.00 580 GLN A C 1
ATOM 4455 O O . GLN A 1 580 ? -3.210 -9.378 49.379 1.00 90.00 580 GLN A O 1
ATOM 4460 N N . ALA A 1 581 ? -4.085 -10.168 51.290 1.00 90.12 581 ALA A N 1
ATOM 4461 C CA . ALA A 1 581 ? -4.765 -11.302 50.663 1.00 90.12 581 ALA A CA 1
ATOM 4462 C C . ALA A 1 581 ? -5.866 -10.864 49.674 1.00 90.12 581 ALA A C 1
ATOM 4464 O O . ALA A 1 581 ? -6.008 -11.475 48.620 1.00 90.12 581 ALA A O 1
ATOM 4465 N N . VAL A 1 582 ? -6.588 -9.775 49.974 1.00 92.31 582 VAL A N 1
ATOM 4466 C CA . VAL A 1 582 ? -7.614 -9.186 49.089 1.00 92.31 582 VAL A CA 1
ATOM 4467 C C . VAL A 1 582 ? -6.961 -8.665 47.813 1.00 92.31 582 VAL A C 1
ATOM 4469 O O . VAL A 1 582 ? -7.415 -8.959 46.708 1.00 92.31 582 VAL A O 1
ATOM 4472 N N . THR A 1 583 ? -5.850 -7.942 47.963 1.00 92.31 583 THR A N 1
ATOM 4473 C CA . THR A 1 583 ? -5.065 -7.439 46.831 1.00 92.31 583 THR A CA 1
ATOM 4474 C C . THR A 1 583 ? -4.543 -8.582 45.964 1.00 92.31 583 THR A C 1
ATOM 4476 O O . THR A 1 583 ? -4.697 -8.531 44.745 1.00 92.31 583 THR A O 1
ATOM 4479 N N . ALA A 1 584 ? -3.993 -9.639 46.568 1.00 91.62 584 ALA A N 1
ATOM 4480 C CA . ALA A 1 584 ? -3.515 -10.813 45.840 1.00 91.62 584 ALA A CA 1
ATOM 4481 C C . ALA A 1 584 ? -4.642 -11.526 45.073 1.00 91.62 584 ALA A C 1
ATOM 4483 O O . ALA A 1 584 ? -4.439 -11.947 43.935 1.00 91.62 584 ALA A O 1
ATOM 4484 N N . GLU A 1 585 ? -5.838 -11.626 45.656 1.00 92.25 585 GLU A N 1
ATOM 4485 C CA . GLU A 1 585 ? -6.999 -12.254 45.021 1.00 92.25 585 GLU A CA 1
ATOM 4486 C C . GLU A 1 585 ? -7.511 -11.442 43.819 1.00 92.25 585 GLU A C 1
ATOM 4488 O O . GLU A 1 585 ? -7.663 -11.987 42.723 1.00 92.25 585 GLU A O 1
ATOM 4493 N N . TRP A 1 586 ? -7.689 -10.125 43.971 1.00 94.00 586 TRP A N 1
ATOM 4494 C CA . TRP A 1 586 ? -8.116 -9.241 42.876 1.00 94.00 586 TRP A CA 1
ATOM 4495 C C . TRP A 1 586 ? -7.066 -9.133 41.763 1.00 94.00 586 TRP A C 1
ATOM 4497 O O . TRP A 1 586 ? -7.407 -9.169 40.578 1.00 94.00 586 TRP A O 1
ATOM 4507 N N . GLN A 1 587 ? -5.778 -9.063 42.111 1.00 92.81 587 GLN A N 1
ATOM 4508 C CA . GLN A 1 587 ? -4.690 -9.111 41.129 1.00 92.81 587 GLN A CA 1
ATOM 4509 C C . GLN A 1 587 ? -4.608 -10.474 40.433 1.00 92.81 587 GLN A C 1
ATOM 4511 O O . GLN A 1 587 ? -4.331 -10.532 39.232 1.00 92.81 587 GLN A O 1
ATO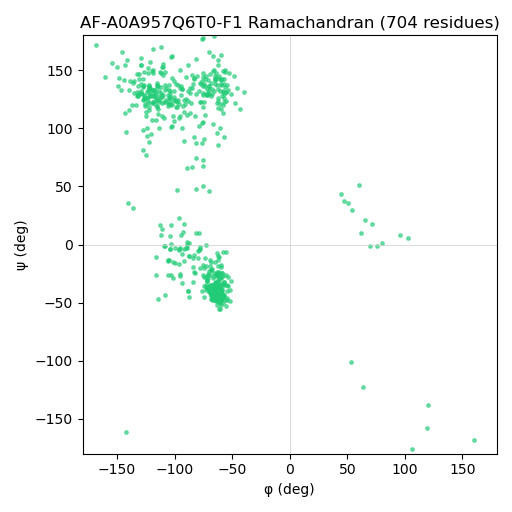M 4516 N N . GLY A 1 588 ? -4.886 -11.567 41.146 1.00 92.50 588 GLY A N 1
ATOM 4517 C CA . GLY A 1 588 ? -4.985 -12.912 40.585 1.00 92.50 588 GLY A CA 1
ATOM 4518 C C . GLY A 1 588 ? -6.094 -13.020 39.538 1.00 92.50 588 GLY A C 1
ATOM 4519 O O . GLY A 1 588 ? -5.840 -13.509 38.434 1.00 92.50 588 GLY A O 1
ATOM 4520 N N . ALA A 1 589 ? -7.285 -12.488 39.834 1.00 91.75 589 ALA A N 1
ATOM 4521 C CA . ALA A 1 589 ? -8.402 -12.418 38.890 1.00 91.75 589 ALA A CA 1
ATOM 4522 C C . ALA A 1 589 ? -8.038 -11.609 37.631 1.00 91.75 589 ALA A C 1
ATOM 4524 O O . ALA A 1 589 ? -8.210 -12.093 36.509 1.00 91.75 589 ALA A O 1
ATOM 4525 N N . ALA A 1 590 ? -7.441 -10.424 37.807 1.00 92.81 590 ALA A N 1
ATOM 4526 C CA . ALA A 1 590 ? -6.968 -9.598 36.696 1.00 92.81 590 ALA A CA 1
ATOM 4527 C C . ALA A 1 590 ? -5.910 -10.313 35.836 1.00 92.81 590 ALA A C 1
ATOM 4529 O O . ALA A 1 590 ? -5.968 -10.278 34.610 1.00 92.81 590 ALA A O 1
ATOM 4530 N N . THR A 1 591 ? -4.954 -10.994 36.469 1.00 93.75 591 THR A N 1
ATOM 4531 C CA . THR A 1 591 ? -3.875 -11.717 35.774 1.00 93.75 591 THR A CA 1
ATOM 4532 C C . THR A 1 591 ? -4.406 -12.920 34.997 1.00 93.75 591 THR A C 1
ATOM 4534 O O . THR A 1 591 ? -3.929 -13.208 33.901 1.00 93.75 591 THR A O 1
ATOM 4537 N N . ASN A 1 592 ? -5.407 -13.625 35.533 1.00 93.88 592 ASN A N 1
ATOM 4538 C CA . ASN A 1 592 ? -6.053 -14.729 34.830 1.00 93.88 592 ASN A CA 1
ATOM 4539 C C . ASN A 1 592 ? -6.762 -14.252 33.552 1.00 93.88 592 ASN A C 1
ATOM 4541 O O . ASN A 1 592 ? -6.597 -14.860 32.496 1.00 93.88 592 ASN A O 1
ATOM 4545 N N . LEU A 1 593 ? -7.498 -13.141 33.637 1.00 93.69 593 LEU A N 1
ATOM 4546 C CA . LEU A 1 593 ? -8.152 -12.518 32.484 1.00 93.69 593 LEU A CA 1
ATOM 4547 C C . LEU A 1 593 ? -7.146 -12.038 31.433 1.00 93.69 593 LEU A C 1
ATOM 4549 O O . LEU A 1 593 ? -7.358 -12.275 30.248 1.00 93.69 593 LEU A O 1
ATOM 4553 N N . GLU A 1 594 ? -6.037 -11.429 31.857 1.00 92.94 594 GLU A N 1
ATOM 4554 C CA . GLU A 1 594 ? -4.965 -10.999 30.951 1.00 92.94 594 GLU A CA 1
ATOM 4555 C C . GLU A 1 594 ? -4.359 -12.189 30.195 1.00 92.94 594 GLU A C 1
ATOM 4557 O O . GLU A 1 594 ? -4.213 -12.142 28.978 1.00 92.94 594 GLU A O 1
ATOM 4562 N N . ARG A 1 595 ? -4.087 -13.300 30.893 1.00 93.62 595 ARG A N 1
ATOM 4563 C CA . ARG A 1 595 ? -3.563 -14.526 30.272 1.00 93.62 595 ARG A CA 1
ATOM 4564 C C . ARG A 1 595 ? -4.521 -15.089 29.220 1.00 93.62 595 ARG A C 1
ATOM 4566 O O . ARG A 1 595 ? -4.080 -15.529 28.163 1.00 93.62 595 ARG A O 1
ATOM 4573 N N . GLN A 1 596 ? -5.821 -15.081 29.512 1.00 93.94 596 GLN A N 1
ATOM 4574 C CA . GLN A 1 596 ? -6.846 -15.526 28.566 1.00 93.94 596 GLN A CA 1
ATOM 4575 C C . GLN A 1 596 ? -6.950 -14.580 27.364 1.00 93.94 596 GLN A C 1
ATOM 4577 O O . GLN A 1 596 ? -7.048 -15.055 26.236 1.00 93.94 596 GLN A O 1
ATOM 4582 N N . ALA A 1 597 ? -6.849 -13.264 27.577 1.00 90.94 597 ALA A N 1
ATOM 4583 C CA . ALA A 1 597 ? -6.804 -12.286 26.493 1.00 90.94 597 ALA A CA 1
ATOM 4584 C C . ALA A 1 597 ? -5.607 -12.519 25.557 1.00 90.94 597 ALA A C 1
ATOM 4586 O O . ALA A 1 597 ? -5.782 -12.542 24.343 1.00 90.94 597 ALA A O 1
ATOM 4587 N N . THR A 1 598 ? -4.411 -12.761 26.104 1.00 90.69 598 THR A N 1
ATOM 4588 C CA . THR A 1 598 ? -3.215 -13.070 25.302 1.00 90.69 598 THR A CA 1
ATOM 4589 C C . THR A 1 598 ? -3.403 -14.332 24.459 1.00 90.69 598 THR A C 1
ATOM 4591 O O . THR A 1 598 ? -3.122 -14.311 23.265 1.00 90.69 598 THR A O 1
ATOM 4594 N N . ALA A 1 599 ? -3.947 -15.408 25.036 1.00 91.12 599 ALA A N 1
ATOM 4595 C CA . ALA A 1 599 ? -4.201 -16.645 24.295 1.00 91.12 599 ALA A CA 1
ATOM 4596 C C . ALA A 1 599 ? -5.204 -16.449 23.138 1.00 91.12 599 ALA A C 1
ATOM 4598 O O . ALA A 1 599 ? -5.050 -17.040 22.069 1.00 91.12 599 ALA A O 1
ATOM 4599 N N . LEU A 1 600 ? -6.220 -15.601 23.333 1.00 90.12 600 LEU A N 1
ATOM 4600 C CA . LEU A 1 600 ? -7.193 -15.257 22.292 1.00 90.12 600 LEU A CA 1
ATOM 4601 C C . LEU A 1 600 ? -6.559 -14.458 21.146 1.00 90.12 600 LEU A C 1
ATOM 4603 O O . LEU A 1 600 ? -6.888 -14.695 19.985 1.00 90.12 600 LEU A O 1
ATOM 4607 N N . GLU A 1 601 ? -5.630 -13.548 21.441 1.00 87.44 601 GLU A N 1
ATOM 4608 C CA . GLU A 1 601 ? -4.897 -12.814 20.404 1.00 87.44 601 GLU A CA 1
ATOM 4609 C C . GLU A 1 601 ? -3.961 -13.699 19.600 1.00 87.44 601 GLU A C 1
ATOM 4611 O O . GLU A 1 601 ? -3.912 -13.574 18.378 1.00 87.44 601 GLU A O 1
ATOM 4616 N N . GLU A 1 602 ? -3.245 -14.606 20.261 1.00 88.00 602 GLU A N 1
ATOM 4617 C CA . GLU A 1 602 ? -2.387 -15.579 19.586 1.00 88.00 602 GLU A CA 1
ATOM 4618 C C . GLU A 1 602 ? -3.215 -16.465 18.645 1.00 88.00 602 GLU A C 1
ATOM 4620 O O . GLU A 1 602 ? -2.859 -16.642 17.477 1.00 88.00 602 GLU A O 1
ATOM 4625 N N . ALA A 1 603 ? -4.377 -16.940 19.106 1.00 87.25 603 ALA A N 1
ATOM 4626 C CA . ALA A 1 603 ? -5.308 -17.709 18.285 1.00 87.25 603 ALA A CA 1
ATOM 4627 C C . ALA A 1 603 ? -5.888 -16.895 17.114 1.00 87.25 603 ALA A C 1
ATOM 4629 O O . ALA A 1 603 ? -6.102 -17.446 16.035 1.00 87.25 603 ALA A O 1
ATOM 4630 N N . ALA A 1 604 ? -6.136 -15.596 17.304 1.00 84.50 604 ALA A N 1
ATOM 4631 C CA . ALA A 1 604 ? -6.601 -14.699 16.248 1.00 84.50 604 ALA A CA 1
ATOM 4632 C C . ALA A 1 604 ? -5.498 -14.364 15.230 1.00 84.50 604 ALA A C 1
ATOM 4634 O O . ALA A 1 604 ? -5.781 -14.213 14.045 1.00 84.50 604 ALA A O 1
ATOM 4635 N N . ALA A 1 605 ? -4.244 -14.249 15.671 1.00 80.44 605 ALA A N 1
ATOM 4636 C CA . ALA A 1 605 ? -3.097 -13.974 14.810 1.00 80.44 605 ALA A CA 1
ATOM 4637 C C . ALA A 1 605 ? -2.721 -15.166 13.914 1.00 80.44 605 ALA A C 1
ATOM 4639 O O . ALA A 1 605 ? -2.159 -14.960 12.843 1.00 80.44 605 ALA A O 1
ATOM 4640 N N . ALA A 1 606 ? -3.049 -16.391 14.333 1.00 81.19 606 ALA A N 1
ATOM 4641 C CA . ALA A 1 606 ? -2.781 -17.617 13.582 1.00 81.19 606 ALA A CA 1
ATOM 4642 C C . ALA A 1 606 ? -3.768 -17.895 12.426 1.00 81.19 606 ALA A C 1
ATOM 4644 O O . ALA A 1 606 ? -3.584 -18.871 11.702 1.00 81.19 606 ALA A O 1
ATOM 4645 N N . ARG A 1 607 ? -4.821 -17.082 12.263 1.00 81.88 607 ARG A N 1
ATOM 4646 C CA . ARG A 1 607 ? -5.857 -17.246 11.224 1.00 81.88 607 ARG A CA 1
ATOM 4647 C C . ARG A 1 607 ? -5.403 -16.695 9.871 1.00 81.88 607 ARG A C 1
ATOM 4649 O O . ARG A 1 607 ? -4.729 -15.663 9.829 1.00 81.88 607 ARG A O 1
ATOM 4656 N N . ASP A 1 608 ? -5.807 -17.333 8.771 1.00 71.06 608 ASP A N 1
ATOM 4657 C CA . ASP A 1 608 ? -5.559 -16.811 7.427 1.00 71.06 608 ASP A CA 1
ATOM 4658 C C . ASP A 1 608 ? -6.516 -15.651 7.136 1.00 71.06 608 ASP A C 1
ATOM 4660 O O . ASP A 1 608 ? -7.733 -15.799 7.095 1.00 71.06 608 ASP A O 1
ATOM 4664 N N . MET A 1 609 ? -5.9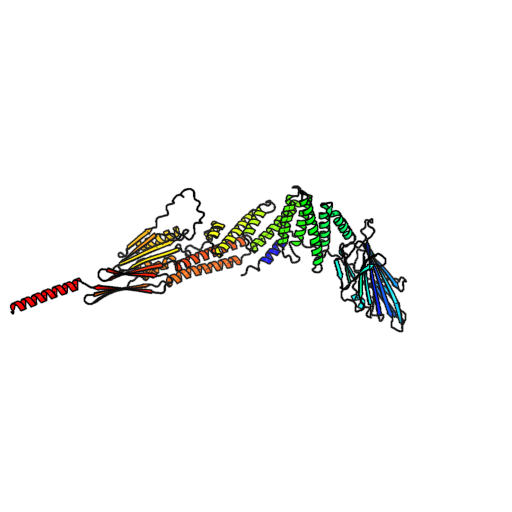66 -14.461 6.909 1.00 67.00 609 MET A N 1
ATOM 4665 C CA . MET A 1 609 ? -6.773 -13.279 6.598 1.00 67.00 609 MET A CA 1
ATOM 4666 C C . MET A 1 609 ? -7.279 -13.244 5.151 1.00 67.00 609 MET A C 1
ATOM 4668 O O . MET A 1 609 ? -7.973 -12.298 4.781 1.00 67.00 609 MET A O 1
ATOM 4672 N N . ARG A 1 610 ? -6.919 -14.230 4.319 1.00 59.41 610 ARG A N 1
ATOM 4673 C CA . ARG A 1 610 ? -7.400 -14.346 2.933 1.00 59.41 610 ARG A CA 1
ATOM 4674 C C . ARG A 1 610 ? -8.779 -14.996 2.838 1.00 59.41 610 ARG A C 1
ATOM 4676 O O . ARG A 1 610 ? -9.481 -14.748 1.863 1.00 59.41 610 ARG A O 1
ATOM 4683 N N . ASP A 1 611 ? -9.164 -15.802 3.825 1.00 69.25 611 ASP A N 1
ATOM 4684 C CA . ASP A 1 611 ? -10.509 -16.367 3.924 1.00 69.25 611 ASP A CA 1
ATOM 4685 C C . ASP A 1 611 ? -11.400 -15.420 4.741 1.00 69.25 611 ASP A C 1
ATOM 4687 O O . ASP A 1 611 ? -11.072 -15.047 5.869 1.00 69.25 611 ASP A O 1
ATOM 4691 N N . ALA A 1 612 ? -12.537 -15.014 4.171 1.00 67.12 612 ALA A N 1
ATOM 4692 C CA . ALA A 1 612 ? -13.465 -14.084 4.812 1.00 67.12 612 ALA A CA 1
ATOM 4693 C C . ALA A 1 612 ? -14.003 -14.620 6.150 1.00 67.12 612 ALA A C 1
ATOM 4695 O O . ALA A 1 612 ? -14.186 -13.850 7.096 1.00 67.12 612 ALA A O 1
ATOM 4696 N N . SER A 1 613 ? -14.218 -15.934 6.254 1.00 73.56 613 SER A N 1
ATOM 4697 C CA . SER A 1 613 ? -14.709 -16.571 7.476 1.00 73.56 613 SER A CA 1
ATOM 4698 C C . SER A 1 613 ? -13.638 -16.619 8.567 1.00 73.56 613 SER A C 1
ATOM 4700 O O . SER A 1 613 ? -13.925 -16.356 9.739 1.00 73.56 613 SER A O 1
ATOM 4702 N N . GLU A 1 614 ? -12.383 -16.877 8.192 1.00 75.62 614 GLU A N 1
ATOM 4703 C CA . GLU A 1 614 ? -11.257 -16.869 9.124 1.00 75.62 614 GLU A CA 1
ATOM 4704 C C . GLU A 1 614 ? -10.879 -15.449 9.556 1.00 75.62 614 GLU A C 1
ATOM 4706 O O . GLU A 1 614 ? -10.580 -15.230 10.733 1.00 75.62 614 GLU A O 1
ATOM 4711 N N . ALA A 1 615 ? -10.970 -14.469 8.654 1.00 69.12 615 ALA A N 1
ATOM 4712 C CA . ALA A 1 615 ? -10.779 -13.057 8.964 1.00 69.12 615 ALA A CA 1
ATOM 4713 C C . ALA A 1 615 ? -11.834 -12.541 9.958 1.00 69.12 615 ALA A C 1
ATOM 4715 O O . ALA A 1 615 ? -11.498 -11.812 10.896 1.00 69.12 615 ALA A O 1
ATOM 4716 N N . GLU A 1 616 ? -13.101 -12.947 9.810 1.00 76.19 616 GLU A N 1
ATOM 4717 C CA . GLU A 1 616 ? -14.154 -12.616 10.775 1.00 76.19 616 GLU A CA 1
ATOM 4718 C C . GLU A 1 616 ? -13.906 -13.287 12.134 1.00 76.19 616 GLU A C 1
ATOM 4720 O O . GLU A 1 616 ? -14.019 -12.639 13.177 1.00 76.19 616 GLU A O 1
ATOM 4725 N N . ALA A 1 617 ? -13.498 -14.559 12.146 1.00 81.00 617 ALA A N 1
ATOM 4726 C CA . ALA A 1 617 ? -13.138 -15.256 13.379 1.00 81.00 617 ALA A CA 1
ATOM 4727 C C . ALA A 1 617 ? -11.948 -14.589 14.095 1.00 81.00 617 ALA A C 1
ATOM 4729 O O . ALA A 1 617 ? -11.964 -14.444 15.320 1.00 81.00 617 ALA A O 1
ATOM 4730 N N . ALA A 1 618 ? -10.942 -14.131 13.344 1.00 80.56 618 ALA A N 1
ATOM 4731 C CA . ALA A 1 618 ? -9.811 -13.376 13.877 1.00 80.56 618 ALA A CA 1
ATOM 4732 C C . ALA A 1 618 ? -10.258 -12.045 14.499 1.00 80.56 618 ALA A C 1
ATOM 4734 O O . ALA A 1 618 ? -9.815 -11.690 15.593 1.00 80.56 618 ALA A O 1
ATOM 4735 N N . LEU A 1 619 ? -11.168 -11.321 13.839 1.00 80.38 619 LEU A N 1
ATOM 4736 C CA . LEU A 1 619 ? -11.727 -10.074 14.361 1.00 80.38 619 LEU A CA 1
ATOM 4737 C C . LEU A 1 619 ? -12.487 -10.305 15.673 1.00 80.38 619 LEU A C 1
ATOM 4739 O O . LEU A 1 619 ? -12.230 -9.606 16.653 1.00 80.38 619 LEU A O 1
ATOM 4743 N N . ARG A 1 620 ? -13.360 -11.320 15.726 1.00 84.62 620 ARG A N 1
ATOM 4744 C CA . ARG A 1 620 ? -14.091 -11.695 16.949 1.00 84.62 620 ARG A CA 1
ATOM 4745 C C . ARG A 1 620 ? -13.148 -12.065 18.091 1.00 84.62 620 ARG A C 1
ATOM 4747 O O . ARG A 1 620 ? -13.350 -11.603 19.210 1.00 84.62 620 ARG A O 1
ATOM 4754 N N . GLY A 1 621 ? -12.085 -12.822 17.808 1.00 84.94 621 GLY A N 1
ATOM 4755 C CA . GLY A 1 621 ? -11.061 -13.165 18.800 1.00 84.94 621 GLY A CA 1
ATOM 4756 C C . GLY A 1 621 ? -10.366 -11.933 19.391 1.00 84.94 621 GLY A C 1
ATOM 4757 O O . GLY A 1 621 ? -10.162 -11.863 20.602 1.00 84.94 621 GLY A O 1
ATOM 4758 N N . ARG A 1 622 ? -10.078 -10.915 18.568 1.00 83.94 622 ARG A N 1
ATOM 4759 C CA . ARG A 1 622 ? -9.496 -9.642 19.033 1.00 83.94 622 ARG A CA 1
ATOM 4760 C C . ARG A 1 622 ? -10.468 -8.816 19.877 1.00 83.94 622 ARG A C 1
ATOM 4762 O O . ARG A 1 622 ? -10.057 -8.273 20.899 1.00 83.94 622 ARG A O 1
ATOM 4769 N N . ILE A 1 623 ? -11.748 -8.754 19.497 1.00 82.50 623 ILE A N 1
ATOM 4770 C CA . ILE A 1 623 ? -12.791 -8.116 20.322 1.00 82.50 623 ILE A CA 1
ATOM 4771 C C . ILE A 1 623 ? -12.880 -8.811 21.684 1.00 82.50 623 ILE A C 1
ATOM 4773 O O . ILE A 1 623 ? -12.860 -8.150 22.722 1.00 82.50 623 ILE A O 1
ATOM 4777 N N . GLN A 1 624 ? -12.919 -10.145 21.688 1.00 87.88 624 GLN A N 1
ATOM 4778 C CA . GLN A 1 624 ? -12.977 -10.928 22.916 1.00 87.88 624 GLN A CA 1
ATOM 4779 C C . GLN A 1 624 ? -11.749 -10.656 23.797 1.00 87.88 624 GLN A C 1
ATOM 4781 O O . GLN A 1 624 ? -11.898 -10.348 24.977 1.00 87.88 624 GLN A O 1
ATOM 4786 N N . ALA A 1 625 ? -10.538 -10.655 23.235 1.00 86.69 625 ALA A N 1
ATOM 4787 C CA . ALA A 1 625 ? -9.329 -10.305 23.979 1.00 86.69 625 ALA A CA 1
ATOM 4788 C C . ALA A 1 625 ? -9.401 -8.896 24.601 1.00 86.69 625 ALA A C 1
ATOM 4790 O O . ALA A 1 625 ? -9.094 -8.725 25.785 1.00 86.69 625 ALA A O 1
ATOM 4791 N N . ALA A 1 626 ? -9.867 -7.895 23.848 1.00 83.25 626 ALA A N 1
ATOM 4792 C CA . ALA A 1 626 ? -10.041 -6.532 24.349 1.00 83.25 626 ALA A CA 1
ATOM 4793 C C . ALA A 1 626 ? -11.041 -6.466 25.520 1.00 83.25 626 ALA A C 1
ATOM 4795 O O . ALA A 1 626 ? -10.758 -5.838 26.545 1.00 83.25 626 ALA A O 1
ATOM 4796 N N . ASN A 1 627 ? -12.166 -7.179 25.423 1.00 85.56 627 ASN A N 1
ATOM 4797 C CA . ASN A 1 627 ? -13.160 -7.282 26.495 1.00 85.56 627 ASN A CA 1
ATOM 4798 C C . ASN A 1 627 ? -12.593 -7.948 27.762 1.00 85.56 627 ASN A C 1
ATOM 4800 O O . ASN A 1 627 ? -12.890 -7.523 28.883 1.00 85.56 627 ASN A O 1
ATOM 4804 N N . TYR A 1 628 ? -11.732 -8.955 27.609 1.00 89.88 628 TYR A N 1
ATOM 4805 C CA . TYR A 1 628 ? -11.071 -9.626 28.731 1.00 89.88 628 TYR A CA 1
ATOM 4806 C C . TYR A 1 628 ? -10.060 -8.716 29.430 1.00 89.88 628 TYR A C 1
ATOM 4808 O O . TYR A 1 628 ? -10.060 -8.631 30.662 1.00 89.88 628 TYR A O 1
ATOM 4816 N N . ARG A 1 629 ? -9.263 -7.952 28.675 1.00 88.31 629 ARG A N 1
ATOM 4817 C CA . ARG A 1 629 ? -8.390 -6.917 29.255 1.00 88.31 629 ARG A CA 1
ATOM 4818 C C . ARG A 1 629 ? -9.176 -5.824 29.953 1.00 88.31 629 ARG A C 1
ATOM 4820 O O . ARG A 1 629 ? -8.768 -5.343 31.011 1.00 88.31 629 ARG A O 1
ATOM 4827 N N . ALA A 1 630 ? -10.324 -5.451 29.397 1.00 84.25 630 ALA A N 1
ATOM 4828 C CA . ALA A 1 630 ? -11.195 -4.472 30.017 1.00 84.25 630 ALA A CA 1
ATOM 4829 C C . ALA A 1 630 ? -11.702 -4.930 31.383 1.00 84.25 630 ALA A C 1
ATOM 4831 O O . ALA A 1 630 ? -11.629 -4.155 32.340 1.00 84.25 630 ALA A O 1
ATOM 4832 N N . ALA A 1 631 ? -12.127 -6.186 31.501 1.00 87.56 631 ALA A N 1
ATOM 4833 C CA . ALA A 1 631 ? -12.484 -6.781 32.783 1.00 87.56 631 ALA A CA 1
ATOM 4834 C C . ALA A 1 631 ? -11.274 -6.880 33.732 1.00 87.56 631 ALA A C 1
ATOM 4836 O O . ALA A 1 631 ? -11.398 -6.566 34.916 1.00 87.56 631 ALA A O 1
ATOM 4837 N N . ALA A 1 632 ? -10.080 -7.224 33.233 1.00 90.12 632 ALA A N 1
ATOM 4838 C CA . ALA A 1 632 ? -8.861 -7.257 34.046 1.00 90.12 632 ALA A CA 1
ATOM 4839 C C . ALA A 1 632 ? -8.542 -5.882 34.660 1.00 90.12 632 ALA A C 1
ATOM 4841 O O . ALA A 1 632 ? -8.203 -5.776 35.840 1.00 90.12 632 ALA A O 1
ATOM 4842 N N . GLN A 1 633 ? -8.697 -4.808 33.884 1.00 88.56 633 GLN A N 1
ATOM 4843 C CA . GLN A 1 633 ? -8.524 -3.443 34.378 1.00 88.56 633 GLN A CA 1
ATOM 4844 C C . GLN A 1 633 ? -9.579 -3.049 35.421 1.00 88.56 633 GLN A C 1
ATOM 4846 O O . GLN A 1 633 ? -9.239 -2.345 36.370 1.00 88.56 633 GLN A O 1
ATOM 4851 N N . GLN A 1 634 ? -10.827 -3.517 35.303 1.00 88.56 634 GLN A N 1
ATOM 4852 C CA . GLN A 1 634 ? -11.856 -3.282 36.328 1.00 88.56 634 GLN A CA 1
ATOM 4853 C C . GLN A 1 634 ? -11.444 -3.882 37.682 1.00 88.56 634 GLN A C 1
ATOM 4855 O O . GLN A 1 634 ? -11.546 -3.203 38.703 1.00 88.56 634 GLN A O 1
ATOM 4860 N N . TRP A 1 635 ? -10.883 -5.096 37.690 1.00 91.75 635 TRP A N 1
ATOM 4861 C CA . TRP A 1 635 ? -10.317 -5.712 38.898 1.00 91.75 635 TRP A CA 1
ATOM 4862 C C . TRP A 1 635 ? -9.126 -4.931 39.464 1.00 91.75 635 TRP A C 1
ATOM 4864 O O . TRP A 1 635 ? -9.058 -4.697 40.669 1.00 91.75 635 TRP A O 1
ATOM 4874 N N . ARG A 1 636 ? -8.208 -4.458 38.609 1.00 90.56 636 ARG A N 1
ATOM 4875 C CA . ARG A 1 636 ? -7.089 -3.598 39.045 1.00 90.56 636 ARG A CA 1
ATOM 4876 C C . ARG A 1 636 ? -7.593 -2.280 39.653 1.00 90.56 636 ARG A C 1
ATOM 4878 O O . ARG A 1 636 ? -7.058 -1.831 40.661 1.00 90.56 636 ARG A O 1
ATOM 4885 N N . LYS A 1 637 ? -8.655 -1.687 39.093 1.00 88.38 637 LYS A N 1
ATOM 4886 C CA . LYS A 1 637 ? -9.272 -0.449 39.604 1.00 88.38 637 LYS A CA 1
ATOM 4887 C C . LYS A 1 637 ? -9.881 -0.641 40.994 1.00 88.38 637 LYS A C 1
ATOM 4889 O O . LYS A 1 637 ? -9.832 0.286 41.797 1.00 88.38 637 LYS A O 1
ATOM 4894 N N . LEU A 1 638 ? -10.408 -1.822 41.322 1.00 90.75 638 LEU A N 1
ATOM 4895 C CA . LEU A 1 638 ? -10.921 -2.094 42.670 1.00 90.75 638 LEU A CA 1
ATOM 4896 C C . LEU A 1 638 ? -9.838 -1.967 43.744 1.00 90.75 638 LEU A C 1
ATOM 4898 O O . LEU A 1 638 ? -10.115 -1.392 44.797 1.00 90.75 638 LEU A O 1
ATOM 4902 N N . VAL A 1 639 ? -8.620 -2.443 43.465 1.00 89.81 639 VAL A N 1
ATOM 4903 C CA . VAL A 1 639 ? -7.476 -2.365 44.390 1.00 89.81 639 VAL A CA 1
ATOM 4904 C C . VAL A 1 639 ? -7.158 -0.909 44.741 1.00 89.81 639 VAL A C 1
ATOM 4906 O O . VAL A 1 639 ? -7.028 -0.571 45.915 1.00 89.81 639 VAL A O 1
ATOM 4909 N N . THR A 1 640 ? -7.096 -0.037 43.732 1.00 87.75 640 THR A N 1
ATOM 4910 C CA . THR A 1 640 ? -6.663 1.359 43.902 1.00 87.75 640 THR A CA 1
ATOM 4911 C C . THR A 1 640 ? -7.771 2.291 44.379 1.00 87.75 640 THR A C 1
ATOM 4913 O O . THR A 1 640 ? -7.496 3.345 44.948 1.00 87.75 640 THR A O 1
ATOM 4916 N N . THR A 1 641 ? -9.036 1.938 44.142 1.00 89.75 641 THR A N 1
ATOM 4917 C CA . THR A 1 641 ? -10.165 2.832 44.428 1.00 89.75 641 THR A CA 1
ATOM 4918 C C . THR A 1 641 ? -10.976 2.453 45.659 1.00 89.75 641 THR A C 1
ATOM 4920 O O . THR A 1 641 ? -11.750 3.297 46.115 1.00 89.75 6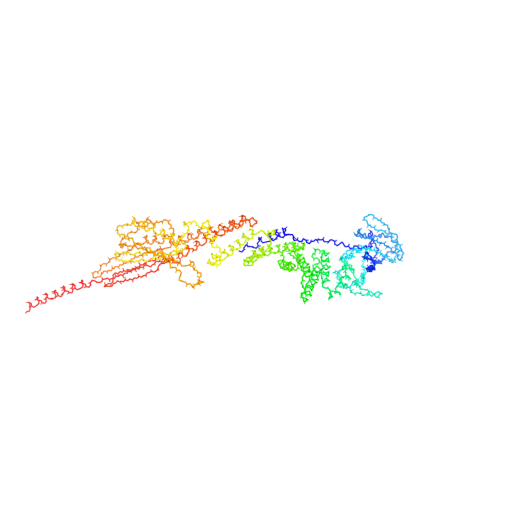41 THR A O 1
ATOM 4923 N N . SER A 1 642 ? -10.823 1.242 46.200 1.00 93.00 642 SER A N 1
ATOM 4924 C CA . SER A 1 642 ? -11.543 0.790 47.398 1.00 93.00 642 SER A CA 1
ATOM 4925 C C . SER A 1 642 ? -10.837 1.211 48.684 1.00 93.00 642 SER A C 1
ATOM 4927 O O . SER A 1 642 ? -9.609 1.249 48.747 1.00 93.00 642 SER A O 1
ATOM 4929 N N . TRP A 1 643 ? -11.605 1.514 49.728 1.00 93.69 643 TRP A N 1
ATOM 4930 C CA . TRP A 1 643 ? -11.051 1.948 51.010 1.00 93.69 643 TRP A CA 1
ATOM 4931 C C . TRP A 1 643 ? -11.976 1.654 52.194 1.00 93.69 643 TRP A C 1
ATOM 4933 O O . TRP A 1 643 ? -13.198 1.536 52.063 1.00 93.69 643 TRP A O 1
ATOM 4943 N N . LEU A 1 644 ? -11.353 1.558 53.366 1.00 94.56 644 LEU A N 1
ATOM 4944 C CA . LEU A 1 644 ? -11.963 1.397 54.676 1.00 94.56 644 LEU A CA 1
ATOM 4945 C C . LEU A 1 644 ? -11.583 2.586 55.563 1.00 94.56 644 LEU A C 1
ATOM 4947 O O . LEU A 1 644 ? -10.403 2.862 55.765 1.00 94.56 644 LEU A O 1
ATOM 4951 N N . GLN A 1 645 ? -12.569 3.244 56.159 1.00 94.69 645 GLN A N 1
ATOM 4952 C CA . GLN A 1 645 ? -12.367 4.192 57.248 1.00 94.69 645 GLN A CA 1
ATOM 4953 C C . GLN A 1 645 ? -12.695 3.512 58.578 1.00 94.69 645 GLN A C 1
ATOM 4955 O O . GLN A 1 645 ? -13.857 3.295 58.911 1.00 94.69 645 GLN A O 1
ATOM 4960 N N . LEU A 1 646 ? -11.666 3.186 59.357 1.00 93.69 646 LEU A N 1
ATOM 4961 C CA . LEU A 1 646 ? -11.804 2.665 60.714 1.00 93.69 646 LEU A CA 1
ATOM 4962 C C . LEU A 1 646 ? -11.777 3.829 61.706 1.00 93.69 646 LEU A C 1
ATOM 4964 O O . LEU A 1 646 ? -10.811 4.581 61.743 1.00 93.69 646 LEU A O 1
ATOM 4968 N N . GLN A 1 647 ? -12.792 3.961 62.551 1.00 94.12 647 GLN A N 1
ATOM 4969 C CA . GLN A 1 647 ? -12.843 4.916 63.652 1.00 94.12 647 GLN A CA 1
ATOM 4970 C C . GLN A 1 647 ? -12.927 4.161 64.977 1.00 94.12 647 GLN A C 1
ATOM 4972 O O . GLN A 1 647 ? -13.877 3.423 65.215 1.00 94.12 647 GLN A O 1
ATOM 4977 N N . ILE A 1 648 ? -11.959 4.369 65.867 1.00 92.81 648 ILE A N 1
ATOM 4978 C CA . ILE A 1 648 ? -12.012 3.845 67.237 1.00 92.81 648 ILE A CA 1
ATOM 4979 C C . ILE A 1 648 ? -12.361 5.006 68.161 1.00 92.81 648 ILE A C 1
ATOM 4981 O O . ILE A 1 648 ? -11.720 6.057 68.097 1.00 92.81 648 ILE A O 1
ATOM 4985 N N . ALA A 1 649 ? -13.359 4.823 69.023 1.00 91.00 649 ALA A N 1
ATOM 4986 C CA . ALA A 1 649 ? -13.733 5.783 70.054 1.00 91.00 649 ALA A CA 1
ATOM 4987 C C . ALA A 1 649 ? -13.694 5.122 71.436 1.00 91.00 649 ALA A C 1
ATOM 4989 O O . ALA A 1 649 ? -14.243 4.041 71.632 1.00 91.00 649 ALA A O 1
ATOM 4990 N N . VAL A 1 650 ? -13.048 5.768 72.407 1.00 88.81 650 VAL A N 1
ATOM 4991 C CA . VAL A 1 650 ? -12.915 5.281 73.787 1.00 88.81 650 VAL A CA 1
ATOM 4992 C C . VAL A 1 650 ? -13.287 6.376 74.796 1.00 88.81 650 VAL A C 1
ATOM 4994 O O . VAL A 1 650 ? -13.015 7.556 74.559 1.00 88.81 650 VAL A O 1
ATOM 4997 N N . PRO A 1 651 ? -13.879 6.021 75.950 1.00 81.25 651 PRO A N 1
ATOM 4998 C CA . PRO A 1 651 ? -14.150 6.979 77.020 1.00 81.25 651 PRO A CA 1
ATOM 4999 C C . PRO A 1 651 ? -12.861 7.632 77.552 1.00 81.25 651 PRO A C 1
ATOM 5001 O O . PRO A 1 651 ? -11.899 6.932 77.876 1.00 81.25 651 PRO A O 1
ATOM 5004 N N . SER A 1 652 ? -12.849 8.962 77.684 1.00 77.44 652 SER A N 1
ATOM 5005 C CA . SER A 1 652 ? -11.732 9.742 78.233 1.00 77.44 652 SER A CA 1
ATOM 5006 C C . SER A 1 652 ? -12.247 10.913 79.085 1.00 77.44 652 SER A C 1
ATOM 5008 O O . SER A 1 652 ? -12.608 11.978 78.585 1.00 77.44 652 SER A O 1
ATOM 5010 N N . GLY A 1 653 ? -12.299 10.720 80.403 1.00 71.62 653 GLY A N 1
ATOM 5011 C CA . GLY A 1 653 ? -12.962 11.652 81.322 1.00 71.62 653 GLY A CA 1
ATOM 5012 C C . GLY A 1 653 ? -14.472 11.757 81.058 1.00 71.62 653 GLY A C 1
ATOM 5013 O O . GLY A 1 653 ? -15.170 10.748 81.110 1.00 71.62 653 GLY A O 1
ATOM 5014 N N . ILE A 1 654 ? -14.961 12.977 80.796 1.00 63.28 654 ILE A N 1
ATOM 5015 C CA . ILE A 1 654 ? -16.371 13.282 80.458 1.00 63.28 654 ILE A CA 1
ATOM 5016 C C . ILE A 1 654 ? -16.593 13.298 78.927 1.00 63.28 654 ILE A C 1
ATOM 5018 O O . ILE A 1 654 ? -17.724 13.379 78.460 1.00 63.28 654 ILE A O 1
ATOM 5022 N N . GLN A 1 655 ? -15.522 13.221 78.129 1.00 73.56 655 GLN A N 1
ATOM 5023 C CA . GLN A 1 655 ? -15.569 13.228 76.664 1.00 73.56 655 GLN A CA 1
ATOM 5024 C C . GLN A 1 655 ? -15.164 11.863 76.080 1.00 73.56 655 GLN A C 1
ATOM 5026 O O . GLN A 1 655 ? -14.684 10.973 76.786 1.00 73.56 655 GLN A O 1
ATOM 5031 N N . GLN A 1 656 ? -15.362 11.682 74.774 1.00 79.94 656 GLN A N 1
ATOM 5032 C CA . GLN A 1 656 ? -14.853 10.530 74.029 1.00 79.94 656 GLN A CA 1
ATOM 5033 C C . GLN A 1 656 ? -13.590 10.936 73.268 1.00 79.94 656 GLN A C 1
ATOM 5035 O O . GLN A 1 656 ? -13.601 11.904 72.511 1.00 79.94 656 GLN A O 1
ATOM 5040 N N . ALA A 1 657 ? -12.504 10.186 73.451 1.00 84.88 657 ALA A N 1
ATOM 5041 C CA . ALA A 1 657 ? -11.357 10.270 72.557 1.00 84.88 657 ALA A CA 1
ATOM 5042 C C . ALA A 1 657 ? -11.666 9.420 71.324 1.00 84.88 657 ALA A C 1
ATOM 5044 O O . ALA A 1 657 ? -12.057 8.262 71.471 1.00 84.88 657 ALA A O 1
ATOM 5045 N N . SER A 1 658 ? -11.496 9.969 70.122 1.00 89.75 658 SER A N 1
ATOM 5046 C CA . SER A 1 658 ? -11.665 9.209 68.883 1.00 89.75 658 SER A CA 1
ATOM 5047 C C . SER A 1 658 ? -10.506 9.439 67.923 1.00 89.75 658 SER A C 1
ATOM 5049 O O . SER A 1 658 ? -9.911 10.517 67.899 1.00 89.75 658 SER A O 1
ATOM 5051 N N . ARG A 1 659 ? -10.165 8.405 67.156 1.00 92.06 659 ARG A N 1
ATOM 5052 C CA . ARG A 1 659 ? -9.154 8.452 66.098 1.00 92.06 659 ARG A CA 1
ATOM 5053 C C . ARG A 1 659 ? -9.656 7.668 64.895 1.00 92.06 659 ARG A C 1
ATOM 5055 O O . ARG A 1 659 ? -10.285 6.625 65.070 1.00 92.06 659 ARG A O 1
ATOM 5062 N N . SER A 1 660 ? -9.387 8.181 63.699 1.00 90.94 660 SER A N 1
ATOM 5063 C CA . SER A 1 660 ? -9.699 7.518 62.438 1.00 90.94 660 SER A CA 1
ATOM 5064 C C . SER A 1 660 ? -8.431 7.094 61.696 1.00 90.94 660 SER A C 1
ATOM 5066 O O . SER A 1 660 ? -7.390 7.750 61.775 1.00 90.94 660 SER A O 1
ATOM 5068 N N . TRP A 1 661 ? -8.538 5.987 60.971 1.00 92.06 661 TRP A N 1
ATOM 5069 C CA . TRP A 1 661 ? -7.543 5.448 60.055 1.00 92.06 661 TRP A CA 1
ATOM 5070 C C . TRP A 1 661 ? -8.221 5.198 58.714 1.00 92.06 661 TRP A C 1
ATOM 5072 O O . TRP A 1 661 ? -9.327 4.660 58.675 1.00 92.06 661 TRP A O 1
ATOM 5082 N N . VAL A 1 662 ? -7.557 5.577 57.626 1.00 91.44 662 VAL A N 1
ATOM 5083 C CA . VAL A 1 662 ? -7.968 5.211 56.269 1.00 91.44 662 VAL A CA 1
ATOM 5084 C C . VAL A 1 662 ? -7.035 4.104 55.807 1.00 91.44 662 VAL A C 1
ATOM 5086 O O . VAL A 1 662 ? -5.818 4.270 55.843 1.00 91.44 662 VAL A O 1
ATOM 5089 N N . ILE A 1 663 ? -7.614 2.971 55.432 1.00 90.69 663 ILE A N 1
ATOM 5090 C CA . ILE A 1 663 ? -6.905 1.756 55.049 1.00 90.69 663 ILE A CA 1
ATOM 5091 C C . ILE A 1 663 ? -7.380 1.378 53.649 1.00 90.69 663 ILE A C 1
ATOM 5093 O O . ILE A 1 663 ? -8.578 1.251 53.402 1.00 90.69 663 ILE A O 1
ATOM 5097 N N . THR A 1 664 ? -6.445 1.207 52.727 1.00 89.94 664 THR A N 1
ATOM 5098 C CA . THR A 1 664 ? -6.700 0.677 51.382 1.00 89.94 664 THR A CA 1
ATOM 5099 C C . THR A 1 664 ? -6.259 -0.789 51.310 1.00 89.94 664 THR A C 1
ATOM 5101 O O . THR A 1 664 ? -5.460 -1.218 52.146 1.00 89.94 664 THR A O 1
ATOM 5104 N N . PRO A 1 665 ? -6.719 -1.568 50.316 1.00 88.25 665 PRO A N 1
ATOM 5105 C CA . PRO A 1 665 ? -6.241 -2.936 50.094 1.00 88.25 665 PRO A CA 1
ATOM 5106 C C . PRO A 1 665 ? -4.709 -3.058 49.974 1.00 88.25 665 PRO A C 1
ATOM 5108 O O . PRO A 1 665 ? -4.137 -4.090 50.320 1.00 88.25 665 PRO A O 1
ATOM 5111 N N . GLU A 1 666 ? -4.033 -2.001 49.515 1.00 87.00 666 GLU A N 1
ATOM 5112 C CA . GLU A 1 666 ? -2.570 -1.945 49.373 1.00 87.00 666 GLU A CA 1
ATOM 5113 C C . GLU A 1 666 ? -1.837 -1.553 50.666 1.00 87.00 666 GLU A C 1
ATOM 5115 O O . GLU A 1 666 ? -0.612 -1.659 50.746 1.00 87.00 666 GLU A O 1
ATOM 5120 N N . THR A 1 667 ? -2.558 -1.088 51.690 1.00 84.56 667 THR A N 1
ATOM 5121 C CA . THR A 1 667 ? -1.945 -0.671 52.955 1.00 84.56 667 THR A CA 1
ATOM 5122 C C . THR A 1 667 ? -1.365 -1.901 53.674 1.00 84.56 667 THR A C 1
ATOM 5124 O O . THR A 1 667 ? -2.077 -2.895 53.833 1.00 84.56 667 THR A O 1
ATOM 5127 N N . PRO A 1 668 ? -0.095 -1.873 54.130 1.00 84.94 668 PRO A N 1
ATOM 5128 C CA . PRO A 1 668 ? 0.488 -2.983 54.881 1.00 84.94 668 PRO A CA 1
ATOM 5129 C C . PRO A 1 668 ? -0.257 -3.222 56.200 1.00 84.94 668 PRO A C 1
ATOM 5131 O O . PRO A 1 668 ? -0.913 -2.317 56.724 1.00 84.94 668 PRO A O 1
ATOM 5134 N N . ALA A 1 669 ? -0.118 -4.433 56.750 1.00 84.81 669 ALA A N 1
ATOM 5135 C CA . ALA A 1 669 ? -0.758 -4.825 58.003 1.00 84.81 669 ALA A CA 1
ATOM 5136 C C . ALA A 1 669 ? -0.555 -3.758 59.092 1.00 84.81 669 ALA A C 1
ATOM 5138 O O . ALA A 1 669 ? 0.577 -3.391 59.426 1.00 84.81 669 ALA A O 1
ATOM 5139 N N . SER A 1 670 ? -1.660 -3.241 59.631 1.00 80.00 670 SER A N 1
ATOM 5140 C CA . SER A 1 670 ? -1.641 -2.112 60.559 1.00 80.00 670 SER A CA 1
ATOM 5141 C C . SER A 1 670 ? -2.401 -2.430 61.842 1.00 80.00 670 SER A C 1
ATOM 5143 O O . SER A 1 670 ? -3.496 -2.997 61.831 1.00 80.00 670 SER A O 1
ATOM 5145 N N . LEU A 1 671 ? -1.789 -2.068 62.973 1.00 88.12 671 LEU A N 1
ATOM 5146 C CA . LEU A 1 671 ? -2.406 -2.139 64.293 1.00 88.12 671 LEU A CA 1
ATOM 5147 C C . LEU A 1 671 ? -2.997 -0.767 64.635 1.00 88.12 671 LEU A C 1
ATOM 5149 O O . LEU A 1 671 ? -2.264 0.194 64.881 1.00 88.12 671 LEU A O 1
ATOM 5153 N N . ALA A 1 672 ? -4.322 -0.676 64.675 1.00 87.00 672 ALA A N 1
ATOM 5154 C CA . ALA A 1 672 ? -5.033 0.498 65.158 1.00 87.00 672 ALA A CA 1
ATOM 5155 C C . ALA A 1 672 ? -5.255 0.370 66.672 1.00 87.00 672 ALA A C 1
ATOM 5157 O O . ALA A 1 672 ? -6.015 -0.484 67.128 1.00 87.00 672 ALA A O 1
ATOM 5158 N N . GLU A 1 673 ? -4.583 1.216 67.456 1.00 90.25 673 GLU A N 1
ATOM 5159 C CA . GLU A 1 673 ? -4.698 1.248 68.918 1.00 90.25 673 GLU A CA 1
ATOM 5160 C C . GLU A 1 673 ? -5.132 2.632 69.411 1.00 90.25 673 GLU A C 1
ATOM 5162 O O . GLU A 1 673 ? -4.584 3.662 69.001 1.00 90.25 673 GLU A O 1
ATOM 5167 N N . LEU A 1 674 ? -6.097 2.653 70.334 1.00 90.12 674 LEU A N 1
ATOM 5168 C CA . LEU A 1 674 ? -6.493 3.852 71.067 1.00 90.12 674 LEU A CA 1
ATOM 5169 C C . LEU A 1 674 ? -6.667 3.543 72.555 1.00 90.12 674 LEU A C 1
ATOM 5171 O O . LEU A 1 674 ? -7.360 2.602 72.940 1.00 90.12 674 LEU A O 1
ATOM 5175 N N . THR A 1 675 ? -6.048 4.368 73.398 1.00 86.12 675 THR A N 1
ATOM 5176 C CA . THR A 1 675 ? -6.175 4.303 74.858 1.00 86.12 675 THR A CA 1
ATOM 5177 C C . THR A 1 675 ? -6.934 5.525 75.365 1.00 86.12 675 THR A C 1
ATOM 5179 O O . THR A 1 675 ? -6.558 6.653 75.057 1.00 86.12 675 THR A O 1
ATOM 5182 N N . GLY A 1 676 ? -7.945 5.306 76.204 1.00 83.38 676 GLY A N 1
ATOM 5183 C CA . GLY A 1 676 ? -8.644 6.345 76.958 1.00 83.38 676 GLY A CA 1
ATOM 5184 C C . GLY A 1 676 ? -8.527 6.118 78.462 1.00 83.38 676 GLY A C 1
ATOM 5185 O O . GLY A 1 676 ? -8.427 4.977 78.925 1.00 83.38 676 GLY A O 1
ATOM 5186 N N . SER A 1 677 ? -8.538 7.199 79.240 1.00 79.44 677 SER A N 1
ATOM 5187 C CA . SER A 1 677 ? -8.551 7.136 80.703 1.00 79.44 677 SER A CA 1
ATOM 5188 C C . SER A 1 677 ? -9.705 7.948 81.274 1.00 79.44 677 SER A C 1
ATOM 5190 O O . SER A 1 677 ? -9.819 9.144 81.015 1.00 79.44 677 SER A O 1
ATOM 5192 N N . THR A 1 678 ? -10.542 7.325 82.096 1.00 75.50 678 THR A N 1
ATOM 5193 C CA . THR A 1 678 ? -11.609 8.003 82.842 1.00 75.50 678 THR A CA 1
ATOM 5194 C C . THR A 1 678 ? -11.268 8.006 84.327 1.00 75.50 678 THR A C 1
ATOM 5196 O O . THR A 1 678 ? -11.105 6.934 84.919 1.00 75.50 678 THR A O 1
ATOM 5199 N N . GLY A 1 679 ? -11.175 9.195 84.924 1.00 65.62 679 GLY A N 1
ATOM 5200 C CA . GLY A 1 679 ? -11.084 9.365 86.373 1.00 65.62 679 GLY A CA 1
ATOM 5201 C C . GLY A 1 679 ? -12.477 9.425 87.000 1.00 65.62 679 GLY A C 1
ATOM 5202 O O . GLY A 1 679 ? -13.356 10.126 86.497 1.00 65.62 679 GLY A O 1
ATOM 5203 N N . TYR A 1 680 ? -12.701 8.707 88.100 1.00 66.75 680 TYR A N 1
ATOM 5204 C CA . TYR A 1 680 ? -13.956 8.791 88.850 1.00 66.75 680 TYR A CA 1
ATOM 5205 C C . TYR A 1 680 ? -13.937 10.007 89.781 1.00 66.75 680 TYR A C 1
ATOM 5207 O O . TYR A 1 680 ? -13.587 9.896 90.957 1.00 66.75 680 TYR A O 1
ATOM 5215 N N . LEU A 1 681 ? -14.355 11.169 89.266 1.00 61.91 681 LEU A N 1
ATOM 5216 C CA . LEU A 1 681 ? -14.530 12.383 90.075 1.00 61.91 681 LEU A CA 1
ATOM 5217 C C . LEU A 1 681 ? -15.461 12.120 91.277 1.00 61.91 681 LEU A C 1
ATOM 5219 O O . LEU A 1 681 ? -15.216 12.609 92.373 1.00 61.91 681 LEU A O 1
ATOM 5223 N N . SER A 1 682 ? -16.477 11.267 91.102 1.00 57.44 682 SER A N 1
ATOM 5224 C CA . SER A 1 682 ? -17.409 10.860 92.160 1.00 57.44 682 SER A CA 1
ATOM 5225 C C . SER A 1 682 ? -16.748 10.071 93.293 1.00 57.44 682 SER A C 1
ATOM 5227 O O . SER A 1 682 ? -17.110 10.265 94.450 1.00 57.44 682 SER A O 1
ATOM 5229 N N . ALA A 1 683 ? -15.755 9.224 93.003 1.00 61.72 683 ALA A N 1
ATOM 5230 C CA . ALA A 1 683 ? -15.007 8.489 94.025 1.00 61.72 683 ALA A CA 1
ATOM 5231 C C . ALA A 1 683 ? -14.067 9.419 94.809 1.00 61.72 683 ALA A C 1
ATOM 5233 O O . ALA A 1 683 ? -13.963 9.297 96.028 1.00 61.72 683 ALA A O 1
ATOM 5234 N N . PHE A 1 684 ? -13.450 10.393 94.128 1.00 65.88 684 PHE A N 1
ATOM 5235 C CA . PHE A 1 684 ? -12.654 11.439 94.775 1.00 65.88 684 PHE A CA 1
ATOM 5236 C C . PHE A 1 684 ? -13.520 12.329 95.679 1.00 65.88 684 PHE A C 1
ATOM 5238 O O . PHE A 1 684 ? -13.158 12.569 96.826 1.00 65.88 684 PHE A O 1
ATOM 5245 N N . ILE A 1 685 ? -14.707 12.736 95.209 1.00 69.69 685 ILE A N 1
ATOM 5246 C CA . ILE A 1 685 ? -15.691 13.478 96.015 1.00 69.69 685 ILE A CA 1
ATOM 5247 C C . ILE A 1 685 ? -16.158 12.637 97.205 1.00 69.69 685 ILE A C 1
ATOM 5249 O O . ILE A 1 685 ? -16.221 13.150 98.315 1.00 69.69 685 ILE A O 1
ATOM 5253 N N . SER A 1 686 ? -16.427 11.344 97.013 1.00 67.81 686 SER A N 1
ATOM 5254 C CA . SER A 1 686 ? -16.865 10.456 98.098 1.00 67.81 686 SER A CA 1
ATOM 5255 C C . SER A 1 686 ? -15.816 10.351 99.205 1.00 67.81 686 SER A C 1
ATOM 5257 O O . SER A 1 686 ? -16.163 10.431 100.378 1.00 67.81 686 SER A O 1
ATOM 5259 N N . ILE A 1 687 ? -14.532 10.233 98.850 1.00 73.81 687 ILE A N 1
ATOM 5260 C CA . ILE A 1 687 ? -13.424 10.214 99.817 1.00 73.81 687 ILE A CA 1
ATOM 5261 C C . ILE A 1 687 ? -13.236 11.575 100.474 1.00 73.81 687 ILE A C 1
ATOM 5263 O O . ILE A 1 687 ? -12.994 11.628 101.674 1.00 73.81 687 ILE A O 1
ATOM 5267 N N . LEU A 1 688 ? -13.370 12.669 99.723 1.00 77.88 688 LEU A N 1
ATOM 5268 C CA . LEU A 1 688 ? -13.273 14.015 100.278 1.00 77.88 688 LEU A CA 1
ATOM 5269 C C . LEU A 1 688 ? -14.393 14.267 101.295 1.00 77.88 688 LEU A C 1
ATOM 5271 O O . LEU A 1 688 ? -14.113 14.754 102.384 1.00 77.88 688 LEU A O 1
ATOM 5275 N N . VAL A 1 689 ? -15.626 13.844 100.997 1.00 79.44 689 VAL A N 1
ATOM 5276 C CA . VAL A 1 689 ? -16.768 13.885 101.926 1.00 79.44 689 VAL A CA 1
ATOM 5277 C C . VAL A 1 689 ? -16.521 12.992 103.144 1.00 79.44 689 VAL A C 1
ATOM 5279 O O . VAL A 1 689 ? -16.726 13.442 104.270 1.00 79.44 689 VAL A O 1
ATOM 5282 N N . LEU A 1 690 ? -16.032 11.760 102.953 1.00 81.12 690 LEU A N 1
ATOM 5283 C CA . LEU A 1 690 ? -15.711 10.853 104.062 1.00 81.12 690 LEU A CA 1
ATOM 5284 C C . LEU A 1 690 ? -14.598 11.423 104.958 1.00 81.12 690 LEU A C 1
ATOM 5286 O O . LEU A 1 690 ? -14.685 11.351 106.181 1.00 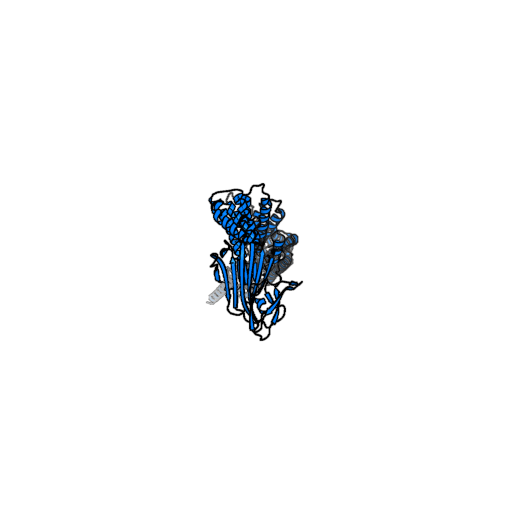81.12 690 LEU A O 1
ATOM 5290 N N . GLY A 1 691 ? -13.570 12.021 104.353 1.00 82.50 691 GLY A N 1
ATOM 5291 C CA . GLY A 1 691 ? -12.457 12.668 105.041 1.00 82.50 691 GLY A CA 1
ATOM 5292 C C . GLY A 1 691 ? -12.893 13.920 105.799 1.00 82.50 691 GLY A C 1
ATOM 5293 O O . GLY A 1 691 ? -12.472 14.120 106.936 1.00 82.50 691 GLY A O 1
ATOM 5294 N N . MET A 1 692 ? -13.794 14.723 105.226 1.00 82.81 692 MET A N 1
ATOM 5295 C CA . MET A 1 692 ? -14.387 15.877 105.906 1.00 82.81 692 MET A CA 1
ATOM 5296 C C . MET A 1 692 ? -15.259 15.444 107.091 1.00 82.81 692 MET A C 1
ATOM 5298 O O . MET A 1 692 ? -15.163 16.033 108.165 1.00 82.81 692 MET A O 1
ATOM 5302 N N . ALA A 1 693 ? -16.057 14.383 106.932 1.00 79.88 693 ALA A N 1
ATOM 5303 C CA . ALA A 1 693 ? -16.847 13.803 108.017 1.00 79.88 693 ALA A CA 1
ATOM 5304 C C . ALA A 1 693 ? -15.955 13.254 109.145 1.00 79.88 693 ALA A C 1
ATOM 5306 O O . ALA A 1 693 ? -16.250 13.462 110.320 1.00 79.88 693 ALA A O 1
ATOM 5307 N N . PHE A 1 694 ? -14.834 12.613 108.803 1.00 85.00 694 PHE A N 1
ATOM 5308 C CA . PHE A 1 694 ? -13.853 12.128 109.774 1.00 85.00 694 PHE A CA 1
ATOM 5309 C C . PHE A 1 694 ? -13.142 13.273 110.513 1.00 85.00 694 PHE A C 1
ATOM 5311 O O . PHE A 1 694 ? -12.994 13.216 111.732 1.00 85.00 694 PHE A O 1
ATOM 5318 N N . LEU A 1 695 ? -12.763 14.346 109.809 1.00 84.50 695 LEU A N 1
ATOM 5319 C CA . LEU A 1 695 ? -12.198 15.555 110.420 1.00 84.50 695 LEU A CA 1
ATOM 5320 C C . LEU A 1 695 ? -13.198 16.256 111.345 1.00 84.50 695 LEU A C 1
ATOM 5322 O O . LEU A 1 695 ? -12.811 16.694 112.424 1.00 84.50 695 LEU A O 1
ATOM 5326 N N . LEU A 1 696 ? -14.477 16.322 110.968 1.00 82.56 696 LEU A N 1
ATOM 5327 C CA . LEU A 1 696 ? -15.542 16.834 111.835 1.00 82.56 696 LEU A CA 1
ATOM 5328 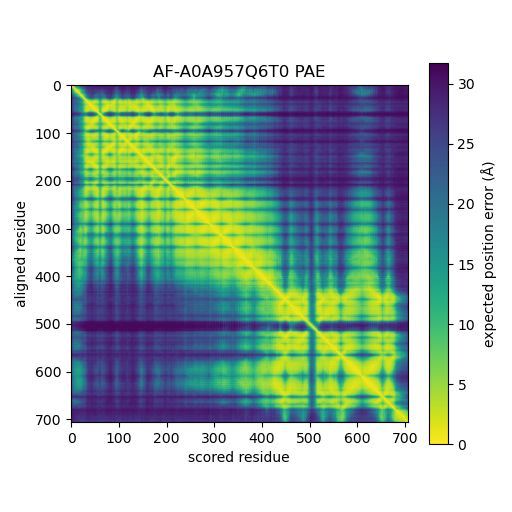C C . LEU A 1 696 ? -15.723 15.966 113.085 1.00 82.56 696 LEU A C 1
ATOM 5330 O O . LEU A 1 696 ? -15.884 16.506 114.178 1.00 82.56 696 LEU A O 1
ATOM 5334 N N . LEU A 1 697 ? -15.637 14.640 112.953 1.00 82.62 697 LEU A N 1
ATOM 5335 C CA . LEU A 1 697 ? -15.647 13.709 114.085 1.00 82.62 697 LEU A CA 1
ATOM 5336 C C . LEU A 1 697 ? -14.459 13.946 115.025 1.00 82.62 697 LEU A C 1
ATOM 5338 O O . LEU A 1 697 ? -14.664 14.109 116.224 1.00 82.62 697 LEU A O 1
ATOM 5342 N N . ILE A 1 698 ? -13.236 14.038 114.493 1.00 83.50 698 ILE A N 1
ATOM 5343 C CA . ILE A 1 698 ? -12.035 14.335 115.289 1.00 83.50 698 ILE A CA 1
ATOM 5344 C C . ILE A 1 698 ? -12.148 15.703 115.953 1.00 83.50 698 ILE A C 1
ATOM 5346 O O . ILE A 1 698 ? -11.865 15.815 117.139 1.00 83.50 698 ILE A O 1
ATOM 5350 N N . SER A 1 699 ? -12.590 16.730 115.226 1.00 80.44 699 SER A N 1
ATOM 5351 C CA . SER A 1 699 ? -12.781 18.074 115.773 1.00 80.44 699 SER A CA 1
ATOM 5352 C C . SER A 1 699 ? -13.828 18.090 116.884 1.00 80.44 699 SER A C 1
ATOM 5354 O O . SER A 1 699 ? -13.651 18.809 117.859 1.00 80.44 699 SER A O 1
ATOM 5356 N N . SER A 1 700 ? -14.895 17.296 116.765 1.00 73.94 700 SER A N 1
ATOM 5357 C CA . SER A 1 700 ? -15.926 17.170 117.804 1.00 73.94 700 SER A CA 1
ATOM 5358 C C . SER A 1 700 ? -15.385 16.462 119.049 1.00 73.94 700 SER A C 1
ATOM 5360 O O . SER A 1 700 ? -15.672 16.882 120.164 1.00 73.94 700 SER A O 1
ATOM 5362 N N . VAL A 1 701 ? -14.555 15.427 118.872 1.00 78.31 701 VAL A N 1
ATOM 5363 C CA . VAL A 1 701 ? -13.862 14.741 119.977 1.00 78.31 701 VAL A CA 1
ATOM 5364 C C . VAL A 1 701 ? -12.832 15.658 120.644 1.00 78.31 701 VAL A C 1
ATOM 5366 O O . VAL A 1 701 ? -12.753 15.694 121.867 1.00 78.31 701 VAL A O 1
ATOM 5369 N N . LEU A 1 702 ? -12.074 16.435 119.866 1.00 76.31 702 LEU A N 1
ATOM 5370 C CA . LEU A 1 702 ? -11.115 17.420 120.378 1.00 76.31 702 LEU A CA 1
ATOM 5371 C C . LEU A 1 702 ? -11.807 18.562 121.125 1.00 76.31 702 LEU A C 1
ATOM 5373 O O . LEU A 1 702 ? -11.302 18.991 122.154 1.00 76.31 702 LEU A O 1
ATOM 5377 N N . TRP A 1 703 ? -12.965 19.018 120.642 1.00 74.44 703 TRP A N 1
ATOM 5378 C CA . TRP A 1 703 ? -13.791 20.006 121.339 1.00 74.44 703 TRP A CA 1
ATOM 5379 C C . TRP A 1 703 ? -14.379 19.463 122.644 1.00 74.44 703 TRP A C 1
ATOM 5381 O O . TRP A 1 703 ? -14.597 20.227 123.567 1.00 74.44 703 TRP A O 1
ATOM 5391 N N . TRP A 1 704 ? -14.610 18.151 122.739 1.00 72.62 704 TRP A N 1
ATOM 5392 C CA . TRP A 1 704 ? -15.050 17.501 123.977 1.00 72.62 704 TRP A CA 1
ATOM 5393 C C . TRP A 1 704 ? -13.910 17.282 124.991 1.00 72.62 704 TRP A C 1
ATOM 5395 O O . TRP A 1 704 ? -14.169 17.079 126.173 1.00 72.62 704 TRP A O 1
ATOM 5405 N N . LEU A 1 705 ? -12.653 17.288 124.532 1.00 70.44 705 LEU A N 1
ATOM 5406 C CA . LEU A 1 705 ? -11.447 17.125 125.357 1.00 70.44 705 LEU A CA 1
ATOM 5407 C C . LEU A 1 705 ? -10.844 18.455 125.852 1.00 70.44 705 LEU A C 1
ATOM 5409 O O . LEU A 1 705 ? -9.989 18.422 126.738 1.00 70.44 705 LEU A O 1
ATOM 5413 N N . LEU A 1 706 ? -11.257 19.586 125.272 1.00 60.81 706 LEU A N 1
ATOM 5414 C CA . LEU A 1 706 ? -10.954 20.959 125.703 1.00 60.81 706 LEU A CA 1
ATOM 5415 C C . LEU A 1 706 ? -12.053 21.468 126.639 1.00 60.81 706 LEU A C 1
ATOM 5417 O O . LEU A 1 706 ? -11.694 22.189 127.597 1.00 60.81 706 LEU A O 1
#

Mean predicted aligned error: 16.73 Å

Sequence (706 aa):
MATLSVVTPYRRALANSLHLPKPQSSTTGPVDVPLLLPLEPTTVELLTHTADFSLFAGEPLAENNQFSLQLTASYRLENGSAEPVAVILHVTEPATTSATATVQLLVEGIPQELFRTAGVGYTSQLQLGADSRTTVTLQYRVDDLETPLPLLTYPASILTRWPGAPSMRVSVTLPAPSGPESWLRIAPSGWRYQSSETTGLPGVKWLYDAQIPSDPFVFELIHPHAWQQLQDLEGQASTTPALYQEIGDRYRALLDAVPVDGTYDDVRTRFYSQALAAYTSGIDVLNAAGQTGNELGELYTHLASLYRTQVADRAGTINIAYSEAMVNAAQQALAQLPTTSSQRQELTQWVVDGLQLALAEAQANSQWSNALALVEQLAALPSDLVDHAILEQTKRSITVRQALQLLEEENRPAAFALAGAELADEALLPPQELRTPFSRWTISTTVTPDAMEITVEPLAFVRQHAMATTAIDGLVAAFKRSADSAITVEWSPAPLPTNEPARDGQASTVPVLEEQARPVGRLLIRAPSASSFASLTTAMPASAEWSFVYALLRQLQPTVERNRAWFNRRTTVRVLLDFQAVTAEWQGAATNLERQATALEEAAAARDMRDASEAEAALRGRIQAANYRAAAQQWRKLVTTSWLQLQIAVPSGIQQASRSWVITPETPASLAELTGSTGYLSAFISILVLGMAFLLLISSVLWWLL

Radius of gyration: 50.87 Å; Cα contacts (8 Å, |Δi|>4): 1239; chains: 1; bounding box: 98×52×183 Å

pLDDT: mean 81.86, std 14.61, range [25.42, 96.94]